Protein AF-0000000087731794 (afdb_homodimer)

Radius of gyration: 26.64 Å; Cα contacts (8 Å, |Δi|>4): 1750; chains: 2; bounding box: 56×71×66 Å

Structure (mmCIF, N/CA/C/O backbone):
data_AF-0000000087731794-model_v1
#
loop_
_entity.id
_entity.type
_entity.pdbx_description
1 polymer 'Cupin type-2 domain-containing protein'
#
loop_
_atom_site.group_PDB
_atom_site.id
_atom_site.type_symbol
_atom_site.label_atom_id
_atom_site.label_alt_id
_atom_site.label_comp_id
_atom_site.label_asym_id
_atom_site.label_entity_id
_atom_site.label_seq_id
_atom_site.pdbx_PDB_ins_code
_atom_site.Cartn_x
_atom_site.Cartn_y
_atom_site.Cartn_z
_atom_site.occupancy
_atom_site.B_iso_or_equiv
_atom_site.auth_seq_id
_atom_site.auth_comp_id
_atom_site.auth_asym_id
_atom_site.auth_atom_id
_atom_site.pdbx_PDB_model_num
ATOM 1 N N . MET A 1 1 ? -28.844 7.164 6.922 1 21.86 1 MET A N 1
ATOM 2 C CA . MET A 1 1 ? -27.578 7.09 6.211 1 21.86 1 MET A CA 1
ATOM 3 C C . MET A 1 1 ? -27.141 8.469 5.719 1 21.86 1 MET A C 1
ATOM 5 O O . MET A 1 1 ? -27.797 9.055 4.859 1 21.86 1 MET A O 1
ATOM 9 N N . GLY A 1 2 ? -26.781 9.391 6.59 1 29.19 2 GLY A N 1
ATOM 10 C CA . GLY A 1 2 ? -26.531 10.773 6.223 1 29.19 2 GLY A CA 1
ATOM 11 C C . GLY A 1 2 ? -25.641 10.906 5 1 29.19 2 GLY A C 1
ATOM 12 O O . GLY A 1 2 ? -24.672 10.156 4.84 1 29.19 2 GLY A O 1
ATOM 13 N N . SER A 1 3 ? -26.156 11.344 3.939 1 30.95 3 SER A N 1
ATOM 14 C CA . SER A 1 3 ? -25.531 11.57 2.643 1 30.95 3 SER A CA 1
ATOM 15 C C . SER A 1 3 ? -24.188 12.281 2.791 1 30.95 3 SER A C 1
ATOM 17 O O . SER A 1 3 ? -24.125 13.383 3.342 1 30.95 3 SER A O 1
ATOM 19 N N . TYR A 1 4 ? -23.25 11.508 3.184 1 40.38 4 TYR A N 1
ATOM 20 C CA . TYR A 1 4 ? -21.953 12.102 2.869 1 40.38 4 TYR A CA 1
ATOM 21 C C . TYR A 1 4 ? -21.984 12.789 1.513 1 40.38 4 TYR A C 1
ATOM 23 O O . TYR A 1 4 ? -21.625 12.195 0.496 1 40.38 4 TYR A O 1
ATOM 31 N N . THR A 1 5 ? -23.297 13.102 1.084 1 34.94 5 THR A N 1
ATOM 32 C CA . THR A 1 5 ? -23.594 13.625 -0.24 1 34.94 5 THR A CA 1
ATOM 33 C C . THR A 1 5 ? -22.688 14.812 -0.572 1 34.94 5 THR A C 1
ATOM 35 O O . THR A 1 5 ? -22.422 15.648 0.286 1 34.94 5 THR A O 1
ATOM 38 N N . SER A 1 6 ? -21.891 14.57 -1.554 1 36.84 6 SER A N 1
ATOM 39 C CA . SER A 1 6 ? -21.203 15.555 -2.396 1 36.84 6 SER A CA 1
ATOM 40 C C . SER A 1 6 ? -22.141 16.703 -2.76 1 36.84 6 SER A C 1
ATOM 42 O O . SER A 1 6 ? -23.047 16.531 -3.576 1 36.84 6 SER A O 1
ATOM 44 N N . ALA A 1 7 ? -22.609 17.453 -1.852 1 34.34 7 ALA A N 1
ATOM 45 C CA . ALA A 1 7 ? -23.188 18.641 -2.467 1 34.34 7 ALA A CA 1
ATOM 46 C C . ALA A 1 7 ? -22.281 19.172 -3.578 1 34.34 7 ALA A C 1
ATOM 48 O O . ALA A 1 7 ? -21.188 19.688 -3.312 1 34.34 7 ALA A O 1
ATOM 49 N N . VAL A 1 8 ? -22.328 18.672 -4.746 1 36.44 8 VAL A N 1
ATOM 50 C CA . VAL A 1 8 ? -21.859 19.422 -5.906 1 36.44 8 VAL A CA 1
ATOM 51 C C . VAL A 1 8 ? -22.469 20.828 -5.887 1 36.44 8 VAL A C 1
ATOM 53 O O . VAL A 1 8 ? -23.656 21 -6.184 1 36.44 8 VAL A O 1
ATOM 56 N N . ALA A 1 9 ? -22.25 21.609 -4.887 1 35.38 9 ALA A N 1
ATOM 57 C CA . ALA A 1 9 ? -22.641 23 -5.121 1 35.38 9 ALA A CA 1
ATOM 58 C C . ALA A 1 9 ? -22.328 23.422 -6.547 1 35.38 9 ALA A C 1
ATOM 60 O O . ALA A 1 9 ? -21.266 23.078 -7.082 1 35.38 9 ALA A O 1
ATOM 61 N N . SER A 1 10 ? -23.094 23.969 -7.395 1 37.69 10 SER A N 1
ATOM 62 C CA . SER A 1 10 ? -23.109 24.812 -8.586 1 37.69 10 SER A CA 1
ATOM 63 C C . SER A 1 10 ? -21.891 25.719 -8.648 1 37.69 10 SER A C 1
ATOM 65 O O . SER A 1 10 ? -21.422 26.203 -7.621 1 37.69 10 SER A O 1
ATOM 67 N N . ASP A 1 11 ? -20.969 25.688 -9.68 1 43.16 11 ASP A N 1
ATOM 68 C CA . ASP A 1 11 ? -19.953 26.438 -10.422 1 43.16 11 ASP A CA 1
ATOM 69 C C . ASP A 1 11 ? -20.156 27.953 -10.258 1 43.16 11 ASP A C 1
ATOM 71 O O . ASP A 1 11 ? -19.797 28.734 -11.141 1 43.16 11 ASP A O 1
ATOM 75 N N . GLY A 1 12 ? -21.109 28.312 -9.648 1 49.69 12 GLY A N 1
ATOM 76 C CA . GLY A 1 12 ? -20.984 29.75 -9.898 1 49.69 12 GLY A CA 1
ATOM 77 C C . GLY A 1 12 ? -19.672 30.328 -9.398 1 49.69 12 GLY A C 1
ATOM 78 O O . GLY A 1 12 ? -19.672 31.094 -8.43 1 49.69 12 GLY A O 1
ATOM 79 N N . THR A 1 13 ? -18.609 29.453 -9.766 1 67.44 13 THR A N 1
ATOM 80 C CA . THR A 1 13 ? -17.297 29.953 -9.414 1 67.44 13 THR A CA 1
ATOM 81 C C . THR A 1 13 ? -17.125 31.406 -9.883 1 67.44 13 THR A C 1
ATOM 83 O O . THR A 1 13 ? -17.266 31.688 -11.078 1 67.44 13 THR A O 1
ATOM 86 N N . THR A 1 14 ? -17.25 32.25 -8.898 1 83.69 14 THR A N 1
ATOM 87 C CA . THR A 1 14 ? -16.953 33.656 -9.195 1 83.69 14 THR A CA 1
ATOM 88 C C . THR A 1 14 ? -15.656 33.781 -9.969 1 83.69 14 THR A C 1
ATOM 90 O O . THR A 1 14 ? -14.859 32.844 -10.031 1 83.69 14 THR A O 1
ATOM 93 N N . ASP A 1 15 ? -15.664 34.719 -10.797 1 89.44 15 ASP A N 1
ATOM 94 C CA . ASP A 1 15 ? -14.43 35.031 -11.523 1 89.44 15 ASP A CA 1
ATOM 95 C C . ASP A 1 15 ? -13.227 35.031 -10.594 1 89.44 15 ASP A C 1
ATOM 97 O O . ASP A 1 15 ? -12.141 34.562 -10.969 1 89.44 15 ASP A O 1
ATOM 101 N N . GLU A 1 16 ? -13.562 35.438 -9.406 1 91.31 16 GLU A N 1
ATOM 102 C CA . GLU A 1 16 ? -12.5 35.469 -8.414 1 91.31 16 GLU A CA 1
ATOM 103 C C . GLU A 1 16 ? -12.047 34.062 -8.031 1 91.31 16 GLU A C 1
ATOM 105 O O . GLU A 1 16 ? -10.844 33.812 -7.91 1 91.31 16 GLU A O 1
ATOM 110 N N . MET A 1 17 ? -12.953 33.219 -7.906 1 90.94 17 MET A N 1
ATOM 111 C CA . MET A 1 17 ? -12.633 31.828 -7.57 1 90.94 17 MET A CA 1
ATOM 112 C C . MET A 1 17 ? -11.898 31.141 -8.719 1 90.94 17 MET A C 1
ATOM 114 O O . MET A 1 17 ? -10.914 30.438 -8.492 1 90.94 17 MET A O 1
ATOM 118 N N . LYS A 1 18 ? -12.305 31.391 -9.875 1 91.31 18 LYS A N 1
ATOM 119 C CA . LYS A 1 18 ? -11.656 30.797 -11.039 1 91.31 18 LYS A CA 1
ATOM 120 C C . LYS A 1 18 ? -10.203 31.25 -11.148 1 91.31 18 LYS A C 1
ATOM 122 O O . LYS A 1 18 ? -9.312 30.438 -11.406 1 91.31 18 LYS A O 1
ATOM 127 N N . GLN A 1 19 ? -10.078 32.562 -10.945 1 92.19 19 GLN A N 1
ATOM 128 C CA . GLN A 1 19 ? -8.727 33.094 -10.984 1 92.19 19 GLN A CA 1
ATOM 129 C C . GLN A 1 19 ? -7.859 32.469 -9.883 1 92.19 19 GLN A C 1
ATOM 131 O O . GLN A 1 19 ? -6.711 32.094 -10.125 1 92.19 19 GLN A O 1
ATOM 136 N N . TYR A 1 20 ? -8.438 32.344 -8.781 1 93.19 20 TYR A N 1
ATOM 137 C CA . TYR A 1 20 ? -7.738 31.766 -7.637 1 93.19 20 TYR A CA 1
ATOM 138 C C . TYR A 1 20 ? -7.305 30.328 -7.922 1 93.19 20 TYR A C 1
ATOM 140 O O . TYR A 1 20 ? -6.133 29.984 -7.758 1 93.19 20 TYR A O 1
ATOM 148 N N . LEU A 1 21 ? -8.188 29.562 -8.445 1 92.69 21 LEU A N 1
ATOM 149 C CA . LEU A 1 21 ? -7.922 28.156 -8.695 1 92.69 21 LEU A CA 1
ATOM 150 C C . LEU A 1 21 ? -6.859 27.984 -9.781 1 92.69 21 LEU A C 1
ATOM 152 O O . LEU A 1 21 ? -6.066 27.047 -9.734 1 92.69 21 LEU A O 1
ATOM 156 N N . SER A 1 22 ? -6.777 28.875 -10.688 1 91.12 22 SER A N 1
ATOM 157 C CA . SER A 1 22 ? -5.844 28.766 -11.805 1 91.12 22 SER A CA 1
ATOM 158 C C . SER A 1 22 ? -4.414 29.031 -11.352 1 91.12 22 SER A C 1
ATOM 160 O O . SER A 1 22 ? -3.459 28.672 -12.039 1 91.12 22 SER A O 1
ATOM 162 N N . GLU A 1 23 ? -4.238 29.625 -10.148 1 91.88 23 GLU A N 1
ATOM 163 C CA . GLU A 1 23 ? -2.916 30.016 -9.672 1 91.88 23 GLU A CA 1
ATOM 164 C C . GLU A 1 23 ? -2.283 28.891 -8.844 1 91.88 23 GLU A C 1
ATOM 166 O O . GLU A 1 23 ? -1.059 28.828 -8.719 1 91.88 23 GLU A O 1
ATOM 171 N N . LEU A 1 24 ? -3.057 28.031 -8.375 1 93.56 24 LEU A N 1
ATOM 172 C CA . LEU A 1 24 ? -2.617 27.094 -7.352 1 93.56 24 LEU A CA 1
ATOM 173 C C . LEU A 1 24 ? -1.636 26.078 -7.934 1 93.56 24 LEU A C 1
ATOM 175 O O . LEU A 1 24 ? -0.607 25.781 -7.32 1 93.56 24 LEU A O 1
ATOM 179 N N . PRO A 1 25 ? -1.862 25.672 -9.18 1 90.25 25 PRO A N 1
ATOM 180 C CA . PRO A 1 25 ? -0.991 24.625 -9.711 1 90.25 25 PRO A CA 1
ATOM 181 C C . PRO A 1 25 ? 0.46 25.078 -9.852 1 90.25 25 PRO A C 1
ATOM 183 O O . PRO A 1 25 ? 1.381 24.281 -9.68 1 90.25 25 PRO A O 1
ATOM 186 N N . SER A 1 26 ? 0.7 26.328 -10.102 1 91.88 26 SER A N 1
ATOM 187 C CA . SER A 1 26 ? 2.062 26.812 -10.273 1 91.88 26 SER A CA 1
ATOM 188 C C . SER A 1 26 ? 2.846 26.75 -8.969 1 91.88 26 SER A C 1
ATOM 190 O O . SER A 1 26 ? 4.074 26.812 -8.969 1 91.88 26 SER A O 1
ATOM 192 N N . GLN A 1 27 ? 2.1 26.547 -7.875 1 93.62 27 GLN A N 1
ATOM 193 C CA . GLN A 1 27 ? 2.736 26.438 -6.566 1 93.62 27 GLN A CA 1
ATOM 194 C C . GLN A 1 27 ? 2.676 25 -6.051 1 93.62 27 GLN A C 1
ATOM 196 O O . GLN A 1 27 ? 2.934 24.75 -4.871 1 93.62 27 GLN A O 1
ATOM 201 N N . ASN A 1 28 ? 2.311 24.062 -6.922 1 96.69 28 ASN A N 1
ATOM 202 C CA . ASN A 1 28 ? 2.154 22.656 -6.551 1 96.69 28 ASN A CA 1
ATOM 203 C C . ASN A 1 28 ? 1.178 22.5 -5.391 1 96.69 28 ASN A C 1
ATOM 205 O O . ASN A 1 28 ? 1.443 21.734 -4.453 1 96.69 28 ASN A O 1
ATOM 209 N N . LEU A 1 29 ? 0.16 23.375 -5.461 1 95.94 29 LEU A N 1
ATOM 210 C CA . LEU A 1 29 ? -0.989 23.297 -4.566 1 95.94 29 LEU A CA 1
ATOM 211 C C . LEU A 1 29 ? -2.258 22.953 -5.34 1 95.94 29 LEU A C 1
ATOM 213 O O . LEU A 1 29 ? -2.438 23.391 -6.477 1 95.94 29 LEU A O 1
ATOM 217 N N . GLU A 1 30 ? -3.094 22.125 -4.77 1 94.12 30 GLU A N 1
ATOM 218 C CA . GLU A 1 30 ? -4.414 21.844 -5.32 1 94.12 30 GLU A CA 1
ATOM 219 C C . GLU A 1 30 ? -5.48 21.844 -4.227 1 94.12 30 GLU A C 1
ATOM 221 O O . GLU A 1 30 ? -5.215 21.438 -3.092 1 94.12 30 GLU A O 1
ATOM 226 N N . PRO A 1 31 ? -6.68 22.297 -4.574 1 92.56 31 PRO A N 1
ATOM 227 C CA . PRO A 1 31 ? -7.754 22.328 -3.58 1 92.56 31 PRO A CA 1
ATOM 228 C C . PRO A 1 31 ? -8.375 20.953 -3.326 1 92.56 31 PRO A C 1
ATOM 230 O O . PRO A 1 31 ? -8.836 20.297 -4.262 1 92.56 31 PRO A O 1
ATOM 233 N N . LEU A 1 32 ? -8.391 20.578 -2.1 1 91.31 32 LEU A N 1
ATOM 234 C CA . LEU A 1 32 ? -9.031 19.312 -1.758 1 91.31 32 LEU A CA 1
ATOM 235 C C . LEU A 1 32 ? -10.547 19.406 -1.929 1 91.31 32 LEU A C 1
ATOM 237 O O . LEU A 1 32 ? -11.188 18.438 -2.361 1 91.31 32 LEU A O 1
ATOM 241 N N . TRP A 1 33 ? -11.125 20.547 -1.622 1 87.38 33 TRP A N 1
ATOM 242 C CA . TRP A 1 33 ? -12.578 20.703 -1.62 1 87.38 33 TRP A CA 1
ATOM 243 C C . TRP A 1 33 ? -13.148 20.5 -3.016 1 87.38 33 TRP A C 1
ATOM 245 O O . TRP A 1 33 ? -14.352 20.25 -3.17 1 87.38 33 TRP A O 1
ATOM 255 N N . SER A 1 34 ? -12.32 20.516 -4.047 1 81.62 34 SER A N 1
ATOM 256 C CA . SER A 1 34 ? -12.773 20.344 -5.422 1 81.62 34 SER A CA 1
ATOM 257 C C . SER A 1 34 ? -12.633 18.891 -5.867 1 81.62 34 SER A C 1
ATOM 259 O O . SER A 1 34 ? -13.047 18.531 -6.969 1 81.62 34 SER A O 1
ATOM 261 N N . GLN A 1 35 ? -12.047 18.047 -4.977 1 82.25 35 GLN A N 1
ATOM 262 C CA . GLN A 1 35 ? -11.703 16.703 -5.402 1 82.25 35 GLN A CA 1
ATOM 263 C C . GLN A 1 35 ? -12.102 15.672 -4.352 1 82.25 35 GLN A C 1
ATOM 265 O O . GLN A 1 35 ? -11.43 14.656 -4.18 1 82.25 35 GLN A O 1
ATOM 270 N N . MET A 1 36 ? -13.117 15.875 -3.641 1 78.06 36 MET A N 1
ATOM 271 C CA . MET A 1 36 ? -13.438 15.094 -2.449 1 78.06 36 MET A CA 1
ATOM 272 C C . MET A 1 36 ? -13.781 13.656 -2.818 1 78.06 36 MET A C 1
ATOM 274 O O . MET A 1 36 ? -13.211 12.711 -2.262 1 78.06 36 MET A O 1
ATOM 278 N N . SER A 1 37 ? -14.703 13.508 -3.814 1 73.31 37 SER A N 1
ATOM 279 C CA . SER A 1 37 ? -15.172 12.172 -4.152 1 73.31 37 SER A CA 1
ATOM 280 C C . SER A 1 37 ? -14.031 11.289 -4.629 1 73.31 37 SER A C 1
ATOM 282 O O . SER A 1 37 ? -14.008 10.086 -4.344 1 73.31 37 SER A O 1
ATOM 284 N N . MET A 1 38 ? -13.102 11.93 -5.164 1 76.81 38 MET A N 1
ATOM 285 C CA . MET A 1 38 ? -11.961 11.172 -5.684 1 76.81 38 MET A CA 1
ATOM 286 C C . MET A 1 38 ? -10.945 10.914 -4.582 1 76.81 38 MET A C 1
ATOM 288 O O . MET A 1 38 ? -10.352 9.828 -4.52 1 76.81 38 MET A O 1
ATOM 292 N N . MET A 1 39 ? -10.836 11.797 -3.66 1 82.81 39 MET A N 1
ATOM 293 C CA . MET A 1 39 ? -9.797 11.719 -2.643 1 82.81 39 MET A CA 1
ATOM 294 C C . MET A 1 39 ? -10.25 10.875 -1.456 1 82.81 39 MET A C 1
ATOM 296 O O . MET A 1 39 ? -9.438 10.188 -0.833 1 82.81 39 MET A O 1
ATOM 300 N N . VAL A 1 40 ? -11.547 10.906 -1.217 1 87.94 40 VAL A N 1
ATOM 301 C CA . VAL A 1 40 ? -12.102 10.195 -0.073 1 87.94 40 VAL A CA 1
ATOM 302 C C . VAL A 1 40 ? -13.383 9.477 -0.486 1 87.94 40 VAL A C 1
ATOM 304 O O . VAL A 1 40 ? -14.477 9.852 -0.06 1 87.94 40 VAL A O 1
ATOM 307 N N . PRO A 1 41 ? -13.203 8.445 -1.226 1 90.38 41 PRO A N 1
ATOM 308 C CA . PRO A 1 41 ? -14.406 7.734 -1.662 1 90.38 41 PRO A CA 1
ATOM 309 C C . PRO A 1 41 ? -15.188 7.121 -0.5 1 90.38 41 PRO A C 1
ATOM 311 O O . PRO A 1 41 ? -14.586 6.617 0.453 1 90.38 41 PRO A O 1
ATOM 314 N N . PRO A 1 42 ? -16.531 7.16 -0.603 1 92.06 42 PRO A N 1
ATOM 315 C CA . PRO A 1 42 ? -17.359 6.652 0.492 1 92.06 42 PRO A CA 1
ATOM 316 C C . PRO A 1 42 ? -17.359 5.125 0.574 1 92.06 42 PRO A C 1
ATOM 318 O O . PRO A 1 42 ? -17.734 4.559 1.605 1 92.06 42 PRO A O 1
ATOM 321 N N . SER A 1 43 ? -17.031 4.484 -0.573 1 93.81 43 SER A N 1
ATOM 322 C CA . SER A 1 43 ? -16.969 3.027 -0.642 1 93.81 43 SER A CA 1
ATOM 323 C C . SER A 1 43 ? -15.867 2.564 -1.593 1 93.81 43 SER A C 1
ATOM 325 O O . SER A 1 43 ? -15.391 3.34 -2.422 1 93.81 43 SER A O 1
ATOM 327 N N . PRO A 1 44 ? -15.484 1.311 -1.417 1 96 44 PRO A N 1
ATOM 328 C CA . PRO A 1 44 ? -14.414 0.806 -2.285 1 96 44 PRO A CA 1
ATOM 329 C C . PRO A 1 44 ? -14.719 1.002 -3.77 1 96 44 PRO A C 1
ATOM 331 O O . PRO A 1 44 ? -15.859 0.816 -4.199 1 96 44 PRO A O 1
ATOM 334 N N . ASN A 1 45 ? -13.734 1.402 -4.512 1 93.69 45 ASN A N 1
ATOM 335 C CA . ASN A 1 45 ? -13.812 1.688 -5.938 1 93.69 45 ASN A CA 1
ATOM 336 C C . ASN A 1 45 ? -12.594 1.164 -6.688 1 93.69 45 ASN A C 1
ATOM 338 O O . ASN A 1 45 ? -11.773 1.947 -7.168 1 93.69 45 ASN A O 1
ATOM 342 N N . PRO A 1 46 ? -12.5 -0.152 -6.855 1 97.12 46 PRO A N 1
ATOM 343 C CA . PRO A 1 46 ? -11.312 -0.727 -7.488 1 97.12 46 PRO A CA 1
ATOM 344 C C . PRO A 1 46 ? -11.141 -0.275 -8.938 1 97.12 46 PRO A C 1
ATOM 346 O O . PRO A 1 46 ? -12.133 -0.032 -9.633 1 97.12 46 PRO A O 1
ATOM 349 N N . THR A 1 47 ? -9.867 -0.125 -9.406 1 96.94 47 THR A N 1
ATOM 350 C CA . THR A 1 47 ? -9.531 0.1 -10.805 1 96.94 47 THR A CA 1
ATOM 351 C C . THR A 1 47 ? -9.609 -1.202 -11.602 1 96.94 47 THR A C 1
ATOM 353 O O . THR A 1 47 ? -10.062 -1.212 -12.742 1 96.94 47 THR A O 1
ATOM 356 N N . ALA A 1 48 ? -9.188 -2.301 -10.977 1 98.19 48 ALA A N 1
ATOM 357 C CA . ALA A 1 48 ? -9.25 -3.621 -11.594 1 98.19 48 ALA A CA 1
ATOM 358 C C . ALA A 1 48 ? -10.695 -4.027 -11.875 1 98.19 48 ALA A C 1
ATOM 360 O O . ALA A 1 48 ? -11.602 -3.693 -11.102 1 98.19 48 ALA A O 1
ATOM 361 N N . LYS A 1 49 ? -10.859 -4.734 -12.945 1 97.81 49 LYS A N 1
ATOM 362 C CA . LYS A 1 49 ? -12.141 -5.344 -13.281 1 97.81 49 LYS A CA 1
ATOM 363 C C . LYS A 1 49 ? -12.062 -6.867 -13.195 1 97.81 49 LYS A C 1
ATOM 365 O O . LYS A 1 49 ? -10.992 -7.453 -13.406 1 97.81 49 LYS A O 1
ATOM 370 N N . PRO A 1 50 ? -13.266 -7.453 -12.828 1 98.5 50 PRO A N 1
ATOM 371 C CA . PRO A 1 50 ? -13.227 -8.914 -12.922 1 98.5 50 PRO A CA 1
ATOM 372 C C . PRO A 1 50 ? -12.828 -9.406 -14.312 1 98.5 50 PRO A C 1
ATOM 374 O O . PRO A 1 50 ? -13.242 -8.82 -15.32 1 98.5 50 PRO A O 1
ATOM 377 N N . HIS A 1 51 ? -11.969 -10.375 -14.344 1 98.69 51 HIS A N 1
ATOM 378 C CA . HIS A 1 51 ? -11.5 -10.914 -15.617 1 98.69 51 HIS A CA 1
ATOM 379 C C . HIS A 1 51 ? -11.008 -12.352 -15.461 1 98.69 51 HIS A C 1
ATOM 381 O O . HIS A 1 51 ? -10.406 -12.695 -14.445 1 98.69 51 HIS A O 1
ATOM 387 N N . MET A 1 52 ? -11.258 -13.164 -16.453 1 98.56 52 MET A N 1
ATOM 388 C CA . MET A 1 52 ? -10.836 -14.562 -16.438 1 98.56 52 MET A CA 1
ATOM 389 C C . MET A 1 52 ? -9.828 -14.844 -17.547 1 98.56 52 MET A C 1
ATOM 391 O O . MET A 1 52 ? -9.984 -14.359 -18.656 1 98.56 52 MET A O 1
ATOM 395 N N . TRP A 1 53 ? -8.828 -15.531 -17.234 1 98.69 53 TRP A N 1
ATOM 396 C CA . TRP A 1 53 ? -7.895 -16.141 -18.172 1 98.69 53 TRP A CA 1
ATOM 397 C C . TRP A 1 53 ? -8.117 -17.656 -18.25 1 98.69 53 TRP A C 1
ATOM 399 O O . TRP A 1 53 ? -7.832 -18.375 -17.297 1 98.69 53 TRP A O 1
ATOM 409 N N . LYS A 1 54 ? -8.562 -18.125 -19.359 1 98.19 54 LYS A N 1
ATOM 410 C CA . LYS A 1 54 ? -8.742 -19.562 -19.562 1 98.19 54 LYS A CA 1
ATOM 411 C C . LYS A 1 54 ? -7.406 -20.25 -19.844 1 98.19 54 LYS A C 1
ATOM 413 O O . LYS A 1 54 ? -6.629 -19.781 -20.688 1 98.19 54 LYS A O 1
ATOM 418 N N . TYR A 1 55 ? -7.234 -21.297 -19.156 1 98.25 55 TYR A N 1
ATOM 419 C CA . TYR A 1 55 ? -5.969 -22.016 -19.281 1 98.25 55 TYR A CA 1
ATOM 420 C C . TYR A 1 55 ? -5.797 -22.562 -20.703 1 98.25 55 TYR A C 1
ATOM 422 O O . TYR A 1 55 ? -4.707 -22.484 -21.266 1 98.25 55 TYR A O 1
ATOM 430 N N . LYS A 1 56 ? -6.801 -23.078 -21.281 1 97.5 56 LYS A N 1
ATOM 431 C CA . LYS A 1 56 ? -6.766 -23.656 -22.625 1 97.5 56 LYS A CA 1
ATOM 432 C C . LYS A 1 56 ? -6.301 -22.625 -23.656 1 97.5 56 LYS A C 1
ATOM 434 O O . LYS A 1 56 ? -5.641 -22.984 -24.625 1 97.5 56 LYS A O 1
ATOM 439 N N . GLU A 1 57 ? -6.605 -21.375 -23.391 1 96.88 57 GLU A N 1
ATOM 440 C CA . GLU A 1 57 ? -6.23 -20.297 -24.297 1 96.88 57 GLU A CA 1
ATOM 441 C C . GLU A 1 57 ? -4.824 -19.797 -24 1 96.88 57 GLU A C 1
ATOM 443 O O . GLU A 1 57 ? -4.102 -19.391 -24.922 1 96.88 57 GLU A O 1
ATOM 448 N N . ALA A 1 58 ? -4.418 -19.812 -22.75 1 97.12 58 ALA A N 1
ATOM 449 C CA . ALA A 1 58 ? -3.127 -19.266 -22.328 1 97.12 58 ALA A CA 1
ATOM 450 C C . ALA A 1 58 ? -2.002 -20.266 -22.594 1 97.12 58 ALA A C 1
ATOM 452 O O . ALA A 1 58 ? -0.872 -19.875 -22.891 1 97.12 58 ALA A O 1
ATOM 453 N N . LEU A 1 59 ? -2.301 -21.562 -22.5 1 97.19 59 LEU A N 1
ATOM 454 C CA . LEU A 1 59 ? -1.293 -22.609 -22.516 1 97.19 59 LEU A CA 1
ATOM 455 C C . LEU A 1 59 ? -0.498 -22.594 -23.812 1 97.19 59 LEU A C 1
ATOM 457 O O . LEU A 1 59 ? 0.733 -22.656 -23.797 1 97.19 59 LEU A O 1
ATOM 461 N N . PRO A 1 60 ? -1.137 -22.438 -25 1 97.19 60 PRO A N 1
ATOM 462 C CA . PRO A 1 60 ? -0.345 -22.391 -26.234 1 97.19 60 PRO A CA 1
ATOM 463 C C . PRO A 1 60 ? 0.651 -21.234 -26.25 1 97.19 60 PRO A C 1
ATOM 465 O O . PRO A 1 60 ? 1.747 -21.375 -26.797 1 97.19 60 PRO A O 1
ATOM 468 N N . HIS A 1 61 ? 0.243 -20.094 -25.703 1 96.31 61 HIS A N 1
ATOM 469 C CA . HIS A 1 61 ? 1.155 -18.953 -25.641 1 96.31 61 HIS A CA 1
ATOM 470 C C . HIS A 1 61 ? 2.314 -19.234 -24.688 1 96.31 61 HIS A C 1
ATOM 472 O O . HIS A 1 61 ? 3.447 -18.812 -24.953 1 96.31 61 HIS A O 1
ATOM 478 N N . LEU A 1 62 ? 2.021 -19.891 -23.641 1 96.12 62 LEU A N 1
ATOM 479 C CA . LEU A 1 62 ? 3.062 -20.266 -22.688 1 96.12 62 LEU A CA 1
ATOM 480 C C . LEU A 1 62 ? 4.039 -21.25 -23.312 1 96.12 62 LEU A C 1
ATOM 482 O O . LEU A 1 62 ? 5.254 -21.125 -23.125 1 96.12 62 LEU A O 1
ATOM 486 N N . GLU A 1 63 ? 3.541 -22.203 -24.031 1 96.12 63 GLU A N 1
ATOM 487 C CA . GLU A 1 63 ? 4.367 -23.188 -24.719 1 96.12 63 GLU A CA 1
ATOM 488 C C . GLU A 1 63 ? 5.242 -22.531 -25.781 1 96.12 63 GLU A C 1
ATOM 490 O O . GLU A 1 63 ? 6.387 -22.938 -25.984 1 96.12 63 GLU A O 1
ATOM 495 N N . THR A 1 64 ? 4.672 -21.562 -26.438 1 95.81 64 THR A N 1
ATOM 496 C CA . THR A 1 64 ? 5.457 -20.797 -27.406 1 95.81 64 THR A CA 1
ATOM 497 C C . THR A 1 64 ? 6.605 -20.062 -26.719 1 95.81 64 THR A C 1
ATOM 499 O O . THR A 1 64 ? 7.727 -20.047 -27.234 1 95.81 64 THR A O 1
ATOM 502 N N . ALA A 1 65 ? 6.32 -19.484 -25.562 1 94.31 65 ALA A N 1
ATOM 503 C CA . ALA A 1 65 ? 7.387 -18.844 -24.797 1 94.31 65 ALA A CA 1
ATOM 504 C C . ALA A 1 65 ? 8.477 -19.844 -24.438 1 94.31 65 ALA A C 1
ATOM 506 O O . ALA A 1 65 ? 9.672 -19.547 -24.547 1 94.31 65 ALA A O 1
ATOM 507 N N . ALA A 1 66 ? 8.07 -21.031 -24.047 1 95.06 66 ALA A N 1
ATOM 508 C CA . ALA A 1 66 ? 9.008 -22.078 -23.672 1 95.06 66 ALA A CA 1
ATOM 509 C C . ALA A 1 66 ? 9.945 -22.422 -24.812 1 95.06 66 ALA A C 1
ATOM 511 O O . ALA A 1 66 ? 11.102 -22.797 -24.594 1 95.06 66 ALA A O 1
ATOM 512 N N . LYS A 1 67 ? 9.469 -22.281 -25.984 1 94.44 67 LYS A N 1
ATOM 513 C CA . LYS A 1 67 ? 10.25 -22.609 -27.172 1 94.44 67 LYS A CA 1
ATOM 514 C C . LYS A 1 67 ? 11.141 -21.438 -27.578 1 94.44 67 LYS A C 1
ATOM 516 O O . LYS A 1 67 ? 12.305 -21.641 -27.953 1 94.44 67 LYS A O 1
ATOM 521 N N . LEU A 1 68 ? 10.609 -20.219 -27.453 1 92.81 68 LEU A N 1
ATOM 522 C CA . LEU A 1 68 ? 11.258 -19.078 -28.094 1 92.81 68 LEU A CA 1
ATOM 523 C C . LEU A 1 68 ? 12.18 -18.359 -27.125 1 92.81 68 LEU A C 1
ATOM 525 O O . LEU A 1 68 ? 13.164 -17.75 -27.547 1 92.81 68 LEU A O 1
ATOM 529 N N . VAL A 1 69 ? 11.859 -18.359 -25.875 1 90.56 69 VAL A N 1
ATOM 530 C CA . VAL A 1 69 ? 12.617 -17.594 -24.875 1 90.56 69 VAL A CA 1
ATOM 531 C C . VAL A 1 69 ? 13.766 -18.453 -24.344 1 90.56 69 VAL A C 1
ATOM 533 O O . VAL A 1 69 ? 13.539 -19.578 -23.891 1 90.56 69 VAL A O 1
ATOM 536 N N . PRO A 1 70 ? 14.922 -17.891 -24.359 1 88.12 70 PRO A N 1
ATOM 537 C CA . PRO A 1 70 ? 16.094 -18.688 -23.953 1 88.12 70 PRO A CA 1
ATOM 538 C C . PRO A 1 70 ? 16.062 -19.047 -22.469 1 88.12 70 PRO A C 1
ATOM 540 O O . PRO A 1 70 ? 15.383 -18.391 -21.672 1 88.12 70 PRO A O 1
ATOM 543 N N . GLU A 1 71 ? 16.859 -20.016 -22.141 1 83.88 71 GLU A N 1
ATOM 544 C CA . GLU A 1 71 ? 16.891 -20.594 -20.797 1 83.88 71 GLU A CA 1
ATOM 545 C C . GLU A 1 71 ? 17.406 -19.578 -19.781 1 83.88 71 GLU A C 1
ATOM 547 O O . GLU A 1 71 ? 16.984 -19.578 -18.625 1 83.88 71 GLU A O 1
ATOM 552 N N . GLU A 1 72 ? 18.297 -18.719 -20.219 1 80.69 72 GLU A N 1
ATOM 553 C CA . GLU A 1 72 ? 18.859 -17.734 -19.312 1 80.69 72 GLU A CA 1
ATOM 554 C C . GLU A 1 72 ? 17.781 -16.812 -18.75 1 80.69 72 GLU A C 1
ATOM 556 O O . GLU A 1 72 ? 17.984 -16.172 -17.719 1 80.69 72 GLU A O 1
ATOM 561 N N . LYS A 1 73 ? 16.641 -16.812 -19.453 1 78.31 73 LYS A N 1
ATOM 562 C CA . LYS A 1 73 ? 15.531 -15.977 -19.016 1 78.31 73 LYS A CA 1
ATOM 563 C C . LYS A 1 73 ? 14.438 -16.812 -18.359 1 78.31 73 LYS A C 1
ATOM 565 O O . LYS A 1 73 ? 13.32 -16.328 -18.172 1 78.31 73 LYS A O 1
ATOM 570 N N . ALA A 1 74 ? 14.844 -18 -17.969 1 78.56 74 ALA A N 1
ATOM 571 C CA . ALA A 1 74 ? 13.844 -18.922 -17.438 1 78.56 74 ALA A CA 1
ATOM 572 C C . ALA A 1 74 ? 13.195 -18.359 -16.172 1 78.56 74 ALA A C 1
ATOM 574 O O . ALA A 1 74 ? 12.016 -18.594 -15.922 1 78.56 74 ALA A O 1
ATOM 575 N N . GLU A 1 75 ? 13.93 -17.594 -15.438 1 77.56 75 GLU A N 1
ATOM 576 C CA . GLU A 1 75 ? 13.406 -17 -14.211 1 77.56 75 GLU A CA 1
ATOM 577 C C . GLU A 1 75 ? 12.273 -16.016 -14.5 1 77.56 75 GLU A C 1
ATOM 579 O O . GLU A 1 75 ? 11.375 -15.844 -13.672 1 77.56 75 GLU A O 1
ATOM 584 N N . ARG A 1 76 ? 12.266 -15.586 -15.711 1 78.81 76 ARG A N 1
ATOM 585 C CA . ARG A 1 76 ? 11.328 -14.516 -16.016 1 78.81 76 ARG A CA 1
ATOM 586 C C . ARG A 1 76 ? 10.438 -14.883 -17.188 1 78.81 76 ARG A C 1
ATOM 588 O O . ARG A 1 76 ? 9.727 -14.031 -17.734 1 78.81 76 ARG A O 1
ATOM 595 N N . ARG A 1 77 ? 10.609 -16.156 -17.625 1 91.88 77 ARG A N 1
ATOM 596 C CA . ARG A 1 77 ? 9.711 -16.625 -18.672 1 91.88 77 ARG A CA 1
ATOM 597 C C . ARG A 1 77 ? 8.289 -16.797 -18.125 1 91.88 77 ARG A C 1
ATOM 599 O O . ARG A 1 77 ? 7.852 -17.922 -17.875 1 91.88 77 ARG A O 1
ATOM 606 N N . VAL A 1 78 ? 7.672 -15.703 -17.922 1 95.25 78 VAL A N 1
ATOM 607 C CA . VAL A 1 78 ? 6.352 -15.609 -17.297 1 95.25 78 VAL A CA 1
ATOM 608 C C . VAL A 1 78 ? 5.41 -14.82 -18.203 1 95.25 78 VAL A C 1
ATOM 610 O O . VAL A 1 78 ? 5.797 -13.789 -18.766 1 95.25 78 VAL A O 1
ATOM 613 N N . LEU A 1 79 ? 4.297 -15.367 -18.453 1 96.94 79 LEU A N 1
ATOM 614 C CA . LEU A 1 79 ? 3.197 -14.57 -19 1 96.94 79 LEU A CA 1
ATOM 615 C C . LEU A 1 79 ? 2.379 -13.945 -17.859 1 96.94 79 LEU A C 1
ATOM 617 O O . LEU A 1 79 ? 1.65 -14.648 -17.156 1 96.94 79 LEU A O 1
ATOM 621 N N . MET A 1 80 ? 2.531 -12.648 -17.703 1 97.81 80 MET A N 1
ATOM 622 C CA . MET A 1 80 ? 1.791 -11.938 -16.672 1 97.81 80 MET A CA 1
ATOM 623 C C . MET A 1 80 ? 0.305 -11.875 -17 1 97.81 80 MET A C 1
ATOM 625 O O . MET A 1 80 ? -0.066 -11.648 -18.156 1 97.81 80 MET A O 1
ATOM 629 N N . LEU A 1 81 ? -0.472 -12.141 -16.031 1 98.56 81 LEU A N 1
ATOM 630 C CA . LEU A 1 81 ? -1.908 -11.914 -16.141 1 98.56 81 LEU A CA 1
ATOM 631 C C . LEU A 1 81 ? -2.25 -10.453 -15.852 1 98.56 81 LEU A C 1
ATOM 633 O O . LEU A 1 81 ? -2.277 -10.039 -14.695 1 98.56 81 LEU A O 1
ATOM 637 N N . VAL A 1 82 ? -2.572 -9.727 -16.953 1 98.19 82 VAL A N 1
ATOM 638 C CA . VAL A 1 82 ? -2.74 -8.281 -16.797 1 98.19 82 VAL A CA 1
ATOM 639 C C . VAL A 1 82 ? -4.223 -7.926 -16.859 1 98.19 82 VAL A C 1
ATOM 641 O O . VAL A 1 82 ? -4.91 -8.281 -17.828 1 98.19 82 VAL A O 1
ATOM 644 N N . ASN A 1 83 ? -4.648 -7.27 -15.836 1 98.69 83 ASN A N 1
ATOM 645 C CA . ASN A 1 83 ? -6.043 -6.836 -15.852 1 98.69 83 ASN A CA 1
ATOM 646 C C . ASN A 1 83 ? -6.332 -5.926 -17.047 1 98.69 83 ASN A C 1
ATOM 648 O O . ASN A 1 83 ? -5.547 -5.027 -17.344 1 98.69 83 ASN A O 1
ATOM 652 N N . PRO A 1 84 ? -7.434 -6.098 -17.734 1 97.75 84 PRO A N 1
ATOM 653 C CA . PRO A 1 84 ? -7.703 -5.316 -18.953 1 97.75 84 PRO A CA 1
ATOM 654 C C . PRO A 1 84 ? -7.832 -3.82 -18.672 1 97.75 84 PRO A C 1
ATOM 656 O O . PRO A 1 84 ? -7.652 -3 -19.578 1 97.75 84 PRO A O 1
ATOM 659 N N . SER A 1 85 ? -8.164 -3.447 -17.453 1 97.19 85 SER A N 1
ATOM 660 C CA . SER A 1 85 ? -8.359 -2.039 -17.125 1 97.19 85 SER A CA 1
ATOM 661 C C . SER A 1 85 ? -7.094 -1.431 -16.531 1 97.19 85 SER A C 1
ATOM 663 O O . SER A 1 85 ? -7.098 -0.282 -16.078 1 97.19 85 SER A O 1
ATOM 665 N N . MET A 1 86 ? -6.035 -2.178 -16.484 1 96.75 86 MET A N 1
ATOM 666 C CA . MET A 1 86 ? -4.793 -1.713 -15.875 1 96.75 86 MET A CA 1
ATOM 667 C C . MET A 1 86 ? -3.588 -2.117 -16.719 1 96.75 86 MET A C 1
ATOM 669 O O . MET A 1 86 ? -3.74 -2.764 -17.766 1 96.75 86 MET A O 1
ATOM 673 N N . GLN A 1 87 ? -2.43 -1.682 -16.359 1 94.06 87 GLN A N 1
ATOM 674 C CA . GLN A 1 87 ? -1.156 -2.074 -16.953 1 94.06 87 GLN A CA 1
ATOM 675 C C . GLN A 1 87 ? -0.374 -2.994 -16.031 1 94.06 87 GLN A C 1
ATOM 677 O O . GLN A 1 87 ? -0.59 -2.986 -14.812 1 94.06 87 GLN A O 1
ATOM 682 N N . SER A 1 88 ? 0.499 -3.877 -16.641 1 93.69 88 SER A N 1
ATOM 683 C CA . SER A 1 88 ? 1.332 -4.695 -15.766 1 93.69 88 SER A CA 1
ATOM 684 C C . SER A 1 88 ? 1.981 -3.852 -14.68 1 93.69 88 SER A C 1
ATOM 686 O O . SER A 1 88 ? 2.27 -2.67 -14.883 1 93.69 88 SER A O 1
ATOM 688 N N . PRO A 1 89 ? 2.078 -4.301 -13.539 1 95.62 89 PRO A N 1
ATOM 689 C CA . PRO A 1 89 ? 1.989 -5.715 -13.164 1 95.62 89 PRO A CA 1
ATOM 690 C C . PRO A 1 89 ? 0.655 -6.07 -12.516 1 95.62 89 PRO A C 1
ATOM 692 O O . PRO A 1 89 ? 0.569 -7.051 -11.773 1 95.62 89 PRO A O 1
ATOM 695 N N . TYR A 1 90 ? -0.396 -5.391 -12.766 1 98.12 90 TYR A N 1
ATOM 696 C CA . TYR A 1 90 ? -1.622 -5.508 -11.984 1 98.12 90 TYR A CA 1
ATOM 697 C C . TYR A 1 90 ? -2.537 -6.578 -12.562 1 98.12 90 TYR A C 1
ATOM 699 O O . TYR A 1 90 ? -3.053 -6.43 -13.672 1 98.12 90 TYR A O 1
ATOM 707 N N . THR A 1 91 ? -2.654 -7.691 -11.828 1 98.75 91 THR A N 1
ATOM 708 C CA . THR A 1 91 ? -3.74 -8.633 -12.07 1 98.75 91 THR A CA 1
ATOM 709 C C . THR A 1 91 ? -5.008 -8.195 -11.352 1 98.75 91 THR A C 1
ATOM 711 O O . THR A 1 91 ? -6.109 -8.312 -11.891 1 98.75 91 THR A O 1
ATOM 714 N N . THR A 1 92 ? -4.945 -7.863 -10.164 1 98.75 92 THR A N 1
ATOM 715 C CA . THR A 1 92 ? -5.828 -6.969 -9.422 1 98.75 92 THR A CA 1
ATOM 716 C C . THR A 1 92 ? -5.094 -5.695 -9.023 1 98.75 92 THR A C 1
ATOM 718 O O . THR A 1 92 ? -3.936 -5.496 -9.391 1 98.75 92 THR A O 1
ATOM 721 N N . ASP A 1 93 ? -5.762 -4.824 -8.273 1 98.69 93 ASP A N 1
ATOM 722 C CA . ASP A 1 93 ? -5.098 -3.604 -7.824 1 98.69 93 ASP A CA 1
ATOM 723 C C . ASP A 1 93 ? -3.871 -3.926 -6.973 1 98.69 93 ASP A C 1
ATOM 725 O O . ASP A 1 93 ? -2.891 -3.176 -6.98 1 98.69 93 ASP A O 1
ATOM 729 N N . THR A 1 94 ? -3.893 -5.109 -6.285 1 98.69 94 THR A N 1
ATOM 730 C CA . THR A 1 94 ? -2.871 -5.344 -5.27 1 98.69 94 THR A CA 1
ATOM 731 C C . THR A 1 94 ? -2.141 -6.66 -5.527 1 98.69 94 THR A C 1
ATOM 733 O O . THR A 1 94 ? -1.132 -6.953 -4.883 1 98.69 94 THR A O 1
ATOM 736 N N . ILE A 1 95 ? -2.631 -7.453 -6.453 1 98.88 95 ILE A N 1
ATOM 737 C CA . ILE A 1 95 ? -2.074 -8.789 -6.641 1 98.88 95 ILE A CA 1
ATOM 738 C C . ILE A 1 95 ? -1.529 -8.93 -8.062 1 98.88 95 ILE A C 1
ATOM 740 O O . ILE A 1 95 ? -2.168 -8.492 -9.023 1 98.88 95 ILE A O 1
ATOM 744 N N . TYR A 1 96 ? -0.348 -9.484 -8.164 1 98.38 96 TYR A N 1
ATOM 745 C CA . TYR A 1 96 ? 0.256 -9.906 -9.422 1 98.38 96 TYR A CA 1
ATOM 746 C C . TYR A 1 96 ? 0.106 -11.414 -9.617 1 98.38 96 TYR A C 1
ATOM 748 O O . TYR A 1 96 ? 0.406 -12.195 -8.711 1 98.38 96 TYR A O 1
ATOM 756 N N . GLY A 1 97 ? -0.366 -11.773 -10.727 1 98.56 97 GLY A N 1
ATOM 757 C CA . GLY A 1 97 ? -0.38 -13.164 -11.156 1 98.56 97 GLY A CA 1
ATOM 758 C C . GLY A 1 97 ? 0.323 -13.391 -12.484 1 98.56 97 GLY A C 1
ATOM 759 O O . GLY A 1 97 ? 0.251 -12.547 -13.383 1 98.56 97 GLY A O 1
ATOM 760 N N . GLY A 1 98 ? 0.968 -14.492 -12.609 1 98.19 98 GLY A N 1
ATOM 761 C CA . GLY A 1 98 ? 1.63 -14.867 -13.852 1 98.19 98 GLY A CA 1
ATOM 762 C C . GLY A 1 98 ? 1.822 -16.359 -14 1 98.19 98 GLY A C 1
ATOM 763 O O . GLY A 1 98 ? 2.021 -17.078 -13.008 1 98.19 98 GLY A O 1
ATOM 764 N N . LEU A 1 99 ? 1.758 -16.859 -15.227 1 98.44 99 LEU A N 1
ATOM 765 C CA . LEU A 1 99 ? 2.045 -18.25 -15.531 1 98.44 99 LEU A CA 1
ATOM 766 C C . LEU A 1 99 ? 3.506 -18.438 -15.938 1 98.44 99 LEU A C 1
ATOM 768 O O . LEU A 1 99 ? 3.973 -17.797 -16.891 1 98.44 99 LEU A O 1
ATOM 772 N N . GLN A 1 100 ? 4.148 -19.25 -15.195 1 97.5 100 GLN A N 1
ATOM 773 C CA . GLN A 1 100 ? 5.555 -19.516 -15.484 1 97.5 100 GLN A CA 1
ATOM 774 C C . GLN A 1 100 ? 5.754 -20.953 -15.938 1 97.5 100 GLN A C 1
ATOM 776 O O . GLN A 1 100 ? 5.07 -21.859 -15.461 1 97.5 100 GLN A O 1
ATOM 781 N N . ILE A 1 101 ? 6.676 -21.109 -16.859 1 97.38 101 ILE A N 1
ATOM 782 C CA . ILE A 1 101 ? 7.012 -22.438 -17.375 1 97.38 101 ILE A CA 1
ATOM 783 C C . ILE A 1 101 ? 8.523 -22.641 -17.328 1 97.38 101 ILE A C 1
ATOM 785 O O . ILE A 1 101 ? 9.289 -21.719 -17.641 1 97.38 101 ILE A O 1
ATOM 789 N N . VAL A 1 102 ? 8.953 -23.75 -16.859 1 96.94 102 VAL A N 1
ATOM 790 C CA . VAL A 1 102 ? 10.359 -24.156 -16.875 1 96.94 102 VAL A CA 1
ATOM 791 C C . VAL A 1 102 ? 10.508 -25.484 -17.609 1 96.94 102 VAL A C 1
ATOM 793 O O . VAL A 1 102 ? 9.883 -26.484 -17.219 1 96.94 102 VAL A O 1
ATOM 796 N N . ASN A 1 103 ? 11.328 -25.531 -18.656 1 97.19 103 ASN A N 1
ATOM 797 C CA . ASN A 1 103 ? 11.508 -26.734 -19.469 1 97.19 103 ASN A CA 1
ATOM 798 C C . ASN A 1 103 ? 12.414 -27.734 -18.766 1 97.19 103 ASN A C 1
ATOM 800 O O . ASN A 1 103 ? 13.109 -27.406 -17.812 1 97.19 103 ASN A O 1
ATOM 804 N N . PRO A 1 104 ? 12.297 -29 -19.281 1 97.06 104 PRO A N 1
ATOM 805 C CA . PRO A 1 104 ? 13.195 -30.031 -18.766 1 97.06 104 PRO A CA 1
ATOM 806 C C . PRO A 1 104 ? 14.664 -29.609 -18.828 1 97.06 104 PRO A C 1
ATOM 808 O O . PRO A 1 104 ? 15.133 -29.141 -19.859 1 97.06 104 PRO A O 1
ATOM 811 N N . GLY A 1 105 ? 15.312 -29.719 -17.641 1 95.62 105 GLY A N 1
ATOM 812 C CA . GLY A 1 105 ? 16.75 -29.469 -17.594 1 95.62 105 GLY A CA 1
ATOM 813 C C . GLY A 1 105 ? 17.094 -28.016 -17.312 1 95.62 105 GLY A C 1
ATOM 814 O O . GLY A 1 105 ? 18.266 -27.688 -17.109 1 95.62 105 GLY A O 1
ATOM 815 N N . GLU A 1 106 ? 16.125 -27.172 -17.297 1 95.62 106 GLU A N 1
ATOM 816 C CA . GLU A 1 106 ? 16.391 -25.75 -17.141 1 95.62 106 GLU A CA 1
ATOM 817 C C . GLU A 1 106 ? 16.422 -25.359 -15.672 1 95.62 106 GLU A C 1
ATOM 819 O O . GLU A 1 106 ? 15.836 -26.047 -14.828 1 95.62 106 GLU A O 1
ATOM 824 N N . THR A 1 107 ? 17.188 -24.25 -15.445 1 93.44 107 THR A N 1
ATOM 825 C CA . THR A 1 107 ? 17.219 -23.594 -14.141 1 93.44 107 THR A CA 1
ATOM 826 C C . THR A 1 107 ? 16.844 -22.125 -14.273 1 93.44 107 THR A C 1
ATOM 828 O O . THR A 1 107 ? 17.312 -21.438 -15.188 1 93.44 107 THR A O 1
ATOM 831 N N . ALA A 1 108 ? 15.953 -21.672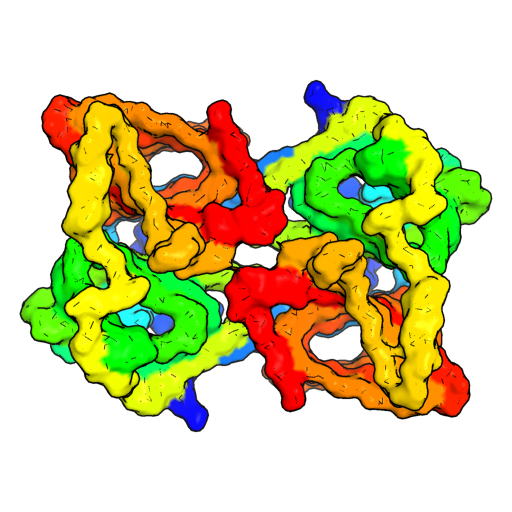 -13.445 1 92.56 108 ALA A N 1
ATOM 832 C CA . ALA A 1 108 ? 15.758 -20.234 -13.219 1 92.56 108 ALA A CA 1
ATOM 833 C C . ALA A 1 108 ? 16.734 -19.703 -12.172 1 92.56 108 ALA A C 1
ATOM 835 O O . ALA A 1 108 ? 16.641 -20.062 -10.992 1 92.56 108 ALA A O 1
ATOM 836 N N . PRO A 1 109 ? 17.656 -18.844 -12.516 1 92.88 109 PRO A N 1
ATOM 837 C CA . PRO A 1 109 ? 18.828 -18.547 -11.695 1 92.88 109 PRO A CA 1
ATOM 838 C C . PRO A 1 109 ? 18.469 -17.969 -10.328 1 92.88 109 PRO A C 1
ATOM 840 O O . PRO A 1 109 ? 17.438 -17.312 -10.188 1 92.88 109 PRO A O 1
ATOM 843 N N . ALA A 1 110 ? 19.438 -18.141 -9.461 1 95.94 110 ALA A N 1
ATOM 844 C CA . ALA A 1 110 ? 19.281 -17.766 -8.055 1 95.94 110 ALA A CA 1
ATOM 845 C C . ALA A 1 110 ? 19.281 -16.25 -7.891 1 95.94 110 ALA A C 1
ATOM 847 O O . ALA A 1 110 ? 20.109 -15.547 -8.492 1 95.94 110 ALA A O 1
ATOM 848 N N . HIS A 1 111 ? 18.375 -15.727 -7.098 1 95.62 111 HIS A N 1
ATOM 849 C CA . HIS A 1 111 ? 18.25 -14.312 -6.777 1 95.62 111 HIS A CA 1
ATOM 850 C C . HIS A 1 111 ? 17.438 -14.109 -5.5 1 95.62 111 HIS A C 1
ATOM 852 O O . HIS A 1 111 ? 16.922 -15.062 -4.93 1 95.62 111 HIS A O 1
ATOM 858 N N . ARG A 1 112 ? 17.438 -12.93 -4.961 1 96.5 112 ARG A N 1
ATOM 859 C CA . ARG A 1 112 ? 16.562 -12.539 -3.852 1 96.5 112 ARG A CA 1
ATOM 860 C C . ARG A 1 112 ? 15.984 -11.148 -4.074 1 96.5 112 ARG A C 1
ATOM 862 O O . ARG A 1 112 ? 16.531 -10.352 -4.836 1 96.5 112 ARG A O 1
ATOM 869 N N . HIS A 1 113 ? 14.852 -10.875 -3.523 1 96.12 113 HIS A N 1
ATOM 870 C CA . HIS A 1 113 ? 14.156 -9.602 -3.643 1 96.12 113 HIS A CA 1
ATOM 871 C C . HIS A 1 113 ? 13.172 -9.398 -2.498 1 96.12 113 HIS A C 1
ATOM 873 O O . HIS A 1 113 ? 12.898 -10.328 -1.739 1 96.12 113 HIS A O 1
ATOM 879 N N . LEU A 1 114 ? 12.656 -8.172 -2.373 1 96.88 114 LEU A N 1
ATOM 880 C CA . LEU A 1 114 ? 11.742 -7.832 -1.286 1 96.88 114 LEU A CA 1
ATOM 881 C C . LEU A 1 114 ? 10.32 -8.266 -1.618 1 96.88 114 LEU A C 1
ATOM 883 O O . LEU A 1 114 ? 9.453 -8.289 -0.739 1 96.88 114 LEU A O 1
ATOM 887 N N . ALA A 1 115 ? 10.039 -8.617 -2.842 1 96.94 115 ALA A N 1
ATOM 888 C CA . ALA A 1 115 ? 8.719 -9.133 -3.176 1 96.94 115 ALA A CA 1
ATOM 889 C C . ALA A 1 115 ? 8.508 -10.531 -2.602 1 96.94 115 ALA A C 1
ATOM 891 O O . ALA A 1 115 ? 9.406 -11.375 -2.674 1 96.94 115 ALA A O 1
ATOM 892 N N . PHE A 1 116 ? 7.402 -10.68 -1.958 1 98.25 116 PHE A N 1
ATOM 893 C CA . PHE A 1 116 ? 6.957 -12.008 -1.557 1 98.25 116 PHE A CA 1
ATOM 894 C C . PHE A 1 116 ? 6.391 -12.773 -2.748 1 98.25 116 PHE A C 1
ATOM 896 O O . PHE A 1 116 ? 5.77 -12.188 -3.631 1 98.25 116 PHE A O 1
ATOM 903 N N . ALA A 1 117 ? 6.641 -14.086 -2.723 1 98.12 117 ALA A N 1
ATOM 904 C CA . ALA A 1 117 ? 6.102 -14.898 -3.812 1 98.12 117 ALA A CA 1
ATOM 905 C C . ALA A 1 117 ? 5.445 -16.172 -3.275 1 98.12 117 ALA A C 1
ATOM 907 O O . ALA A 1 117 ? 6.004 -16.844 -2.406 1 98.12 117 ALA A O 1
ATOM 908 N N . ALA A 1 118 ? 4.277 -16.406 -3.707 1 98.81 118 ALA A N 1
ATOM 909 C CA . ALA A 1 118 ? 3.627 -17.703 -3.605 1 98.81 118 ALA A CA 1
ATOM 910 C C . ALA A 1 118 ? 3.414 -18.328 -4.984 1 98.81 118 ALA A C 1
ATOM 912 O O . ALA A 1 118 ? 3.203 -17.609 -5.969 1 98.81 118 ALA A O 1
ATOM 913 N N . ARG A 1 119 ? 3.537 -19.625 -5.02 1 98.75 119 ARG A N 1
ATOM 914 C CA . ARG A 1 119 ? 3.355 -20.344 -6.281 1 98.75 119 ARG A CA 1
ATOM 915 C C . ARG A 1 119 ? 2.396 -21.516 -6.109 1 98.75 119 ARG A C 1
ATOM 917 O O . ARG A 1 119 ? 2.494 -22.281 -5.141 1 98.75 119 ARG A O 1
ATOM 924 N N . PHE A 1 120 ? 1.437 -21.625 -6.938 1 98.94 120 PHE A N 1
ATOM 925 C CA . PHE A 1 120 ? 0.578 -22.797 -7.027 1 98.94 120 PHE A CA 1
ATOM 926 C C . PHE A 1 120 ? 0.965 -23.672 -8.219 1 98.94 120 PHE A C 1
ATOM 928 O O . PHE A 1 120 ? 0.923 -23.203 -9.359 1 98.94 120 PHE A O 1
ATOM 935 N N . ILE A 1 121 ? 1.3 -24.938 -7.957 1 98.81 121 ILE A N 1
ATOM 936 C CA . ILE A 1 121 ? 1.835 -25.797 -9.008 1 98.81 121 ILE A CA 1
ATOM 937 C C . ILE A 1 121 ? 0.688 -26.406 -9.812 1 98.81 121 ILE A C 1
ATOM 939 O O . ILE A 1 121 ? -0.131 -27.156 -9.273 1 98.81 121 ILE A O 1
ATOM 943 N N . ILE A 1 122 ? 0.675 -26.109 -11.102 1 98.62 122 ILE A N 1
ATOM 944 C CA . ILE A 1 122 ? -0.456 -26.453 -11.953 1 98.62 122 ILE A CA 1
ATOM 945 C C . ILE A 1 122 ? -0.199 -27.797 -12.633 1 98.62 122 ILE A C 1
ATOM 947 O O . ILE A 1 122 ? -1.052 -28.688 -12.602 1 98.62 122 ILE A O 1
ATOM 951 N N . ASP A 1 123 ? 0.944 -27.906 -13.266 1 97.56 123 ASP A N 1
ATOM 952 C CA . ASP A 1 123 ? 1.281 -29.125 -14.016 1 97.56 123 ASP A CA 1
ATOM 953 C C . ASP A 1 123 ? 2.779 -29.406 -13.945 1 97.56 123 ASP A C 1
ATOM 955 O O . ASP A 1 123 ? 3.594 -28.484 -13.906 1 97.56 123 ASP A O 1
ATOM 959 N N . GLY A 1 124 ? 3.082 -30.688 -13.977 1 96.62 124 GLY A N 1
ATOM 960 C CA . GLY A 1 124 ? 4.477 -31.094 -14.047 1 96.62 124 GLY A CA 1
ATOM 961 C C . GLY A 1 124 ? 5.148 -31.172 -12.688 1 96.62 124 GLY A C 1
ATOM 962 O O . GLY A 1 124 ? 4.473 -31.141 -11.656 1 96.62 124 GLY A O 1
ATOM 963 N N . GLU A 1 125 ? 6.453 -31.516 -12.789 1 96.38 125 GLU A N 1
ATOM 964 C CA . GLU A 1 125 ? 7.285 -31.641 -11.594 1 96.38 125 GLU A CA 1
ATOM 965 C C . GLU A 1 125 ? 8.57 -30.828 -11.734 1 96.38 125 GLU A C 1
ATOM 967 O O . GLU A 1 125 ? 9.094 -30.672 -12.844 1 96.38 125 GLU A O 1
ATOM 972 N N . GLY A 1 126 ? 9.055 -30.297 -10.656 1 97.25 126 GLY A N 1
ATOM 973 C CA . GLY A 1 126 ? 10.289 -29.531 -10.578 1 97.25 126 GLY A CA 1
ATOM 974 C C . GLY A 1 126 ? 10.781 -29.344 -9.156 1 97.25 126 GLY A C 1
ATOM 975 O O . GLY A 1 126 ? 10.547 -30.203 -8.297 1 97.25 126 GLY A O 1
ATOM 976 N N . PHE A 1 127 ? 11.586 -28.312 -8.984 1 97.88 127 PHE A N 1
ATOM 977 C CA . PHE A 1 127 ? 12.008 -28.016 -7.625 1 97.88 127 PHE A CA 1
ATOM 978 C C . PHE A 1 127 ? 12.164 -26.5 -7.434 1 97.88 127 PHE A C 1
ATOM 980 O O . PHE A 1 127 ? 12.328 -25.766 -8.406 1 97.88 127 PHE A O 1
ATOM 987 N N . THR A 1 128 ? 12.031 -26.047 -6.281 1 97.94 128 THR A N 1
ATOM 988 C CA . THR A 1 128 ? 12.406 -24.734 -5.781 1 97.94 128 THR A CA 1
ATOM 989 C C . THR A 1 128 ? 13.383 -24.844 -4.621 1 97.94 128 THR A C 1
ATOM 991 O O . THR A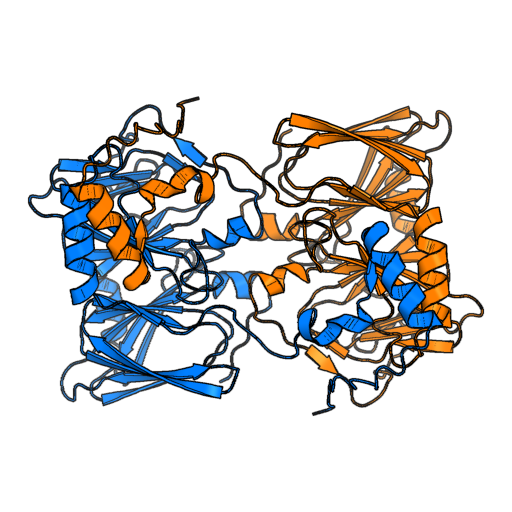 1 128 ? 13.219 -25.703 -3.75 1 97.94 128 THR A O 1
ATOM 994 N N . ALA A 1 129 ? 14.391 -24.078 -4.656 1 98 129 ALA A N 1
ATOM 995 C CA . ALA A 1 129 ? 15.32 -23.984 -3.531 1 98 129 ALA A CA 1
ATOM 996 C C . ALA A 1 129 ? 15.242 -22.609 -2.865 1 98 129 ALA A C 1
ATOM 998 O O . ALA A 1 129 ? 15.344 -21.578 -3.535 1 98 129 ALA A O 1
ATOM 999 N N . VAL A 1 130 ? 14.977 -22.672 -1.565 1 98.31 130 VAL A N 1
ATOM 1000 C CA . VAL A 1 130 ? 14.922 -21.453 -0.778 1 98.31 130 VAL A CA 1
ATOM 1001 C C . VAL A 1 130 ? 15.891 -21.547 0.396 1 98.31 130 VAL A C 1
ATOM 1003 O O . VAL A 1 130 ? 15.75 -22.406 1.262 1 98.31 130 VAL A O 1
ATOM 1006 N N . GLU A 1 131 ? 16.828 -20.656 0.423 1 97.44 131 GLU A N 1
ATOM 1007 C CA . GLU A 1 131 ? 17.828 -20.578 1.491 1 97.44 131 GLU A CA 1
ATOM 1008 C C . GLU A 1 131 ? 18.453 -21.938 1.756 1 97.44 131 GLU A C 1
ATOM 1010 O O . GLU A 1 131 ? 18.484 -22.406 2.898 1 97.44 131 GLU A O 1
ATOM 1015 N N . GLY A 1 132 ? 18.766 -22.531 0.687 1 97.5 132 GLY A N 1
ATOM 1016 C CA . GLY A 1 132 ? 19.531 -23.766 0.778 1 97.5 132 GLY A CA 1
ATOM 1017 C C . GLY A 1 132 ? 18.656 -25 0.935 1 97.5 132 GLY A C 1
ATOM 1018 O O . GLY A 1 132 ? 19.156 -26.125 1.024 1 97.5 132 GLY A O 1
ATOM 1019 N N . LYS A 1 133 ? 17.359 -24.875 0.995 1 98.5 133 LYS A N 1
ATOM 1020 C CA . LYS A 1 133 ? 16.422 -25.984 1.107 1 98.5 133 LYS A CA 1
ATOM 1021 C C . LYS A 1 133 ? 15.742 -26.266 -0.23 1 98.5 133 LYS A C 1
ATOM 1023 O O . LYS A 1 133 ? 14.906 -25.484 -0.682 1 98.5 133 LYS A O 1
ATOM 1028 N N . LYS A 1 134 ? 16.109 -27.344 -0.825 1 98.38 134 LYS A N 1
ATOM 1029 C CA . LYS A 1 134 ? 15.562 -27.734 -2.125 1 98.38 134 LYS A CA 1
ATOM 1030 C C . LYS A 1 134 ? 14.305 -28.578 -1.966 1 98.38 134 LYS A C 1
ATOM 1032 O O . LYS A 1 134 ? 14.367 -29.719 -1.492 1 98.38 134 LYS A O 1
ATOM 1037 N N . MET A 1 135 ? 13.18 -28.078 -2.324 1 98.38 135 MET A N 1
ATOM 1038 C CA . MET A 1 135 ? 11.906 -28.781 -2.158 1 98.38 135 MET A CA 1
ATOM 1039 C C . MET A 1 135 ? 11.312 -29.156 -3.512 1 98.38 135 MET A C 1
ATOM 1041 O O . MET A 1 135 ? 11.484 -28.422 -4.492 1 98.38 135 MET A O 1
ATOM 1045 N N . PRO A 1 136 ? 10.609 -30.266 -3.555 1 97.88 136 PRO A N 1
ATOM 1046 C CA . PRO A 1 136 ? 9.961 -30.641 -4.812 1 97.88 136 PRO A CA 1
ATOM 1047 C C . PRO A 1 136 ? 8.719 -29.797 -5.109 1 97.88 136 PRO A C 1
ATOM 1049 O O . PRO A 1 136 ? 8.07 -29.312 -4.184 1 97.88 136 PRO A O 1
ATOM 1052 N N . LEU A 1 137 ? 8.477 -29.578 -6.344 1 97.56 137 LEU A N 1
ATOM 1053 C CA . LEU A 1 137 ? 7.238 -29 -6.84 1 97.56 137 LEU A CA 1
ATOM 1054 C C . LEU A 1 137 ? 6.312 -30.078 -7.391 1 97.56 137 LEU A C 1
ATOM 1056 O O . LEU A 1 137 ? 6.668 -30.781 -8.336 1 97.56 137 LEU A O 1
ATOM 1060 N N . VAL A 1 138 ? 5.176 -30.188 -6.742 1 97.5 138 VAL A N 1
ATOM 1061 C CA . VAL A 1 138 ? 4.184 -31.188 -7.141 1 97.5 138 VAL A CA 1
ATOM 1062 C C . VAL A 1 138 ? 2.842 -30.5 -7.398 1 97.5 138 VAL A C 1
ATOM 1064 O O . VAL A 1 138 ? 2.488 -29.547 -6.711 1 97.5 138 VAL A O 1
ATOM 1067 N N . ARG A 1 139 ? 2.145 -31.047 -8.438 1 98.06 139 ARG A N 1
ATOM 1068 C CA . ARG A 1 139 ? 0.839 -30.484 -8.766 1 98.06 139 ARG A CA 1
ATOM 1069 C C . ARG A 1 139 ? -0.007 -30.297 -7.508 1 98.06 139 ARG A C 1
ATOM 1071 O O . ARG A 1 139 ? -0.114 -31.219 -6.688 1 98.06 139 ARG A O 1
ATOM 1078 N N . GLY A 1 140 ? -0.548 -29.109 -7.316 1 98.56 140 GLY A N 1
ATOM 1079 C CA . GLY A 1 140 ? -1.462 -28.812 -6.227 1 98.56 140 GLY A CA 1
ATOM 1080 C C . GLY A 1 140 ? -0.779 -28.172 -5.035 1 98.56 140 GLY A C 1
ATOM 1081 O O . GLY A 1 140 ? -1.443 -27.625 -4.148 1 98.56 140 GLY A O 1
ATOM 1082 N N . ASP A 1 141 ? 0.54 -28.188 -5.016 1 98.56 141 ASP A N 1
ATOM 1083 C CA . ASP A 1 141 ? 1.277 -27.609 -3.896 1 98.56 141 ASP A CA 1
ATOM 1084 C C . ASP A 1 141 ? 1.214 -26.078 -3.92 1 98.56 141 ASP A C 1
ATOM 1086 O O . ASP A 1 141 ? 1.109 -25.484 -4.988 1 98.56 141 ASP A O 1
ATOM 1090 N N . VAL A 1 142 ? 1.207 -25.5 -2.754 1 98.88 142 VAL A N 1
ATOM 1091 C CA . VAL A 1 142 ? 1.567 -24.094 -2.57 1 98.88 142 VAL A CA 1
ATOM 1092 C C . VAL A 1 142 ? 2.994 -24 -2.035 1 98.88 142 VAL A C 1
ATOM 1094 O O . VAL A 1 142 ? 3.348 -24.672 -1.061 1 98.88 142 VAL A O 1
ATOM 1097 N N . VAL A 1 143 ? 3.828 -23.266 -2.717 1 98.69 143 VAL A N 1
ATOM 1098 C CA . VAL A 1 143 ? 5.215 -23.031 -2.32 1 98.69 143 VAL A CA 1
ATOM 1099 C C . VAL A 1 143 ? 5.465 -21.531 -2.178 1 98.69 143 VAL A C 1
ATOM 1101 O O . VAL A 1 143 ? 5.035 -20.734 -3.021 1 98.69 143 VAL A O 1
ATOM 1104 N N . ILE A 1 144 ? 6.152 -21.156 -1.069 1 98.81 144 ILE A N 1
ATOM 1105 C CA . ILE A 1 144 ? 6.363 -19.734 -0.88 1 98.81 144 ILE A CA 1
ATOM 1106 C C . ILE A 1 144 ? 7.859 -19.422 -0.868 1 98.81 144 ILE A C 1
ATOM 1108 O O . ILE A 1 144 ? 8.672 -20.297 -0.58 1 98.81 144 ILE A O 1
ATOM 1112 N N . THR A 1 145 ? 8.203 -18.281 -1.284 1 98.25 145 THR A N 1
ATOM 1113 C CA . THR A 1 145 ? 9.5 -17.625 -1.109 1 98.25 145 THR A CA 1
ATOM 1114 C C . THR A 1 145 ? 9.359 -16.344 -0.288 1 98.25 145 THR A C 1
ATOM 1116 O O . THR A 1 145 ? 8.938 -15.312 -0.808 1 98.25 145 THR A O 1
ATOM 1119 N N . PRO A 1 146 ? 9.711 -16.422 1.03 1 97.75 146 PRO A N 1
ATOM 1120 C CA . PRO A 1 146 ? 9.594 -15.219 1.866 1 97.75 146 PRO A CA 1
ATOM 1121 C C . PRO A 1 146 ? 10.5 -14.086 1.394 1 97.75 146 PRO A C 1
ATOM 1123 O O . PRO A 1 146 ? 11.336 -14.281 0.508 1 97.75 146 PRO A O 1
ATOM 1126 N N . ILE A 1 147 ? 10.32 -12.961 1.919 1 97 147 ILE A N 1
ATOM 1127 C CA . ILE A 1 147 ? 10.992 -11.734 1.504 1 97 147 ILE A CA 1
ATOM 1128 C C . ILE A 1 147 ? 12.5 -11.875 1.729 1 97 147 ILE A C 1
ATOM 1130 O O . ILE A 1 147 ? 12.93 -12.414 2.754 1 97 147 ILE A O 1
ATOM 1134 N N . TRP A 1 148 ? 13.258 -11.523 0.792 1 97.12 148 TRP A N 1
ATOM 1135 C CA . TRP A 1 148 ? 14.711 -11.375 0.819 1 97.12 148 TRP A CA 1
ATOM 1136 C C . TRP A 1 148 ? 15.391 -12.711 1.095 1 97.12 148 TRP A C 1
ATOM 1138 O O . TRP A 1 148 ? 16.406 -12.766 1.808 1 97.12 148 TRP A O 1
ATOM 1148 N N . HIS A 1 149 ? 14.867 -13.781 0.614 1 98.06 149 HIS A N 1
ATOM 1149 C CA . HIS A 1 149 ? 15.461 -15.109 0.681 1 98.06 149 HIS A CA 1
ATOM 1150 C C . HIS A 1 149 ? 16.047 -15.516 -0.664 1 98.06 149 HIS A C 1
ATOM 1152 O O . HIS A 1 149 ? 15.422 -15.344 -1.706 1 98.06 149 HIS A O 1
ATOM 1158 N N . TRP A 1 150 ? 17.297 -16.016 -0.627 1 98.19 150 TRP A N 1
ATOM 1159 C CA . TRP A 1 150 ? 17.844 -16.562 -1.854 1 98.19 150 TRP A CA 1
ATOM 1160 C C . TRP A 1 150 ? 17 -17.734 -2.355 1 98.19 150 TRP A C 1
ATOM 1162 O O . TRP A 1 150 ? 16.609 -18.609 -1.574 1 98.19 150 TRP A O 1
ATOM 1172 N N . HIS A 1 151 ? 16.656 -17.688 -3.639 1 97.81 151 HIS A N 1
ATOM 1173 C CA . HIS A 1 151 ? 15.883 -18.812 -4.164 1 97.81 151 HIS A CA 1
ATOM 1174 C C . HIS A 1 151 ? 16.141 -19.016 -5.652 1 97.81 151 HIS A C 1
ATOM 1176 O O . HIS A 1 151 ? 16.578 -18.094 -6.344 1 97.81 151 HIS A O 1
ATOM 1182 N N . ASP A 1 152 ? 16.031 -20.188 -6.105 1 97.06 152 ASP A N 1
ATOM 1183 C CA . ASP A 1 152 ? 16.062 -20.594 -7.512 1 97.06 152 ASP A CA 1
ATOM 1184 C C . ASP A 1 152 ? 15.055 -21.703 -7.773 1 97.06 152 ASP A C 1
ATOM 1186 O O . ASP A 1 152 ? 14.453 -22.234 -6.84 1 97.06 152 ASP A O 1
ATOM 1190 N N . HIS A 1 153 ? 14.75 -21.938 -9.008 1 96.94 153 HIS A N 1
ATOM 1191 C CA . HIS A 1 153 ? 13.867 -23 -9.453 1 96.94 153 HIS A CA 1
ATOM 1192 C C . HIS A 1 153 ? 14.523 -23.859 -10.531 1 96.94 153 HIS A C 1
ATOM 1194 O O . HIS A 1 153 ? 15.445 -23.391 -11.211 1 96.94 153 HIS A O 1
ATOM 1200 N N . GLY A 1 154 ? 14.039 -25.062 -10.648 1 96.31 154 GLY A N 1
ATOM 1201 C CA . GLY A 1 154 ? 14.531 -25.922 -11.703 1 96.31 154 GLY A CA 1
ATOM 1202 C C . GLY A 1 154 ? 13.594 -27.078 -12.023 1 96.31 154 GLY A C 1
ATOM 1203 O O . GLY A 1 154 ? 12.586 -27.266 -11.344 1 96.31 154 GLY A O 1
ATOM 1204 N N . ASN A 1 155 ? 13.883 -27.734 -13.141 1 97 155 ASN A N 1
ATOM 1205 C CA . ASN A 1 155 ? 13.125 -28.859 -13.656 1 97 155 ASN A CA 1
ATOM 1206 C C . ASN A 1 155 ? 14.039 -30.016 -14.062 1 97 155 ASN A C 1
ATOM 1208 O O . ASN A 1 155 ? 14.641 -29.984 -15.141 1 97 155 ASN A O 1
ATOM 1212 N N . GLU A 1 156 ? 14.078 -30.969 -13.258 1 96.25 156 GLU A N 1
ATOM 1213 C CA . GLU A 1 156 ? 14.922 -32.125 -13.516 1 96.25 156 GLU A CA 1
ATOM 1214 C C . GLU A 1 156 ? 14.102 -33.281 -14.109 1 96.25 156 GLU A C 1
ATOM 1216 O O . GLU A 1 156 ? 14.609 -34.406 -14.25 1 96.25 156 GLU A O 1
ATOM 1221 N N . SER A 1 157 ? 12.891 -33.031 -14.359 1 96.5 157 SER A N 1
ATOM 1222 C CA . SER A 1 157 ? 12.016 -34.031 -14.961 1 96.5 157 SER A CA 1
ATOM 1223 C C . SER A 1 157 ? 12.102 -34 -16.484 1 96.5 157 SER A C 1
ATOM 1225 O O . SER A 1 157 ? 12.977 -33.344 -17.047 1 96.5 157 SER A O 1
ATOM 1227 N N . ASP A 1 158 ? 11.188 -34.781 -17.203 1 96.88 158 ASP A N 1
ATOM 1228 C CA . ASP A 1 158 ? 11.234 -34.906 -18.656 1 96.88 1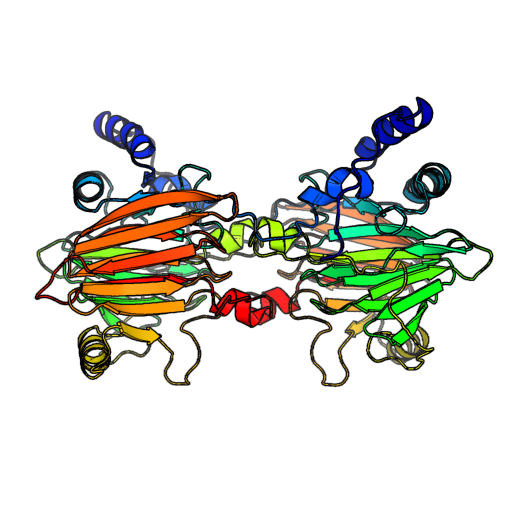58 ASP A CA 1
ATOM 1229 C C . ASP A 1 158 ? 10.078 -34.156 -19.297 1 96.88 158 ASP A C 1
ATOM 1231 O O . ASP A 1 158 ? 9.891 -34.219 -20.516 1 96.88 158 ASP A O 1
ATOM 1235 N N . LYS A 1 159 ? 9.305 -33.469 -18.516 1 96.81 159 LYS A N 1
ATOM 1236 C CA . LYS A 1 159 ? 8.211 -32.625 -19 1 96.81 159 LYS A CA 1
ATOM 1237 C C . LYS A 1 159 ? 8.273 -31.234 -18.391 1 96.81 159 LYS A C 1
ATOM 1239 O O . LYS A 1 159 ? 8.844 -31.047 -17.312 1 96.81 159 LYS A O 1
ATOM 1244 N N . PRO A 1 160 ? 7.699 -30.25 -19.078 1 97 160 PRO A N 1
ATOM 1245 C CA . PRO A 1 160 ? 7.695 -28.922 -18.484 1 97 160 PRO A CA 1
ATOM 1246 C C . PRO A 1 160 ? 6.922 -28.844 -17.172 1 97 160 PRO A C 1
ATOM 1248 O O . PRO A 1 160 ? 5.977 -29.625 -16.969 1 97 160 PRO A O 1
ATOM 1251 N N . VAL A 1 161 ? 7.406 -28.016 -16.281 1 97.56 161 VAL A N 1
ATOM 1252 C CA . VAL A 1 161 ? 6.641 -27.672 -15.078 1 97.56 161 VAL A CA 1
ATOM 1253 C C . VAL A 1 161 ? 6.023 -26.297 -15.242 1 97.56 161 VAL A C 1
ATOM 1255 O O . VAL A 1 161 ? 6.66 -25.375 -15.773 1 97.56 161 VAL A O 1
ATOM 1258 N N . ILE A 1 162 ? 4.738 -26.125 -14.93 1 98.25 162 ILE A N 1
ATOM 1259 C CA . ILE A 1 162 ? 3.994 -24.875 -15.016 1 98.25 162 ILE A CA 1
ATOM 1260 C C . ILE A 1 162 ? 3.396 -24.531 -13.656 1 98.25 162 ILE A C 1
ATOM 1262 O O . ILE A 1 162 ? 2.836 -25.406 -12.984 1 98.25 162 ILE A O 1
ATOM 1266 N N . TRP A 1 163 ? 3.609 -23.312 -13.219 1 98.38 163 TRP A N 1
ATOM 1267 C CA . TRP A 1 163 ? 2.953 -22.891 -11.984 1 98.38 163 TRP A CA 1
ATOM 1268 C C . TRP A 1 163 ? 2.428 -21.469 -12.109 1 98.38 163 TRP A C 1
ATOM 1270 O O . TRP A 1 163 ? 2.762 -20.766 -13.062 1 98.38 163 TRP A O 1
ATOM 1280 N N . LEU A 1 164 ? 1.444 -21.109 -11.281 1 98.81 164 LEU A N 1
ATOM 1281 C CA . LEU A 1 164 ? 0.911 -19.75 -11.125 1 98.81 164 LEU A CA 1
ATOM 1282 C C . LEU A 1 164 ? 1.701 -18.969 -10.078 1 98.81 164 LEU A C 1
ATOM 1284 O O . LEU A 1 164 ? 1.699 -19.328 -8.898 1 98.81 164 LEU A O 1
ATOM 1288 N N . ASP A 1 165 ? 2.377 -17.922 -10.508 1 98.31 165 ASP A N 1
ATOM 1289 C CA . ASP A 1 165 ? 3.02 -16.969 -9.594 1 98.31 165 ASP A CA 1
ATOM 1290 C C . ASP A 1 165 ? 2 -16 -9 1 98.31 165 ASP A C 1
ATOM 1292 O O . ASP A 1 165 ? 1.183 -15.438 -9.727 1 98.31 165 ASP A O 1
ATOM 1296 N N . MET A 1 166 ? 2.047 -15.867 -7.754 1 98.75 166 MET A N 1
ATOM 1297 C CA . MET A 1 166 ? 1.266 -14.875 -7.02 1 98.75 166 MET A CA 1
ATOM 1298 C C . MET A 1 166 ? 2.168 -14.016 -6.141 1 98.75 166 MET A C 1
ATOM 1300 O O . MET A 1 166 ? 2.744 -14.5 -5.168 1 98.75 166 MET A O 1
ATOM 1304 N N . LEU A 1 167 ? 2.311 -12.719 -6.504 1 98.31 167 LEU A N 1
ATOM 1305 C CA . LEU A 1 167 ? 3.268 -11.852 -5.828 1 98.31 167 LEU A CA 1
ATOM 1306 C C . LEU A 1 167 ? 2.617 -10.531 -5.434 1 98.31 167 LEU A C 1
ATOM 1308 O O . LEU A 1 167 ? 1.526 -10.203 -5.906 1 98.31 167 LEU A O 1
ATOM 1312 N N . ASN A 1 168 ? 3.27 -9.852 -4.539 1 98.31 168 ASN A N 1
ATOM 1313 C CA . ASN A 1 168 ? 2.861 -8.508 -4.145 1 98.31 168 ASN A CA 1
ATOM 1314 C C . ASN A 1 168 ? 3.625 -7.441 -4.922 1 98.31 168 ASN A C 1
ATOM 1316 O O . ASN A 1 168 ? 3.908 -6.367 -4.391 1 98.31 168 ASN A O 1
ATOM 1320 N N . LEU A 1 169 ? 3.941 -7.672 -6.195 1 97.06 169 LEU A N 1
ATOM 1321 C CA . LEU A 1 169 ? 4.707 -6.746 -7.02 1 97.06 169 LEU A CA 1
ATOM 1322 C C . LEU A 1 169 ? 4.027 -5.383 -7.086 1 97.06 169 LEU A C 1
ATOM 1324 O O . LEU A 1 169 ? 4.695 -4.348 -7.066 1 97.06 169 LEU A O 1
ATOM 1328 N N . PRO A 1 170 ? 2.654 -5.32 -7.211 1 97.69 170 PRO A N 1
ATOM 1329 C CA . PRO A 1 170 ? 1.993 -4.016 -7.262 1 97.69 170 PRO A CA 1
ATOM 1330 C C . PRO A 1 170 ? 2.34 -3.129 -6.066 1 97.69 170 PRO A C 1
ATOM 1332 O O . PRO A 1 170 ? 2.348 -1.9 -6.188 1 97.69 170 PRO A O 1
ATOM 1335 N N . LEU A 1 171 ? 2.627 -3.748 -4.906 1 97.81 171 LEU A N 1
ATOM 1336 C CA . LEU A 1 171 ? 2.994 -2.998 -3.707 1 97.81 171 LEU A CA 1
ATOM 1337 C C . LEU A 1 171 ? 4.148 -2.047 -3.996 1 97.81 171 LEU A C 1
ATOM 1339 O O . LEU A 1 171 ? 4.152 -0.906 -3.525 1 97.81 171 LEU A O 1
ATOM 1343 N N . PHE A 1 172 ? 5.051 -2.449 -4.812 1 96.94 172 PHE A N 1
ATOM 1344 C CA . PHE A 1 172 ? 6.289 -1.701 -4.984 1 96.94 172 PHE A CA 1
ATOM 1345 C C . PHE A 1 172 ? 6.137 -0.646 -6.074 1 96.94 172 PHE A C 1
ATOM 1347 O O . PHE A 1 172 ? 7.039 0.166 -6.289 1 96.94 172 PHE A O 1
ATOM 1354 N N . ARG A 1 173 ? 5.004 -0.68 -6.781 1 95 173 ARG A N 1
ATOM 1355 C CA . ARG A 1 173 ? 4.637 0.459 -7.617 1 95 173 ARG A CA 1
ATOM 1356 C C . ARG A 1 173 ? 4.086 1.604 -6.777 1 95 173 ARG A C 1
ATOM 1358 O O . ARG A 1 173 ? 4.254 2.775 -7.125 1 95 173 ARG A O 1
ATOM 1365 N N . PHE A 1 174 ? 3.479 1.233 -5.66 1 97.25 174 PHE A N 1
ATOM 1366 C CA . PHE A 1 174 ? 2.922 2.189 -4.711 1 97.25 174 PHE A CA 1
ATOM 1367 C C . PHE A 1 174 ? 3.998 2.701 -3.762 1 97.25 174 PHE A C 1
ATOM 1369 O O . PHE A 1 174 ? 4.215 3.91 -3.652 1 97.25 174 PHE A O 1
ATOM 1376 N N . ALA A 1 175 ? 4.637 1.785 -3.055 1 97.62 175 ALA A N 1
ATOM 1377 C CA . ALA A 1 175 ? 5.797 2.049 -2.207 1 97.62 175 ALA A CA 1
ATOM 1378 C C . ALA A 1 175 ? 7.086 1.579 -2.877 1 97.62 175 ALA A C 1
ATOM 1380 O O . ALA A 1 175 ? 7.492 0.425 -2.721 1 97.62 175 ALA A O 1
ATOM 1381 N N . PRO A 1 176 ? 7.75 2.5 -3.605 1 96.56 176 PRO A N 1
ATOM 1382 C CA . PRO A 1 176 ? 8.867 2.072 -4.445 1 96.56 176 PRO A CA 1
ATOM 1383 C C . PRO A 1 176 ? 10.164 1.897 -3.658 1 96.56 176 PRO A C 1
ATOM 1385 O O . PRO A 1 176 ? 11.164 2.559 -3.951 1 96.56 176 PRO A O 1
ATOM 1388 N N . VAL A 1 177 ? 10.156 0.888 -2.75 1 97.5 177 VAL A N 1
ATOM 1389 C CA . VAL A 1 177 ? 11.258 0.657 -1.817 1 97.5 177 VAL A CA 1
ATOM 1390 C C . VAL A 1 177 ? 11.906 -0.695 -2.105 1 97.5 177 VAL A C 1
ATOM 1392 O O . VAL A 1 177 ? 12.547 -1.283 -1.231 1 97.5 177 VAL A O 1
ATOM 1395 N N . HIS A 1 178 ? 11.711 -1.222 -3.307 1 96.44 178 HIS A N 1
ATOM 1396 C CA . HIS A 1 178 ? 12.125 -2.572 -3.67 1 96.44 178 HIS A CA 1
ATOM 1397 C C . HIS A 1 178 ? 13.648 -2.686 -3.74 1 96.44 178 HIS A C 1
ATOM 1399 O O . HIS A 1 178 ? 14.328 -1.716 -4.078 1 96.44 178 HIS A O 1
ATOM 1405 N N . PHE A 1 179 ? 14.18 -3.816 -3.391 1 95.75 179 PHE A N 1
ATOM 1406 C CA . PHE A 1 179 ? 15.547 -4.262 -3.633 1 95.75 179 PHE A CA 1
ATOM 1407 C C . PHE A 1 179 ? 15.562 -5.648 -4.262 1 95.75 179 PHE A C 1
ATOM 1409 O O . PHE A 1 179 ? 14.758 -6.508 -3.9 1 95.75 179 PHE A O 1
ATOM 1416 N N . ALA A 1 180 ? 16.453 -5.914 -5.148 1 95.19 180 ALA A N 1
ATOM 1417 C CA . ALA A 1 180 ? 16.688 -7.227 -5.746 1 95.19 180 ALA A CA 1
ATOM 1418 C C . ALA A 1 180 ? 18.172 -7.449 -6 1 95.19 180 ALA A C 1
ATOM 1420 O O . ALA A 1 180 ? 18.922 -6.496 -6.273 1 95.19 180 ALA A O 1
ATOM 1421 N N . GLN A 1 181 ? 18.625 -8.641 -5.852 1 95.62 181 GLN A N 1
ATOM 1422 C CA . GLN A 1 181 ? 20.016 -9.008 -6.043 1 95.62 181 GLN A CA 1
ATOM 1423 C C . GLN A 1 181 ? 20.141 -10.391 -6.68 1 95.62 181 GLN A C 1
ATOM 1425 O O . GLN A 1 181 ? 19.453 -11.328 -6.277 1 95.62 181 GLN A O 1
ATOM 1430 N N . GLY A 1 182 ? 20.938 -10.523 -7.715 1 94 182 GLY A N 1
ATOM 1431 C CA . GLY A 1 182 ? 21.266 -11.82 -8.281 1 94 182 GLY A CA 1
ATOM 1432 C C . GLY A 1 182 ? 22.391 -12.523 -7.539 1 94 182 GLY A C 1
ATOM 1433 O O . GLY A 1 182 ? 23.266 -11.875 -6.969 1 94 182 GLY A O 1
ATOM 1434 N N . TYR A 1 183 ? 22.312 -13.781 -7.598 1 94.69 183 TYR A N 1
ATOM 1435 C CA . TYR A 1 183 ? 23.422 -14.578 -7.07 1 94.69 183 TYR A CA 1
ATOM 1436 C C . TYR A 1 183 ? 24.484 -14.812 -8.133 1 94.69 183 TYR A C 1
ATOM 1438 O O . TYR A 1 183 ? 24.172 -14.828 -9.328 1 94.69 183 TYR A O 1
ATOM 1446 N N . SER A 1 184 ? 25.703 -14.977 -7.777 1 94.25 184 SER A N 1
ATOM 1447 C CA . SER A 1 184 ? 26.828 -15.109 -8.711 1 94.25 184 SER A CA 1
ATOM 1448 C C . SER A 1 184 ? 26.703 -16.391 -9.531 1 94.25 184 SER A C 1
ATOM 1450 O O . SER A 1 184 ? 27.047 -16.406 -10.719 1 94.25 184 SER A O 1
ATOM 1452 N N . ASP A 1 185 ? 26.188 -17.484 -8.945 1 93.75 185 ASP A N 1
ATOM 1453 C CA . ASP A 1 185 ? 25.984 -18.75 -9.625 1 93.75 185 ASP A CA 1
ATOM 1454 C C . ASP A 1 185 ? 24.516 -18.969 -9.961 1 93.75 185 ASP A C 1
ATOM 1456 O O . ASP A 1 185 ? 23.641 -18.391 -9.32 1 93.75 185 ASP A O 1
ATOM 1460 N N . PRO A 1 186 ? 24.234 -19.75 -10.984 1 91.81 186 PRO A N 1
ATOM 1461 C CA . PRO A 1 186 ? 22.828 -20 -11.336 1 91.81 186 PRO A CA 1
ATOM 1462 C C . PRO A 1 186 ? 22.047 -20.641 -10.188 1 91.81 186 PRO A C 1
ATOM 1464 O O . PRO A 1 186 ? 20.859 -20.359 -10.023 1 91.81 186 PRO A O 1
ATOM 1467 N N . ARG A 1 187 ? 22.797 -21.453 -9.43 1 94.44 187 ARG A N 1
ATOM 1468 C CA . ARG A 1 187 ? 22.141 -22.156 -8.32 1 94.44 187 ARG A CA 1
ATOM 1469 C C . ARG A 1 187 ? 22.672 -21.656 -6.984 1 94.44 187 ARG A C 1
ATOM 1471 O O . ARG A 1 187 ? 23.875 -21.438 -6.828 1 94.44 187 ARG A O 1
ATOM 1478 N N . TYR A 1 188 ? 21.797 -21.422 -6.07 1 95 188 TYR A N 1
ATOM 1479 C CA . TYR A 1 188 ? 22.188 -21.281 -4.672 1 95 188 TYR A CA 1
ATOM 1480 C C . TYR A 1 188 ? 22.391 -22.656 -4.035 1 95 188 TYR A C 1
ATOM 1482 O O . TYR A 1 188 ? 21.594 -23.562 -4.238 1 95 188 TYR A O 1
ATOM 1490 N N . PRO A 1 189 ? 23.531 -22.859 -3.406 1 96.44 189 PRO A N 1
ATOM 1491 C CA . PRO A 1 189 ? 23.75 -24.188 -2.805 1 96.44 189 PRO A CA 1
ATOM 1492 C C . PRO A 1 189 ? 22.562 -24.656 -1.961 1 96.44 189 PRO A C 1
ATOM 1494 O O . PRO A 1 189 ? 22.094 -23.906 -1.092 1 96.44 189 PRO A O 1
ATOM 1497 N N . SER A 1 190 ? 22.062 -25.891 -2.336 1 97.38 190 SER A N 1
ATOM 1498 C CA . SER A 1 190 ? 20.875 -26.375 -1.629 1 97.38 190 SER A CA 1
ATOM 1499 C C . SER A 1 190 ? 20.891 -27.891 -1.505 1 97.38 190 SER A C 1
ATOM 1501 O O . SER A 1 190 ? 21.562 -28.578 -2.273 1 97.38 190 SER A O 1
ATOM 1503 N N . GLU A 1 191 ? 20.281 -28.375 -0.471 1 98.06 191 GLU A N 1
ATOM 1504 C CA . GLU A 1 191 ? 20.062 -29.797 -0.23 1 98.06 191 GLU A CA 1
ATOM 1505 C C . GLU A 1 191 ? 18.578 -30.141 -0.21 1 98.06 191 GLU A C 1
ATOM 1507 O O . GLU A 1 191 ? 17.75 -29.297 0.113 1 98.06 191 GLU A O 1
ATOM 1512 N N . HIS A 1 192 ? 18.375 -31.438 -0.574 1 97.88 192 HIS A N 1
ATOM 1513 C CA . HIS A 1 192 ? 16.984 -31.891 -0.579 1 97.88 192 HIS A CA 1
ATOM 1514 C C . HIS A 1 192 ? 16.344 -31.703 0.791 1 97.88 192 HIS A C 1
ATOM 1516 O O . HIS A 1 192 ? 16.938 -32.062 1.814 1 97.88 192 HIS A O 1
ATOM 1522 N N . CYS A 1 193 ? 15.164 -31.062 0.777 1 97.88 193 CYS A N 1
ATOM 1523 C CA . CYS A 1 193 ? 14.43 -30.797 2.006 1 97.88 193 CYS A CA 1
ATOM 1524 C C . CYS A 1 193 ? 12.945 -31.094 1.827 1 97.88 193 CYS A C 1
ATOM 1526 O O . CYS A 1 193 ? 12.242 -30.359 1.131 1 97.88 193 CYS A O 1
ATOM 1528 N N . ASP A 1 194 ? 12.391 -32.156 2.502 1 96.56 194 ASP A N 1
ATOM 1529 C CA . ASP A 1 194 ? 10.992 -32.562 2.506 1 96.56 194 ASP A CA 1
ATOM 1530 C C . ASP A 1 194 ? 10.664 -33.406 3.746 1 96.56 194 ASP A C 1
ATOM 1532 O O . ASP A 1 194 ? 11.125 -34.531 3.873 1 96.56 194 ASP A O 1
ATOM 1536 N N . PRO A 1 195 ? 9.898 -32.969 4.613 1 96.56 195 PRO A N 1
ATOM 1537 C CA . PRO A 1 195 ? 9.086 -31.75 4.578 1 96.56 195 PRO A CA 1
ATOM 1538 C C . PRO A 1 195 ? 9.922 -30.484 4.688 1 96.56 195 PRO A C 1
ATOM 1540 O O . PRO A 1 195 ? 11.047 -30.516 5.188 1 96.56 195 PRO A O 1
ATOM 1543 N N . CYS A 1 196 ? 9.445 -29.438 4.07 1 97.56 196 CYS A N 1
ATOM 1544 C CA . CYS A 1 196 ? 10.023 -28.094 4.102 1 97.56 196 CYS A CA 1
ATOM 1545 C C . CYS A 1 196 ? 9 -27.062 4.559 1 97.56 196 CYS A C 1
ATOM 1547 O O . CYS A 1 196 ? 7.84 -27.125 4.156 1 97.56 196 CYS A O 1
ATOM 1549 N N . GLU A 1 197 ? 9.383 -26.094 5.395 1 97.25 197 GLU A N 1
ATOM 1550 C CA . GLU A 1 197 ? 8.469 -25.109 5.957 1 97.25 197 GLU A CA 1
ATOM 1551 C C . GLU A 1 197 ? 7.906 -24.203 4.875 1 97.25 197 GLU A C 1
ATOM 1553 O O . GLU A 1 197 ? 6.902 -23.516 5.086 1 97.25 197 GLU A O 1
ATOM 1558 N N . PHE A 1 198 ? 8.516 -24.172 3.707 1 98.12 198 PHE A N 1
ATOM 1559 C CA . PHE A 1 198 ? 8.094 -23.281 2.641 1 98.12 198 PHE A CA 1
ATOM 1560 C C . PHE A 1 198 ? 7.195 -24 1.643 1 98.12 198 PHE A C 1
ATOM 1562 O O . PHE A 1 198 ? 6.727 -23.406 0.671 1 98.12 198 PHE A O 1
ATOM 1569 N N . ARG A 1 199 ? 6.996 -25.297 1.808 1 98.62 199 ARG A N 1
ATOM 1570 C CA . ARG A 1 199 ? 6.145 -26.109 0.938 1 98.62 199 ARG A CA 1
ATOM 1571 C C . ARG A 1 199 ? 4.891 -26.562 1.672 1 98.62 199 ARG A C 1
ATOM 1573 O O . ARG A 1 199 ? 4.973 -27.078 2.789 1 98.62 199 ARG A O 1
ATOM 1580 N N . PHE A 1 200 ? 3.775 -26.422 1.049 1 98.75 200 PHE A N 1
ATOM 1581 C CA . PHE A 1 200 ? 2.479 -26.859 1.549 1 98.75 200 PHE A CA 1
ATOM 1582 C C . PHE A 1 200 ? 1.818 -27.812 0.57 1 98.75 200 PHE A C 1
ATOM 1584 O O . PHE A 1 200 ? 1.13 -27.391 -0.36 1 98.75 200 PHE A O 1
ATOM 1591 N N . PRO A 1 201 ? 1.983 -29.109 0.81 1 98.44 201 PRO A N 1
ATOM 1592 C CA . PRO A 1 201 ? 1.486 -30.109 -0.132 1 98.44 201 PRO A CA 1
ATOM 1593 C C . PRO A 1 201 ? -0.039 -30.172 -0.178 1 98.44 201 PRO A C 1
ATOM 1595 O O . PRO A 1 201 ? -0.7 -29.953 0.841 1 98.44 201 PRO A O 1
ATOM 1598 N N . TRP A 1 202 ? -0.562 -30.562 -1.294 1 98.5 202 TRP A N 1
ATOM 1599 C CA . TRP A 1 202 ? -2.006 -30.609 -1.505 1 98.5 202 TRP A CA 1
ATOM 1600 C C . TRP A 1 202 ? -2.643 -31.734 -0.695 1 98.5 202 TRP A C 1
ATOM 1602 O O . TRP A 1 202 ? -3.744 -31.578 -0.164 1 98.5 202 TRP A O 1
ATOM 1612 N N . GLY A 1 203 ? -2.016 -32.875 -0.596 1 98.12 203 GLY A N 1
ATOM 1613 C CA . GLY A 1 203 ? -2.586 -34.031 0.039 1 98.12 203 GLY A CA 1
ATOM 1614 C C . GLY A 1 203 ? -3.25 -33.75 1.369 1 98.12 203 GLY A C 1
ATOM 1615 O O . GLY A 1 203 ? -4.461 -33.938 1.521 1 98.12 203 GLY A O 1
ATOM 1616 N N . PRO A 1 204 ? -2.449 -33.25 2.34 1 97.94 204 PRO A N 1
ATOM 1617 C CA . PRO A 1 204 ? -3.025 -32.906 3.645 1 97.94 204 PRO A CA 1
ATOM 1618 C C . PRO A 1 204 ? -4.141 -31.875 3.551 1 97.94 204 PRO A C 1
ATOM 1620 O O . PRO A 1 204 ? -5.109 -31.938 4.312 1 97.94 204 PRO A O 1
ATOM 1623 N N . VAL A 1 205 ? -4.082 -30.938 2.676 1 98.44 205 VAL A N 1
ATOM 1624 C CA . VAL A 1 205 ? -5.086 -29.906 2.494 1 98.44 205 VAL A CA 1
ATOM 1625 C C . VAL A 1 205 ? -6.391 -30.516 1.99 1 98.44 205 VAL A C 1
ATOM 1627 O O . VAL A 1 205 ? -7.465 -30.234 2.523 1 98.44 205 VAL A O 1
ATOM 1630 N N . GLU A 1 206 ? -6.273 -31.344 1.002 1 98.31 206 GLU A N 1
ATOM 1631 C CA . GLU A 1 206 ? -7.441 -32.031 0.46 1 98.31 206 GLU A CA 1
ATOM 1632 C C . GLU A 1 206 ? -8.148 -32.844 1.534 1 98.31 206 GLU A C 1
ATOM 1634 O O . GLU A 1 206 ? -9.375 -32.844 1.632 1 98.31 206 GLU A O 1
ATOM 1639 N N . GLN A 1 207 ? -7.344 -33.562 2.305 1 98.19 207 GLN A N 1
ATOM 1640 C CA . GLN A 1 207 ? -7.914 -34.375 3.371 1 98.19 207 GLN A CA 1
ATOM 1641 C C . GLN A 1 207 ? -8.711 -33.5 4.352 1 98.19 207 GLN A C 1
ATOM 1643 O O . GLN A 1 207 ? -9.82 -33.875 4.742 1 98.19 207 GLN A O 1
ATOM 1648 N N . GLU A 1 208 ? -8.117 -32.406 4.719 1 97.88 208 GLU A N 1
ATOM 1649 C CA . GLU A 1 208 ? -8.797 -31.516 5.656 1 97.88 208 GLU A CA 1
ATOM 1650 C C . GLU A 1 208 ? -10.086 -30.969 5.059 1 97.88 208 GLU A C 1
ATOM 1652 O O . GLU A 1 208 ? -11.125 -30.922 5.727 1 97.88 208 GLU A O 1
ATOM 1657 N N . LEU A 1 209 ? -10.086 -30.562 3.826 1 98.38 209 LEU A N 1
ATOM 1658 C CA . LEU A 1 209 ? -11.258 -30.016 3.139 1 98.38 209 LEU A CA 1
ATOM 1659 C C . LEU A 1 209 ? -12.367 -31.062 3.045 1 98.38 209 LEU A C 1
ATOM 1661 O O . LEU A 1 209 ? -13.539 -30.734 3.209 1 98.38 209 LEU A O 1
ATOM 1665 N N . ASN A 1 210 ? -12 -32.281 2.844 1 97.56 210 ASN A N 1
ATOM 1666 C CA . ASN A 1 210 ? -12.961 -33.344 2.592 1 97.56 210 ASN A CA 1
ATOM 1667 C C . ASN A 1 210 ? -13.508 -33.938 3.893 1 97.56 210 ASN A C 1
ATOM 1669 O O . ASN A 1 210 ? -14.508 -34.656 3.885 1 97.56 210 ASN A O 1
ATOM 1673 N N . PHE A 1 211 ? -12.797 -33.656 4.961 1 96.88 211 PHE A N 1
ATOM 1674 C CA . PHE A 1 211 ? -13.242 -34.156 6.25 1 96.88 211 PHE A CA 1
ATOM 1675 C C . PHE A 1 211 ? -14.57 -33.531 6.652 1 96.88 211 PHE A C 1
ATOM 1677 O O . PHE A 1 211 ? -15.391 -34.156 7.316 1 96.88 211 PHE A O 1
ATOM 1684 N N . SER A 1 212 ? -14.75 -32.312 6.238 1 93.44 212 SER A N 1
ATOM 1685 C CA . SER A 1 212 ? -15.992 -31.609 6.555 1 93.44 212 SER A CA 1
ATOM 1686 C C . SER A 1 212 ? -17.172 -32.188 5.773 1 93.44 212 SER A C 1
ATOM 1688 O O . SER A 1 212 ? -17.047 -32.5 4.59 1 93.44 212 SER A O 1
ATOM 1690 N N . LYS A 1 213 ? -18.312 -32.344 6.402 1 92.25 213 LYS A N 1
ATOM 1691 C CA . LYS A 1 213 ? -19.516 -32.844 5.738 1 92.25 213 LYS A CA 1
ATOM 1692 C C . LYS A 1 213 ? -20.359 -31.688 5.199 1 92.25 213 LYS A C 1
ATOM 1694 O O . LYS A 1 213 ? -21.375 -31.906 4.547 1 92.25 213 LYS A O 1
ATOM 1699 N N . GLU A 1 214 ? -19.812 -30.516 5.426 1 95.81 214 GLU A N 1
ATOM 1700 C CA . GLU A 1 214 ? -20.531 -29.344 4.941 1 95.81 214 GLU A CA 1
ATOM 1701 C C . GLU A 1 214 ? -20.438 -29.219 3.422 1 95.81 214 GLU A C 1
ATOM 1703 O O . GLU A 1 214 ? -19.5 -29.75 2.814 1 95.81 214 GLU A O 1
ATOM 1708 N N . ALA A 1 215 ? -21.438 -28.562 2.824 1 97.12 215 ALA A N 1
ATOM 1709 C CA . ALA A 1 215 ? -21.453 -28.359 1.377 1 97.12 215 ALA A CA 1
ATOM 1710 C C . ALA A 1 215 ? -20.266 -27.516 0.927 1 97.12 215 ALA A C 1
ATOM 1712 O O . ALA A 1 215 ? -19.844 -27.594 -0.229 1 97.12 215 ALA A O 1
ATOM 1713 N N . TYR A 1 216 ? -19.781 -26.734 1.808 1 97.88 216 TYR A N 1
ATOM 1714 C CA . TYR A 1 216 ? -18.656 -25.844 1.558 1 97.88 216 TYR A CA 1
ATOM 1715 C C . TYR A 1 216 ? -17.641 -25.906 2.691 1 97.88 216 TYR A C 1
ATOM 1717 O O . TYR A 1 216 ? -18.016 -25.984 3.865 1 97.88 216 TYR A O 1
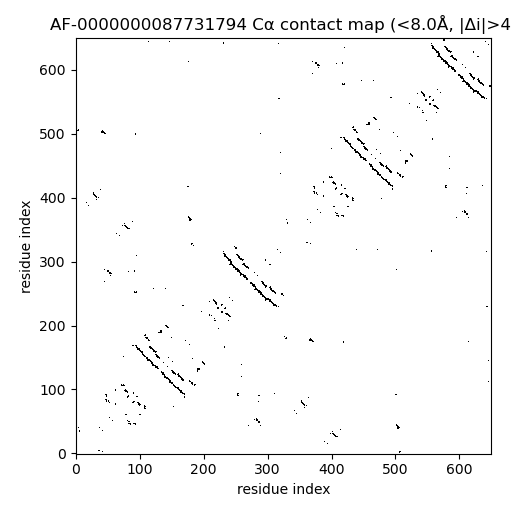ATOM 1725 N N . SER A 1 217 ? -16.375 -25.953 2.355 1 98.25 217 SER A N 1
ATOM 1726 C CA . SER A 1 217 ? -15.281 -25.922 3.332 1 98.25 217 SER A CA 1
ATOM 1727 C C . SER A 1 217 ? -14.125 -25.062 2.834 1 98.25 217 SER A C 1
ATOM 1729 O O . SER A 1 217 ? -13.914 -24.938 1.627 1 98.25 217 SER A O 1
ATOM 1731 N N . ILE A 1 218 ? -13.43 -24.438 3.746 1 98.38 218 ILE A N 1
ATOM 1732 C CA . ILE A 1 218 ? -12.328 -23.547 3.398 1 98.38 218 ILE A CA 1
ATOM 1733 C C . ILE A 1 218 ? -11.117 -23.859 4.266 1 98.38 218 ILE A C 1
ATOM 1735 O O . ILE A 1 218 ? -11.25 -24.156 5.457 1 98.38 218 ILE A O 1
ATOM 1739 N N . TYR A 1 219 ? -9.961 -23.922 3.684 1 98.5 219 TYR A N 1
ATOM 1740 C CA . TYR A 1 219 ? -8.664 -24.094 4.332 1 98.5 219 TYR A CA 1
ATOM 1741 C C . TYR A 1 219 ? -7.77 -22.891 4.094 1 98.5 219 TYR A C 1
ATOM 1743 O O . TYR A 1 219 ? -7.449 -22.562 2.947 1 98.5 219 TYR A O 1
ATOM 1751 N N . HIS A 1 220 ? -7.359 -22.203 5.125 1 98.69 220 HIS A N 1
ATOM 1752 C CA . HIS A 1 220 ? -6.406 -21.094 5.023 1 98.69 220 HIS A CA 1
ATOM 1753 C C . HIS A 1 220 ? -4.977 -21.578 5.238 1 98.69 220 HIS A C 1
ATOM 1755 O O . HIS A 1 220 ? -4.66 -22.156 6.289 1 98.69 220 HIS A O 1
ATOM 1761 N N . TYR A 1 221 ? -4.133 -21.406 4.234 1 98.81 221 TYR A N 1
ATOM 1762 C CA . TYR A 1 221 ? -2.729 -21.75 4.41 1 98.81 221 TYR A CA 1
ATOM 1763 C C . TYR A 1 221 ? -2.061 -20.844 5.438 1 98.81 221 TYR A C 1
ATOM 1765 O O . TYR A 1 221 ? -2.123 -19.625 5.32 1 98.81 221 TYR A O 1
ATOM 1773 N N . LYS A 1 222 ? -1.408 -21.453 6.367 1 98.38 222 LYS A N 1
ATOM 1774 C CA . LYS A 1 222 ? -0.738 -20.719 7.438 1 98.38 222 LYS A CA 1
ATOM 1775 C C . LYS A 1 222 ? 0.654 -21.281 7.699 1 98.38 222 LYS A C 1
ATOM 1777 O O . LYS A 1 222 ? 0.938 -22.438 7.359 1 98.38 222 LYS A O 1
ATOM 1782 N N . LEU A 1 223 ? 1.478 -20.422 8.266 1 97.5 223 LEU A N 1
ATOM 1783 C CA . LEU A 1 223 ? 2.766 -20.891 8.766 1 97.5 223 LEU A CA 1
ATOM 1784 C C . LEU A 1 223 ? 2.586 -21.75 10.023 1 97.5 223 LEU A C 1
ATOM 1786 O O . LEU A 1 223 ? 1.483 -21.828 10.57 1 97.5 223 LEU A O 1
ATOM 1790 N N . SER A 1 224 ? 3.664 -22.359 10.445 1 95.88 224 SER A N 1
ATOM 1791 C CA . SER A 1 224 ? 3.602 -23.297 11.562 1 95.88 224 SER A CA 1
ATOM 1792 C C . SER A 1 224 ? 3.189 -22.578 12.852 1 95.88 224 SER A C 1
ATOM 1794 O O . SER A 1 224 ? 2.613 -23.203 13.75 1 95.88 224 SER A O 1
ATOM 1796 N N . ASP A 1 225 ? 3.398 -21.297 12.93 1 96.12 225 ASP A N 1
ATOM 1797 C CA . ASP A 1 225 ? 3.057 -20.547 14.133 1 96.12 225 ASP A CA 1
ATOM 1798 C C . ASP A 1 225 ? 1.638 -20 14.047 1 96.12 225 ASP A C 1
ATOM 1800 O O . ASP A 1 225 ? 1.214 -19.219 14.914 1 96.12 225 ASP A O 1
ATOM 1804 N N . GLY A 1 226 ? 0.979 -20.297 13.039 1 97.06 226 GLY A N 1
ATOM 1805 C CA . GLY A 1 226 ? -0.418 -19.922 12.906 1 97.06 226 GLY A CA 1
ATOM 1806 C C . GLY A 1 226 ? -0.612 -18.625 12.148 1 97.06 226 GLY A C 1
ATOM 1807 O O . GLY A 1 226 ? -1.743 -18.234 11.852 1 97.06 226 GLY A O 1
ATOM 1808 N N . LYS A 1 227 ? 0.409 -17.906 11.797 1 96.75 227 LYS A N 1
ATOM 1809 C CA . LYS A 1 227 ? 0.33 -16.656 11.055 1 96.75 227 LYS A CA 1
ATOM 1810 C C . LYS A 1 227 ? 0.096 -16.906 9.57 1 96.75 227 LYS A C 1
ATOM 1812 O O . LYS A 1 227 ? 0.361 -18 9.07 1 96.75 227 LYS A O 1
ATOM 1817 N N . PRO A 1 228 ? -0.44 -15.891 8.93 1 97.31 228 PRO A N 1
ATOM 1818 C CA . PRO A 1 228 ? -0.541 -16.016 7.477 1 97.31 228 PRO A CA 1
ATOM 1819 C C . PRO A 1 228 ? 0.811 -16.266 6.809 1 97.31 228 PRO A C 1
ATOM 1821 O O . PRO A 1 228 ? 1.855 -16.078 7.438 1 97.31 228 PRO A O 1
ATOM 1824 N N . LEU A 1 229 ? 0.779 -16.703 5.551 1 98.06 229 LEU A N 1
ATOM 1825 C CA . LEU A 1 229 ? 1.993 -17.016 4.812 1 98.06 229 LEU A CA 1
ATOM 1826 C C . LEU A 1 229 ? 2.891 -15.797 4.672 1 98.06 229 LEU A C 1
ATOM 1828 O O . LEU A 1 229 ? 4.105 -15.93 4.5 1 98.06 229 LEU A O 1
ATOM 1832 N N . SER A 1 230 ? 2.275 -14.641 4.676 1 98.19 230 SER A N 1
ATOM 1833 C CA . SER A 1 230 ? 2.992 -13.367 4.602 1 98.19 230 SER A CA 1
ATOM 1834 C C . SER A 1 230 ? 2.172 -12.234 5.211 1 98.19 230 SER A C 1
ATOM 1836 O O . SER A 1 230 ? 1.026 -12.438 5.617 1 98.19 230 SER A O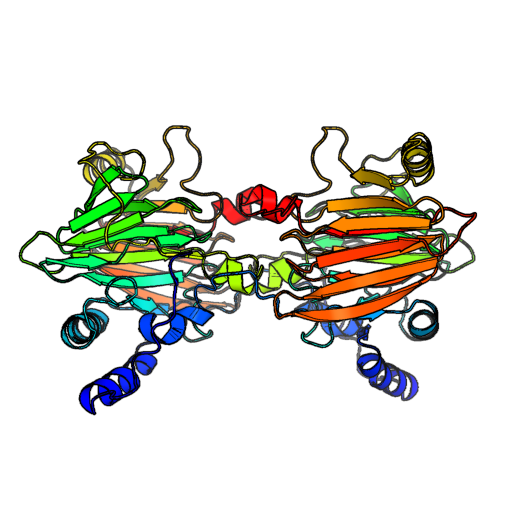 1
ATOM 1838 N N . THR A 1 231 ? 2.803 -11.094 5.312 1 97.56 231 THR A N 1
ATOM 1839 C CA . THR A 1 231 ? 2.115 -9.914 5.824 1 97.56 231 THR A CA 1
ATOM 1840 C C . THR A 1 231 ? 1.293 -9.25 4.723 1 97.56 231 THR A C 1
ATOM 1842 O O . THR A 1 231 ? 0.586 -8.273 4.977 1 97.56 231 THR A O 1
ATOM 1845 N N . PHE A 1 232 ? 1.354 -9.797 3.512 1 98.38 232 PHE A N 1
ATOM 1846 C CA . PHE A 1 232 ? 0.674 -9.125 2.412 1 98.38 232 PHE A CA 1
ATOM 1847 C C . PHE A 1 232 ? -0.314 -10.062 1.729 1 98.38 232 PHE A C 1
ATOM 1849 O O . PHE A 1 232 ? -1.494 -9.734 1.59 1 98.38 232 PHE A O 1
ATOM 1856 N N . LEU A 1 233 ? 0.151 -11.211 1.354 1 98.69 233 LEU A N 1
ATOM 1857 C CA . LEU A 1 233 ? -0.708 -12.148 0.637 1 98.69 233 LEU A CA 1
ATOM 1858 C C . LEU A 1 233 ? -1.062 -13.344 1.517 1 98.69 233 LEU A C 1
ATOM 1860 O O . LEU A 1 233 ? -0.217 -13.844 2.262 1 98.69 233 LEU A O 1
ATOM 1864 N N . GLY A 1 234 ? -2.289 -13.773 1.378 1 98.69 234 GLY A N 1
ATOM 1865 C CA . GLY A 1 234 ? -2.738 -15.07 1.855 1 98.69 234 GLY A CA 1
ATOM 1866 C C . GLY A 1 234 ? -3.176 -16 0.738 1 98.69 234 GLY A C 1
ATOM 1867 O O . GLY A 1 234 ? -3.406 -15.555 -0.389 1 98.69 234 GLY A O 1
ATOM 1868 N N . VAL A 1 235 ? -3.154 -17.25 1.044 1 98.88 235 VAL A N 1
ATOM 1869 C CA . VAL A 1 235 ? -3.672 -18.25 0.127 1 98.88 235 VAL A CA 1
ATOM 1870 C C . VAL A 1 235 ? -4.672 -19.156 0.855 1 98.88 235 VAL A C 1
ATOM 1872 O O . VAL A 1 235 ? -4.48 -19.469 2.031 1 98.88 235 VAL A O 1
ATOM 1875 N N . GLN A 1 236 ? -5.711 -19.484 0.175 1 98.88 236 GLN A N 1
ATOM 1876 C CA . GLN A 1 236 ? -6.703 -20.406 0.717 1 98.88 236 GLN A CA 1
ATOM 1877 C C . GLN A 1 236 ? -7.125 -21.438 -0.325 1 98.88 236 GLN A C 1
ATOM 1879 O O . GLN A 1 236 ? -6.965 -21.203 -1.527 1 98.88 236 GLN A O 1
ATOM 1884 N N . ALA A 1 237 ? -7.566 -22.531 0.145 1 98.88 237 ALA A N 1
ATOM 1885 C CA . ALA A 1 237 ? -8.211 -23.562 -0.666 1 98.88 237 ALA A CA 1
ATOM 1886 C C . ALA A 1 237 ? -9.672 -23.75 -0.256 1 98.88 237 ALA A C 1
ATOM 1888 O O . ALA A 1 237 ? -10 -23.719 0.934 1 98.88 237 ALA A O 1
ATOM 1889 N N . GLU A 1 238 ? -10.523 -23.859 -1.268 1 98.81 238 GLU A N 1
ATOM 1890 C CA . GLU A 1 238 ? -11.953 -24.016 -1.042 1 98.81 238 GLU A CA 1
ATOM 1891 C C . GLU A 1 238 ? -12.492 -25.266 -1.718 1 98.81 238 GLU A C 1
ATOM 1893 O O . GLU A 1 238 ? -12.125 -25.578 -2.854 1 98.81 238 GLU A O 1
ATOM 1898 N N . ARG A 1 239 ? -13.297 -25.984 -1.001 1 98.88 239 ARG A N 1
ATOM 1899 C CA . ARG A 1 239 ? -14.031 -27.109 -1.577 1 98.88 239 ARG A CA 1
ATOM 1900 C C . ARG A 1 239 ? -15.523 -26.797 -1.674 1 98.88 239 ARG A C 1
ATOM 1902 O O . ARG A 1 239 ? -16.156 -26.422 -0.681 1 98.88 239 ARG A O 1
ATOM 1909 N N . LEU A 1 240 ? -16.047 -26.906 -2.824 1 98.75 240 LEU A N 1
ATOM 1910 C CA . LEU A 1 240 ? -17.484 -26.844 -3.07 1 98.75 240 LEU A CA 1
ATOM 1911 C C . LEU A 1 240 ? -18.047 -28.219 -3.355 1 98.75 240 LEU A C 1
ATOM 1913 O O . LEU A 1 240 ? -17.703 -28.844 -4.363 1 98.75 240 LEU A O 1
ATOM 1917 N N . GLY A 1 241 ? -18.922 -28.672 -2.479 1 98.38 241 GLY A N 1
ATOM 1918 C CA . GLY A 1 241 ? -19.578 -29.938 -2.754 1 98.38 241 GLY A CA 1
ATOM 1919 C C . GLY A 1 241 ? -20.484 -29.875 -3.977 1 98.38 241 GLY A C 1
ATOM 1920 O O . GLY A 1 241 ? -20.719 -28.797 -4.535 1 98.38 241 GLY A O 1
ATOM 1921 N N . PRO A 1 242 ? -20.969 -31.109 -4.383 1 97.81 242 PRO A N 1
ATOM 1922 C CA . PRO A 1 242 ? -21.859 -31.125 -5.543 1 97.81 242 PRO A CA 1
ATOM 1923 C C . PRO A 1 242 ? -23.047 -30.172 -5.391 1 97.81 242 PRO A C 1
ATOM 1925 O O . PRO A 1 242 ? -23.781 -30.25 -4.398 1 97.81 242 PRO A O 1
ATOM 1928 N N . GLY A 1 243 ? -23.125 -29.25 -6.293 1 97.94 243 GLY A N 1
ATOM 1929 C CA . GLY A 1 243 ? -24.25 -28.328 -6.328 1 97.94 243 GLY A CA 1
ATOM 1930 C C . GLY A 1 243 ? -24.141 -27.203 -5.328 1 97.94 243 GLY A C 1
ATOM 1931 O O . GLY A 1 243 ? -25.016 -26.344 -5.242 1 97.94 243 GLY A O 1
ATOM 1932 N N . ALA A 1 244 ? -23.094 -27.125 -4.609 1 98.31 244 ALA A N 1
ATOM 1933 C CA . ALA A 1 244 ? -22.953 -26.156 -3.531 1 98.31 244 ALA A CA 1
ATOM 1934 C C . ALA A 1 244 ? -22.859 -24.734 -4.082 1 98.31 244 ALA A C 1
ATOM 1936 O O . ALA A 1 244 ? -22.328 -24.516 -5.176 1 98.31 244 ALA A O 1
ATOM 1937 N N . THR A 1 245 ? -23.438 -23.797 -3.336 1 98.12 245 THR A N 1
ATOM 1938 C CA . THR A 1 245 ? -23.344 -22.375 -3.598 1 98.12 245 THR A CA 1
ATOM 1939 C C . THR A 1 245 ? -22.812 -21.625 -2.379 1 98.12 245 THR A C 1
ATOM 1941 O O . THR A 1 245 ? -23.234 -21.875 -1.251 1 98.12 245 THR A O 1
ATOM 1944 N N . VAL A 1 246 ? -21.906 -20.75 -2.613 1 97.56 246 VAL A N 1
ATOM 1945 C CA . VAL A 1 246 ? -21.344 -19.953 -1.525 1 97.56 246 VAL A CA 1
ATOM 1946 C C . VAL A 1 246 ? -21.281 -18.484 -1.941 1 97.56 246 VAL A C 1
ATOM 1948 O O . VAL A 1 246 ? -20.906 -18.172 -3.072 1 97.56 246 VAL A O 1
ATOM 1951 N N . GLU A 1 247 ? -21.688 -17.594 -1.045 1 97.31 247 GLU A N 1
ATOM 1952 C CA . GLU A 1 247 ? -21.688 -16.156 -1.291 1 97.31 247 GLU A CA 1
ATOM 1953 C C . GLU A 1 247 ? -20.781 -15.438 -0.304 1 97.31 247 GLU A C 1
ATOM 1955 O O . GLU A 1 247 ? -20.609 -15.875 0.837 1 97.31 247 GLU A O 1
ATOM 1960 N N . SER A 1 248 ? -20.141 -14.391 -0.761 1 96.62 248 SER A N 1
ATOM 1961 C CA . SER A 1 248 ? -19.297 -13.562 0.099 1 96.62 248 SER A CA 1
ATOM 1962 C C . SER A 1 248 ? -19.125 -12.164 -0.477 1 96.62 248 SER A C 1
ATOM 1964 O O . SER A 1 248 ? -19.391 -11.938 -1.657 1 96.62 248 SER A O 1
ATOM 1966 N N . GLN A 1 249 ? -18.797 -11.227 0.297 1 97.25 249 GLN A N 1
ATOM 1967 C CA . GLN A 1 249 ? -18.375 -9.875 -0.07 1 97.25 249 GLN A CA 1
ATOM 1968 C C . GLN A 1 249 ? -17.375 -9.312 0.939 1 97.25 249 GLN A C 1
ATOM 1970 O O . GLN A 1 249 ? -17.703 -9.164 2.121 1 97.25 249 GLN A O 1
ATOM 1975 N N . GLU A 1 250 ? -16.203 -9.062 0.536 1 96.12 250 GLU A N 1
ATOM 1976 C CA . GLU A 1 250 ? -15.125 -8.609 1.402 1 96.12 250 GLU A CA 1
ATOM 1977 C C . GLU A 1 250 ? -14.273 -7.551 0.711 1 96.12 250 GLU A C 1
ATOM 1979 O O . GLU A 1 250 ? -14.312 -7.414 -0.513 1 96.12 250 GLU A O 1
ATOM 1984 N N . SER A 1 251 ? -13.453 -6.789 1.52 1 97.44 251 SER A N 1
ATOM 1985 C CA . SER A 1 251 ? -12.594 -5.746 0.968 1 97.44 251 SER A CA 1
ATOM 1986 C C . SER A 1 251 ? -11.367 -6.348 0.278 1 97.44 251 SER A C 1
ATOM 1988 O O . SER A 1 251 ? -10.781 -5.719 -0.606 1 97.44 251 SER A O 1
ATOM 1990 N N . GLN A 1 252 ? -10.953 -7.555 0.677 1 98 252 GLN A N 1
ATOM 1991 C CA . GLN A 1 252 ? -9.789 -8.125 0.019 1 98 252 GLN A CA 1
ATOM 1992 C C . GLN A 1 252 ? -10.117 -8.562 -1.405 1 98 252 GLN A C 1
ATOM 1994 O O . GLN A 1 252 ? -11.258 -8.938 -1.698 1 98 252 GLN A O 1
ATOM 1999 N N . SER A 1 253 ? -9.172 -8.43 -2.326 1 98.5 253 SER A N 1
ATOM 2000 C CA . SER A 1 253 ? -9.258 -8.945 -3.688 1 98.5 253 SER A CA 1
ATOM 2001 C C . SER A 1 253 ? -8.828 -10.406 -3.75 1 98.5 253 SER A C 1
ATOM 2003 O O . SER A 1 253 ? -8.195 -10.914 -2.824 1 98.5 253 SER A O 1
ATOM 2005 N N . TYR A 1 254 ? -9.234 -11.055 -4.844 1 98.75 254 TYR A N 1
ATOM 2006 C CA . TYR A 1 254 ? -8.844 -12.445 -5.027 1 98.75 254 TYR A CA 1
ATOM 2007 C C . TYR A 1 254 ? -8.305 -12.68 -6.434 1 98.75 254 TYR A C 1
ATOM 2009 O O . TYR A 1 254 ? -8.781 -12.078 -7.395 1 98.75 254 TYR A O 1
ATOM 2017 N N . LEU A 1 255 ? -7.32 -13.438 -6.547 1 98.94 255 LEU A N 1
ATOM 2018 C CA . LEU A 1 255 ? -6.973 -14.219 -7.73 1 98.94 255 LEU A CA 1
ATOM 2019 C C . LEU A 1 255 ? -7.312 -15.688 -7.531 1 98.94 255 LEU A C 1
ATOM 2021 O O . LEU A 1 255 ? -6.648 -16.375 -6.754 1 98.94 255 LEU A O 1
ATOM 2025 N N . TYR A 1 256 ? -8.32 -16.125 -8.18 1 98.88 256 TYR A N 1
ATOM 2026 C CA . TYR A 1 256 ? -8.773 -17.516 -8.031 1 98.88 256 TYR A CA 1
ATOM 2027 C C . TYR A 1 256 ? -8.203 -18.391 -9.148 1 98.88 256 TYR A C 1
ATOM 2029 O O . TYR A 1 256 ? -8.047 -17.938 -10.281 1 98.88 256 TYR A O 1
ATOM 2037 N N . HIS A 1 257 ? -7.922 -19.562 -8.82 1 98.94 257 HIS A N 1
ATOM 2038 C CA . HIS A 1 257 ? -7.527 -20.625 -9.734 1 98.94 257 HIS A CA 1
ATOM 2039 C C . HIS A 1 257 ? -8.352 -21.891 -9.492 1 98.94 257 HIS A C 1
ATOM 2041 O O . HIS A 1 257 ? -8.438 -22.375 -8.359 1 98.94 257 HIS A O 1
ATOM 2047 N N . CYS A 1 258 ? -9.016 -22.406 -10.516 1 98.88 258 CYS A N 1
ATOM 2048 C CA . CYS A 1 258 ? -9.727 -23.672 -10.375 1 98.88 258 CYS A CA 1
ATOM 2049 C C . CYS A 1 258 ? -8.766 -24.844 -10.422 1 98.88 258 CYS A C 1
ATOM 2051 O O . CYS A 1 258 ? -8.234 -25.172 -11.484 1 98.88 258 CYS A O 1
ATOM 2053 N N . TYR A 1 259 ? -8.578 -25.438 -9.297 1 98.81 259 TYR A N 1
ATOM 2054 C CA . TYR A 1 259 ? -7.684 -26.594 -9.258 1 98.81 259 TYR A CA 1
ATOM 2055 C C . TYR A 1 259 ? -8.32 -27.797 -9.945 1 98.81 259 TYR A C 1
ATOM 2057 O O . TYR A 1 259 ? -7.742 -28.375 -10.867 1 98.81 259 TYR A O 1
ATOM 2065 N N . GLU A 1 260 ? -9.523 -28.125 -9.508 1 98.44 260 GLU A N 1
ATOM 2066 C CA . GLU A 1 260 ? -10.289 -29.219 -10.102 1 98.44 260 GLU A CA 1
ATOM 2067 C C . GLU A 1 260 ? -11.789 -28.906 -10.094 1 98.44 260 GLU A C 1
ATOM 2069 O O . GLU A 1 260 ? -12.297 -28.328 -9.125 1 98.44 260 GLU A O 1
ATOM 2074 N N . GLY A 1 261 ? -12.438 -29.375 -11.156 1 98.38 261 GLY A N 1
ATOM 2075 C CA . GLY A 1 261 ? -13.883 -29.234 -11.211 1 98.38 261 GLY A CA 1
ATOM 2076 C C . GLY A 1 261 ? -14.352 -28.234 -12.25 1 98.38 261 GLY A C 1
ATOM 2077 O O . GLY A 1 261 ? -13.578 -27.828 -13.125 1 98.38 261 GLY A O 1
ATOM 2078 N N . ASN A 1 262 ? -15.648 -28.047 -12.297 1 98.19 262 ASN A N 1
ATOM 2079 C CA . ASN A 1 262 ? -16.312 -27.062 -13.156 1 98.19 262 ASN A CA 1
ATOM 2080 C C . ASN A 1 262 ? -17.422 -26.328 -12.414 1 98.19 262 ASN A C 1
ATOM 2082 O O . ASN A 1 262 ? -18.109 -26.922 -11.57 1 98.19 262 ASN A O 1
ATOM 2086 N N . GLY A 1 263 ? -17.547 -25.078 -12.688 1 98.62 263 GLY A N 1
ATOM 2087 C CA . GLY A 1 263 ? -18.547 -24.266 -12.039 1 98.62 263 GLY A CA 1
ATOM 2088 C C . GLY A 1 263 ? -18.625 -22.859 -12.602 1 98.62 263 GLY A C 1
ATOM 2089 O O . GLY A 1 263 ? -18.203 -22.609 -13.734 1 98.62 263 GLY A O 1
ATOM 2090 N N . ARG A 1 264 ? -19.328 -22.047 -11.883 1 98.75 264 ARG A N 1
ATOM 2091 C CA . ARG A 1 264 ? -19.453 -20.656 -12.297 1 98.75 264 ARG A CA 1
ATOM 2092 C C . ARG A 1 264 ? -19.312 -19.719 -11.102 1 98.75 264 ARG A C 1
ATOM 2094 O O . ARG A 1 264 ? -19.609 -20.109 -9.969 1 98.75 264 ARG A O 1
ATOM 2101 N N . THR A 1 265 ? -18.859 -18.578 -11.344 1 98.81 265 THR A N 1
ATOM 2102 C CA . THR A 1 265 ? -18.828 -17.484 -10.367 1 98.81 265 THR A CA 1
ATOM 2103 C C . THR A 1 265 ? -19.609 -16.281 -10.875 1 98.81 265 THR A C 1
ATOM 2105 O O . THR A 1 265 ? -19.344 -15.766 -11.961 1 98.81 265 THR A O 1
ATOM 2108 N N . GLU A 1 266 ? -20.609 -15.922 -10.117 1 98.81 266 GLU A N 1
ATOM 2109 C CA . GLU A 1 266 ? -21.375 -14.703 -10.367 1 98.81 266 GLU A CA 1
ATOM 2110 C C . GLU A 1 266 ? -20.859 -13.539 -9.531 1 98.81 266 GLU A C 1
ATOM 2112 O O . GLU A 1 266 ? -20.609 -13.688 -8.336 1 98.81 266 GLU A O 1
ATOM 2117 N N . LEU A 1 267 ? -20.672 -12.445 -10.203 1 98.44 267 LEU A N 1
ATOM 2118 C CA . LEU A 1 267 ? -20.094 -11.281 -9.539 1 98.44 267 LEU A CA 1
ATOM 2119 C C . LEU A 1 267 ? -20.969 -10.047 -9.75 1 98.44 267 LEU A C 1
ATOM 2121 O O . LEU A 1 267 ? -21.562 -9.875 -10.812 1 98.44 267 LEU A O 1
ATOM 2125 N N . VAL A 1 268 ? -21.094 -9.242 -8.742 1 98.38 268 VAL A N 1
ATOM 2126 C CA . VAL A 1 268 ? -21.609 -7.879 -8.836 1 98.38 268 VAL A CA 1
ATOM 2127 C C . VAL A 1 268 ? -20.562 -6.891 -8.336 1 98.38 268 VAL A C 1
ATOM 2129 O O . VAL A 1 268 ? -20.156 -6.93 -7.172 1 98.38 268 VAL A O 1
ATOM 2132 N N . THR A 1 269 ? -20.078 -6.043 -9.203 1 97.56 269 THR A N 1
ATOM 2133 C CA . THR A 1 269 ? -19.062 -5.066 -8.828 1 97.56 269 THR A CA 1
ATOM 2134 C C . THR A 1 269 ? -19.641 -3.994 -7.918 1 97.56 269 THR A C 1
ATOM 2136 O O . THR A 1 269 ? -20.875 -3.867 -7.809 1 97.56 269 THR A O 1
ATOM 2139 N N . PRO A 1 270 ? -18.75 -3.217 -7.27 1 95.12 270 PRO A N 1
ATOM 2140 C CA . PRO A 1 270 ? -19.266 -2.15 -6.41 1 95.12 270 PRO A CA 1
ATOM 2141 C C . PRO A 1 270 ? -20.109 -1.134 -7.176 1 95.12 270 PRO A C 1
ATOM 2143 O O . PRO A 1 270 ? -20.984 -0.489 -6.594 1 95.12 270 PRO A O 1
ATOM 2146 N N . THR A 1 271 ? -19.906 -0.997 -8.453 1 94.31 271 THR A N 1
ATOM 2147 C CA . THR A 1 271 ? -20.656 -0.048 -9.266 1 94.31 271 THR A CA 1
ATOM 2148 C C . THR A 1 271 ? -21.953 -0.679 -9.773 1 94.31 271 THR A C 1
ATOM 2150 O O . THR A 1 271 ? -22.719 -0.03 -10.477 1 94.31 271 THR A O 1
ATOM 2153 N N . GLY A 1 272 ? -22.125 -1.943 -9.539 1 96 272 GLY A N 1
ATOM 2154 C CA . GLY A 1 272 ? -23.391 -2.59 -9.859 1 96 272 GLY A CA 1
ATOM 2155 C C . GLY A 1 272 ? -23.312 -3.443 -11.117 1 96 272 GLY A C 1
ATOM 2156 O O . GLY A 1 272 ? -24.312 -4.055 -11.508 1 96 272 GLY A O 1
ATOM 2157 N N . GLU A 1 273 ? -22.188 -3.486 -11.766 1 96.5 273 GLU A N 1
ATOM 2158 C CA . GLU A 1 273 ? -22.047 -4.34 -12.938 1 96.5 273 GLU A CA 1
ATOM 2159 C C . GLU A 1 273 ? -22.094 -5.816 -12.562 1 96.5 273 GLU A C 1
ATOM 2161 O O . GLU A 1 273 ? -21.5 -6.23 -11.562 1 96.5 273 GLU A O 1
ATOM 2166 N N . THR A 1 274 ? -22.859 -6.59 -13.375 1 97.75 274 THR A N 1
ATOM 2167 C CA . THR A 1 274 ? -22.984 -8.023 -13.141 1 97.75 274 THR A CA 1
ATOM 2168 C C . THR A 1 274 ? -22.219 -8.82 -14.195 1 97.75 274 THR A C 1
ATOM 2170 O O . THR A 1 274 ? -22.234 -8.461 -15.375 1 97.75 274 THR A O 1
ATOM 2173 N N . MET A 1 275 ? -21.562 -9.836 -13.766 1 96.62 275 MET A N 1
ATOM 2174 C CA . MET A 1 275 ? -20.828 -10.719 -14.672 1 96.62 275 MET A CA 1
ATOM 2175 C C . MET A 1 275 ? -20.844 -12.156 -14.156 1 96.62 275 MET A C 1
ATOM 2177 O O . MET A 1 275 ? -21.141 -12.398 -12.984 1 96.62 275 MET A O 1
ATOM 2181 N N . SER A 1 276 ? -20.625 -13.07 -15.055 1 98.12 276 SER A N 1
ATOM 2182 C CA . SER A 1 276 ? -20.531 -14.484 -14.695 1 98.12 276 SER A CA 1
ATOM 2183 C C . SER A 1 276 ? -19.375 -15.164 -15.414 1 98.12 276 SER A C 1
ATOM 2185 O O . SER A 1 276 ? -19.219 -15.016 -16.625 1 98.12 276 SER A O 1
ATOM 2187 N N . PHE A 1 277 ? -18.562 -15.875 -14.68 1 98.38 277 PHE A N 1
ATOM 2188 C CA . PHE A 1 277 ? -17.453 -16.656 -15.219 1 98.38 277 PHE A CA 1
ATOM 2189 C C . PHE A 1 277 ? -17.766 -18.156 -15.156 1 98.38 277 PHE A C 1
ATOM 2191 O O . PHE A 1 277 ? -18.047 -18.688 -14.078 1 98.38 277 PHE A O 1
ATOM 2198 N N . GLN A 1 278 ? -17.75 -18.812 -16.297 1 98.62 278 GLN A N 1
ATOM 2199 C CA . GLN A 1 278 ? -17.719 -20.266 -16.312 1 98.62 278 GLN A CA 1
ATOM 2200 C C . GLN A 1 278 ? -16.297 -20.797 -16.234 1 98.62 278 GLN A C 1
ATOM 2202 O O . GLN A 1 278 ? -15.477 -20.531 -17.109 1 98.62 278 GLN A O 1
ATOM 2207 N N . TRP A 1 279 ? -16.016 -21.5 -15.141 1 98.62 279 TRP A N 1
ATOM 2208 C CA . TRP A 1 279 ? -14.641 -21.953 -14.977 1 98.62 279 TRP A CA 1
ATOM 2209 C C . TRP A 1 279 ? -14.562 -23.484 -14.977 1 98.62 279 TRP A C 1
ATOM 2211 O O . TRP A 1 279 ? -15.539 -24.156 -14.656 1 98.62 279 TRP A O 1
ATOM 2221 N N . GLN A 1 280 ? -13.477 -24.016 -15.461 1 98.44 280 GLN A N 1
ATOM 2222 C CA . GLN A 1 280 ? -13.055 -25.406 -15.359 1 98.44 280 GLN A CA 1
ATOM 2223 C C . GLN A 1 280 ? -11.617 -25.516 -14.852 1 98.44 280 GLN A C 1
ATOM 2225 O O . GLN A 1 280 ? -10.953 -24.5 -14.648 1 98.44 280 GLN A O 1
ATOM 2230 N N . SER A 1 281 ? -11.172 -26.734 -14.727 1 98.5 281 SER A N 1
ATOM 2231 C CA . SER A 1 281 ? -9.852 -27 -14.172 1 98.5 281 SER A CA 1
ATOM 2232 C C . SER A 1 281 ? -8.781 -26.172 -14.867 1 98.5 281 SER A C 1
ATOM 2234 O O . SER A 1 281 ? -8.719 -26.141 -16.094 1 98.5 281 SER A O 1
ATOM 2236 N N . ARG A 1 282 ? -7.996 -25.406 -14.039 1 98.62 282 ARG A N 1
ATOM 2237 C CA . ARG A 1 282 ? -6.785 -24.688 -14.406 1 98.62 282 ARG A CA 1
ATOM 2238 C C . ARG A 1 282 ? -7.109 -23.266 -14.859 1 98.62 282 ARG A C 1
ATOM 2240 O O . ARG A 1 282 ? -6.207 -22.484 -15.148 1 98.62 282 ARG A O 1
ATOM 2247 N N . ASP A 1 283 ? -8.391 -22.891 -14.961 1 98.75 283 ASP A N 1
ATOM 2248 C CA . ASP A 1 283 ? -8.742 -21.5 -15.25 1 98.75 283 ASP A CA 1
ATOM 2249 C C . ASP A 1 283 ? -8.414 -20.594 -14.07 1 98.75 283 ASP A C 1
ATOM 2251 O O . ASP A 1 283 ? -8.445 -21.031 -12.922 1 98.75 283 ASP A O 1
ATOM 2255 N N . THR A 1 284 ? -8.039 -19.344 -14.359 1 98.88 284 THR A N 1
ATOM 2256 C CA . THR A 1 284 ? -7.699 -18.344 -13.359 1 98.88 284 THR A CA 1
ATOM 2257 C C . THR A 1 284 ? -8.516 -17.078 -13.562 1 98.88 284 THR A C 1
ATOM 2259 O O . THR A 1 284 ? -8.734 -16.641 -14.703 1 98.88 284 THR A O 1
ATOM 2262 N N . PHE A 1 285 ? -9.008 -16.484 -12.477 1 98.88 285 PHE A N 1
ATOM 2263 C CA . PHE A 1 285 ? -9.766 -15.242 -12.672 1 98.88 285 PHE A CA 1
ATOM 2264 C C . PHE A 1 285 ? -9.578 -14.305 -11.484 1 98.88 285 PHE A C 1
ATOM 2266 O O . PHE A 1 285 ? -9.344 -14.75 -10.359 1 98.88 285 PHE A O 1
ATOM 2273 N N . ALA A 1 286 ? -9.656 -13.047 -11.773 1 98.88 286 ALA A N 1
ATOM 2274 C CA . ALA A 1 286 ? -9.469 -11.977 -10.797 1 98.88 286 ALA A CA 1
ATOM 2275 C C . ALA A 1 286 ? -10.812 -11.461 -10.289 1 98.88 286 ALA A C 1
ATOM 2277 O O . ALA A 1 286 ? -11.75 -11.266 -11.07 1 98.88 286 ALA A O 1
ATOM 2278 N N . VAL A 1 287 ? -10.922 -11.289 -8.984 1 98.75 287 VAL A N 1
ATOM 2279 C CA . VAL A 1 287 ? -12.07 -10.688 -8.32 1 98.75 287 VAL A CA 1
ATOM 2280 C C . VAL A 1 287 ? -11.633 -9.453 -7.531 1 98.75 287 VAL A C 1
ATOM 2282 O O . VAL A 1 287 ? -11.055 -9.578 -6.449 1 98.75 287 VAL A O 1
ATOM 2285 N N . PRO A 1 288 ? -11.938 -8.281 -8.008 1 98.25 288 PRO A N 1
ATOM 2286 C CA . PRO A 1 288 ? -11.516 -7.055 -7.328 1 98.25 288 PRO A CA 1
ATOM 2287 C C . PRO A 1 288 ? -12.234 -6.836 -6 1 98.25 288 PRO A C 1
ATOM 2289 O O . PRO A 1 288 ? -13.188 -7.551 -5.684 1 98.25 288 PRO A O 1
ATOM 2292 N N . SER A 1 289 ? -11.734 -5.863 -5.27 1 98 289 SER A N 1
ATOM 2293 C CA . SER A 1 289 ? -12.219 -5.535 -3.938 1 98 289 SER A CA 1
ATOM 2294 C C . SER A 1 289 ? -13.719 -5.246 -3.957 1 98 289 SER A C 1
ATOM 2296 O O . SER A 1 289 ? -14.219 -4.602 -4.883 1 98 289 SER A O 1
ATOM 2298 N N . TRP A 1 290 ? -14.438 -5.758 -2.965 1 97.75 290 TRP A N 1
ATOM 2299 C CA . TRP A 1 290 ? -15.805 -5.426 -2.557 1 97.75 290 TRP A CA 1
ATOM 2300 C C . TRP A 1 290 ? -16.812 -5.887 -3.604 1 97.75 290 TRP A C 1
ATOM 2302 O O . TRP A 1 290 ? -17.953 -5.434 -3.611 1 97.75 290 TRP A O 1
ATOM 2312 N N . CYS A 1 291 ? -16.422 -6.742 -4.555 1 97.88 291 CYS A N 1
ATOM 2313 C CA . CYS A 1 291 ? -17.391 -7.445 -5.391 1 97.88 291 CYS A CA 1
ATOM 2314 C C . CYS A 1 291 ? -18.219 -8.414 -4.559 1 97.88 291 CYS A C 1
ATOM 2316 O O . CYS A 1 291 ? -17.703 -9.07 -3.658 1 97.88 291 CYS A O 1
ATOM 2318 N N . LYS A 1 292 ? -19.484 -8.477 -4.887 1 97.94 292 LYS A N 1
ATOM 2319 C CA . LYS A 1 292 ? -20.25 -9.625 -4.418 1 97.94 292 LYS A CA 1
ATOM 2320 C C . LYS A 1 292 ? -19.922 -10.883 -5.223 1 97.94 292 LYS A C 1
ATOM 2322 O O . LYS A 1 292 ? -19.953 -10.859 -6.453 1 97.94 292 LYS A O 1
ATOM 2327 N N . VAL A 1 293 ? -19.625 -11.93 -4.52 1 98.25 293 VAL A N 1
ATOM 2328 C CA . VAL A 1 293 ? -19.172 -13.141 -5.188 1 98.25 293 VAL A CA 1
ATOM 2329 C C . VAL A 1 293 ? -20.109 -14.305 -4.848 1 98.25 293 VAL A C 1
ATOM 2331 O O . VAL A 1 293 ? -20.438 -14.516 -3.682 1 98.25 293 VAL A O 1
ATOM 2334 N N . LYS A 1 294 ? -20.516 -14.969 -5.824 1 98.56 294 LYS A N 1
ATOM 2335 C CA . LYS A 1 294 ? -21.25 -16.219 -5.676 1 98.56 294 LYS A CA 1
ATOM 2336 C C . LYS A 1 294 ? -20.609 -17.344 -6.488 1 98.56 294 LYS A C 1
ATOM 2338 O O . LYS A 1 294 ? -20.672 -17.328 -7.719 1 98.56 294 LYS A O 1
ATOM 2343 N N . HIS A 1 295 ? -19.969 -18.297 -5.812 1 98.69 295 HIS A N 1
ATOM 2344 C CA . HIS A 1 295 ? -19.453 -19.5 -6.465 1 98.69 295 HIS A CA 1
ATOM 2345 C C . HIS A 1 295 ? -20.516 -20.594 -6.512 1 98.69 295 HIS A C 1
ATOM 2347 O O . HIS A 1 295 ? -21.234 -20.812 -5.531 1 98.69 295 HIS A O 1
ATOM 2353 N N . VAL A 1 296 ? -20.594 -21.219 -7.613 1 98.75 296 VAL A N 1
ATOM 2354 C CA . VAL A 1 296 ? -21.516 -22.328 -7.781 1 98.75 296 VAL A CA 1
ATOM 2355 C C . VAL A 1 296 ? -20.797 -23.516 -8.406 1 98.75 296 VAL A C 1
ATOM 2357 O O . VAL A 1 296 ? -20.219 -23.406 -9.492 1 98.75 296 VAL A O 1
ATOM 2360 N N . ASN A 1 297 ? -20.766 -24.688 -7.684 1 98.75 297 ASN A N 1
ATOM 2361 C CA . ASN A 1 297 ? -20.375 -25.953 -8.312 1 98.75 297 ASN A CA 1
ATOM 2362 C C . ASN A 1 297 ? -21.469 -26.5 -9.203 1 98.75 297 ASN A C 1
ATOM 2364 O O . ASN A 1 297 ? -22.531 -26.922 -8.711 1 98.75 297 ASN A O 1
ATOM 2368 N N . GLU A 1 298 ? -21.203 -26.625 -10.414 1 98.19 298 GLU A N 1
ATOM 2369 C CA . GLU A 1 298 ? -22.266 -27 -11.336 1 98.19 298 GLU A CA 1
ATOM 2370 C C . GLU A 1 298 ? -22.359 -28.516 -11.477 1 98.19 298 GLU A C 1
ATOM 2372 O O . GLU A 1 298 ? -23.297 -29.031 -12.07 1 98.19 298 GLU A O 1
ATOM 2377 N N . SER A 1 299 ? -21.391 -29.25 -10.961 1 98.25 299 SER A N 1
ATOM 2378 C CA . SER A 1 299 ? -21.516 -30.703 -10.922 1 98.25 299 SER A CA 1
ATOM 2379 C C . SER A 1 299 ? -22.469 -31.156 -9.812 1 98.25 299 SER A C 1
ATOM 2381 O O . SER A 1 299 ? -22.422 -30.641 -8.695 1 98.25 299 SER A O 1
ATOM 2383 N N . THR A 1 300 ? -23.297 -32.125 -10.086 1 96.75 300 THR A N 1
ATOM 2384 C CA . THR A 1 300 ? -24.203 -32.688 -9.094 1 96.75 300 THR A CA 1
ATOM 2385 C C . THR A 1 300 ? -23.594 -33.938 -8.422 1 96.75 300 THR A C 1
ATOM 2387 O O . THR A 1 300 ? -24.172 -34.469 -7.484 1 96.75 300 THR A O 1
ATOM 2390 N N . THR A 1 301 ? -22.422 -34.281 -8.828 1 97.19 301 THR A N 1
ATOM 2391 C CA . THR A 1 301 ? -21.875 -35.531 -8.297 1 97.19 301 THR A CA 1
ATOM 2392 C C . THR A 1 301 ? -20.453 -35.312 -7.781 1 97.19 301 THR A C 1
ATOM 2394 O O . THR A 1 301 ? -20 -36.031 -6.879 1 97.19 301 THR A O 1
ATOM 2397 N N . GLU A 1 302 ? -19.734 -34.406 -8.398 1 97.5 302 GLU A N 1
ATOM 2398 C CA . GLU A 1 302 ? -18.328 -34.219 -8.062 1 97.5 302 GLU A CA 1
ATOM 2399 C C . GLU A 1 302 ? -18.109 -32.906 -7.297 1 97.5 302 GLU A C 1
ATOM 2401 O O . GLU A 1 302 ? -18.828 -31.938 -7.52 1 97.5 302 GLU A O 1
ATOM 2406 N N . GLN A 1 303 ? -17.188 -32.906 -6.398 1 97.56 303 GLN A N 1
ATOM 2407 C CA . GLN A 1 303 ? -16.797 -31.672 -5.742 1 97.56 303 GLN A CA 1
ATOM 2408 C C . GLN A 1 303 ? -15.844 -30.859 -6.617 1 97.56 303 GLN A C 1
ATOM 2410 O O . GLN A 1 303 ? -15.266 -31.391 -7.566 1 97.56 303 GLN A O 1
ATOM 2415 N N . ALA A 1 304 ? -15.742 -29.609 -6.391 1 98.69 304 ALA A N 1
ATOM 2416 C CA . ALA A 1 304 ? -14.789 -28.703 -7.035 1 98.69 304 ALA A CA 1
ATOM 2417 C C . ALA A 1 304 ? -13.867 -28.062 -6.012 1 98.69 304 ALA A C 1
ATOM 2419 O O . ALA A 1 304 ? -14.219 -27.938 -4.836 1 98.69 304 ALA A O 1
ATOM 2420 N N . TYR A 1 305 ? -12.617 -27.734 -6.438 1 98.88 305 TYR A N 1
ATOM 2421 C CA . TYR A 1 305 ? -11.633 -27.078 -5.582 1 98.88 305 TYR A CA 1
ATOM 2422 C C . TYR A 1 305 ? -11.148 -25.766 -6.207 1 98.88 305 TYR A C 1
ATOM 2424 O O . TYR A 1 305 ? -10.695 -25.766 -7.352 1 98.88 305 TYR A O 1
ATOM 2432 N N . LEU A 1 306 ? -11.312 -24.703 -5.492 1 98.88 306 LEU A N 1
ATOM 2433 C CA . LEU A 1 306 ? -10.766 -23.406 -5.875 1 98.88 306 LEU A CA 1
ATOM 2434 C C . LEU A 1 306 ? -9.625 -23 -4.945 1 98.88 306 LEU A C 1
ATOM 2436 O O . LEU A 1 306 ? -9.703 -23.219 -3.734 1 98.88 306 LEU A O 1
ATOM 2440 N N . ILE A 1 307 ? -8.57 -22.5 -5.543 1 98.94 307 ILE A N 1
ATOM 2441 C CA . ILE A 1 307 ? -7.488 -21.875 -4.801 1 98.94 307 ILE A CA 1
ATOM 2442 C C . ILE A 1 307 ? -7.586 -20.359 -4.922 1 98.94 307 ILE A C 1
ATOM 2444 O O . ILE A 1 307 ? -7.738 -19.828 -6.027 1 98.94 307 ILE A O 1
ATOM 2448 N N . GLY A 1 308 ? -7.559 -19.656 -3.795 1 98.81 308 GLY A N 1
ATOM 2449 C CA . GLY A 1 308 ? -7.637 -18.203 -3.811 1 98.81 308 GLY A CA 1
ATOM 2450 C C . GLY A 1 308 ? -6.43 -17.531 -3.182 1 98.81 308 GLY A C 1
ATOM 2451 O O . GLY A 1 308 ? -6.07 -17.828 -2.043 1 98.81 308 GLY A O 1
ATOM 2452 N N . CYS A 1 309 ? -5.742 -16.719 -3.951 1 98.94 309 CYS A N 1
ATOM 2453 C CA . CYS A 1 309 ? -4.781 -15.766 -3.406 1 98.94 309 CYS A CA 1
ATOM 2454 C C . CYS A 1 309 ? -5.453 -14.43 -3.107 1 98.94 309 CYS A C 1
ATOM 2456 O O . CYS A 1 309 ? -6.234 -13.93 -3.916 1 98.94 309 CYS A O 1
ATOM 2458 N N . HIS A 1 310 ? -5.199 -13.867 -1.975 1 98.75 310 HIS A N 1
ATOM 2459 C CA . HIS A 1 310 ? -5.887 -12.633 -1.599 1 98.75 310 HIS A CA 1
ATOM 2460 C C . HIS A 1 310 ? -4.98 -11.734 -0.765 1 98.75 310 HIS A C 1
ATOM 2462 O O . HIS A 1 310 ? -3.979 -12.188 -0.212 1 98.75 310 HIS A O 1
ATOM 2468 N N . ASP A 1 311 ? -5.324 -10.461 -0.693 1 98.75 311 ASP A N 1
ATOM 2469 C CA . ASP A 1 311 ? -4.535 -9.484 0.047 1 98.75 311 ASP A CA 1
ATOM 2470 C C . ASP A 1 311 ? -5.113 -9.25 1.44 1 98.75 311 ASP A C 1
ATOM 2472 O O . ASP A 1 311 ? -4.934 -8.18 2.023 1 98.75 311 ASP A O 1
ATOM 2476 N N . GLY A 1 312 ? -5.762 -10.211 2.002 1 98.44 312 GLY A N 1
ATOM 2477 C CA . GLY A 1 312 ? -6.367 -10.133 3.32 1 98.44 312 GLY A CA 1
ATOM 2478 C C . GLY A 1 312 ? -5.371 -9.812 4.418 1 98.44 312 GLY A C 1
ATOM 2479 O O . GLY A 1 312 ? -5.598 -8.898 5.219 1 98.44 312 GLY A O 1
ATOM 2480 N N . PRO A 1 313 ? -4.27 -10.562 4.5 1 98.44 313 PRO A N 1
ATOM 2481 C CA . PRO A 1 313 ? -3.279 -10.281 5.539 1 98.44 313 PRO A CA 1
ATOM 2482 C C . PRO A 1 313 ? -2.807 -8.828 5.531 1 98.44 313 PRO A C 1
ATOM 2484 O O . PRO A 1 313 ? -2.605 -8.234 6.594 1 98.44 313 PRO A O 1
ATOM 2487 N N . PHE A 1 314 ? -2.656 -8.25 4.328 1 98.62 314 PHE A N 1
ATOM 2488 C CA . PHE A 1 314 ? -2.258 -6.859 4.168 1 98.62 314 PHE A CA 1
ATOM 2489 C C . PHE A 1 314 ? -3.287 -5.926 4.797 1 98.62 314 PHE A C 1
ATOM 2491 O O . PHE A 1 314 ? -2.936 -5.055 5.598 1 98.62 314 PHE A O 1
ATOM 2498 N N . LEU A 1 315 ? -4.535 -6.137 4.469 1 98.25 315 LEU A N 1
ATOM 2499 C CA . LEU A 1 315 ? -5.617 -5.301 4.977 1 98.25 315 LEU A CA 1
ATOM 2500 C C . LEU A 1 315 ? -5.773 -5.477 6.484 1 98.25 315 LEU A C 1
ATOM 2502 O O . LEU A 1 315 ? -6.031 -4.508 7.203 1 98.25 315 LEU A O 1
ATOM 2506 N N . GLU A 1 316 ? -5.562 -6.695 6.91 1 97.12 316 GLU A N 1
ATOM 2507 C CA . GLU A 1 316 ? -5.656 -6.969 8.344 1 97.12 316 GLU A CA 1
ATOM 2508 C C . GLU A 1 316 ? -4.5 -6.32 9.102 1 97.12 316 GLU A C 1
ATOM 2510 O O . GLU A 1 316 ? -4.699 -5.77 10.188 1 97.12 316 GLU A O 1
ATOM 2515 N N . CYS A 1 317 ? -3.369 -6.406 8.539 1 95.75 317 CYS A N 1
ATOM 2516 C CA . CYS A 1 317 ? -2.193 -5.781 9.133 1 95.75 317 CYS A CA 1
ATOM 2517 C C . CYS A 1 317 ? -2.416 -4.289 9.352 1 95.75 317 CYS A C 1
ATOM 2519 O O . CYS A 1 317 ? -1.95 -3.725 10.344 1 95.75 317 CYS A O 1
ATOM 2521 N N . LEU A 1 318 ? -3.146 -3.676 8.438 1 97 318 LEU A N 1
ATOM 2522 C CA . LEU A 1 318 ? -3.332 -2.23 8.484 1 97 318 LEU A CA 1
ATOM 2523 C C . LEU A 1 318 ? -4.625 -1.868 9.203 1 97 318 LEU A C 1
ATOM 2525 O O . LEU A 1 318 ? -4.918 -0.688 9.406 1 97 318 LEU A O 1
ATOM 2529 N N . GLY A 1 319 ? -5.41 -2.869 9.57 1 95.38 319 GLY A N 1
ATOM 2530 C CA . GLY A 1 319 ? -6.652 -2.654 10.305 1 95.38 319 GLY A CA 1
ATOM 2531 C C . GLY A 1 319 ? -7.777 -2.141 9.43 1 95.38 319 GLY A C 1
ATOM 2532 O O . GLY A 1 319 ? -8.711 -1.499 9.914 1 95.38 319 GLY A O 1
ATOM 2533 N N . ILE A 1 320 ? -7.734 -2.404 8.086 1 96.38 320 ILE A N 1
ATOM 2534 C CA . ILE A 1 320 ? -8.711 -1.769 7.207 1 96.38 320 ILE A CA 1
ATOM 2535 C C . ILE A 1 320 ? -9.531 -2.838 6.484 1 96.38 320 ILE A C 1
ATOM 2537 O O . ILE A 1 320 ? -10.297 -2.527 5.57 1 96.38 320 ILE A O 1
ATOM 2541 N N . GLN A 1 321 ? -9.414 -4.113 6.863 1 96.69 321 GLN A N 1
ATOM 2542 C CA . GLN A 1 321 ? -10.234 -5.176 6.297 1 96.69 321 GLN A CA 1
ATOM 2543 C C . GLN A 1 32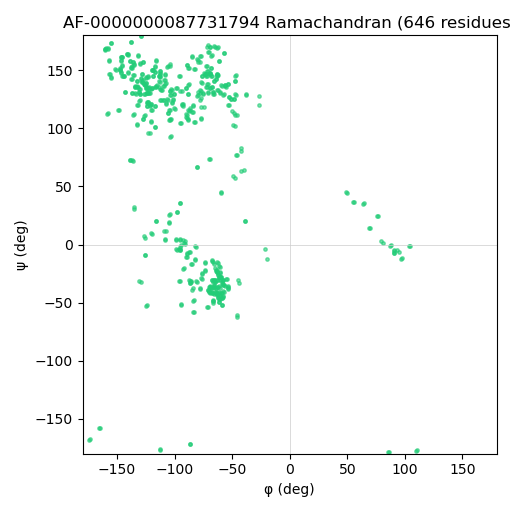1 ? -11.703 -5.008 6.691 1 96.69 321 GLN A C 1
ATOM 2545 O O . GLN A 1 321 ? -12.008 -4.688 7.844 1 96.69 321 GLN A O 1
ATOM 2550 N N . ARG A 1 322 ? -12.555 -5.082 5.742 1 93.69 322 ARG A N 1
ATOM 2551 C CA . ARG A 1 322 ? -13.992 -5.102 5.973 1 93.69 322 ARG A CA 1
ATOM 2552 C C . ARG A 1 322 ? -14.641 -6.309 5.305 1 93.69 322 ARG A C 1
ATOM 2554 O O . ARG A 1 322 ? -14.258 -6.695 4.199 1 93.69 322 ARG A O 1
ATOM 2561 N N . ARG A 1 323 ? -15.531 -6.902 6.039 1 89.62 323 ARG A N 1
ATOM 2562 C CA . ARG A 1 323 ? -16.281 -8.047 5.523 1 89.62 323 ARG A CA 1
ATOM 2563 C C . ARG A 1 323 ? -17.781 -7.867 5.754 1 89.62 323 ARG A C 1
ATOM 2565 O O . ARG A 1 323 ? -18.188 -7.336 6.785 1 89.62 323 ARG A O 1
ATOM 2572 N N . LYS A 1 324 ? -18.547 -8.078 4.738 1 81.75 324 LYS A N 1
ATOM 2573 C CA . LYS A 1 324 ? -20 -8.094 4.914 1 81.75 324 LYS A CA 1
ATOM 2574 C C . LYS A 1 324 ? -20.516 -9.523 5.109 1 81.75 324 LYS A C 1
ATOM 2576 O O . LYS A 1 324 ? -20.234 -10.406 4.301 1 81.75 324 LYS A O 1
ATOM 2581 N N . GLU A 1 325 ? -20.891 -9.953 6.418 1 62.03 325 GLU A N 1
ATOM 2582 C CA . GLU A 1 325 ? -21.5 -11.266 6.656 1 62.03 325 GLU A CA 1
ATOM 2583 C C . GLU A 1 325 ? -22.922 -11.336 6.105 1 62.03 325 GLU A C 1
ATOM 2585 O O . GLU A 1 325 ? -23.609 -10.32 6.051 1 62.03 325 GLU A O 1
ATOM 2590 N N . MET B 1 1 ? 29.438 -8.07 -6.316 1 22.53 1 MET B N 1
ATOM 2591 C CA . MET B 1 1 ? 28.062 -7.598 -6.484 1 22.53 1 MET B CA 1
ATOM 2592 C C . MET B 1 1 ? 27.469 -8.109 -7.785 1 22.53 1 MET B C 1
ATOM 2594 O O . MET B 1 1 ? 27.922 -7.742 -8.875 1 22.53 1 MET B O 1
ATOM 2598 N N . GLY B 1 2 ? 27.219 -9.398 -7.914 1 29.23 2 GLY B N 1
ATOM 2599 C CA . GLY B 1 2 ? 26.797 -9.992 -9.18 1 29.23 2 GLY B CA 1
ATOM 2600 C C . GLY B 1 2 ? 25.719 -9.195 -9.875 1 29.23 2 GLY B C 1
ATOM 2601 O O . GLY B 1 2 ? 24.797 -8.695 -9.234 1 29.23 2 GLY B O 1
ATOM 2602 N N . SER B 1 3 ? 26 -8.609 -10.93 1 31.17 3 SER B N 1
ATOM 2603 C CA . SER B 1 3 ? 25.156 -7.785 -11.789 1 31.17 3 SER B CA 1
ATOM 2604 C C . SER B 1 3 ? 23.812 -8.461 -12.047 1 31.17 3 SER B C 1
ATOM 2606 O O . SER B 1 3 ? 23.766 -9.578 -12.555 1 31.17 3 SER B O 1
ATOM 2608 N N . TYR B 1 4 ? 23.016 -8.359 -11.031 1 40.38 4 TYR B N 1
ATOM 2609 C CA . TYR B 1 4 ? 21.641 -8.609 -11.461 1 40.38 4 TYR B CA 1
ATOM 2610 C C . TYR B 1 4 ? 21.391 -7.984 -12.828 1 40.38 4 TYR B C 1
ATOM 2612 O O . TYR B 1 4 ? 20.891 -6.859 -12.914 1 40.38 4 TYR B O 1
ATOM 2620 N N . THR B 1 5 ? 22.578 -7.73 -13.555 1 35.12 5 THR B N 1
ATOM 2621 C CA . THR B 1 5 ? 22.594 -7.012 -14.828 1 35.12 5 THR B CA 1
ATOM 2622 C C . THR B 1 5 ? 21.547 -7.566 -15.773 1 35.12 5 THR B C 1
ATOM 2624 O O . THR B 1 5 ? 21.375 -8.781 -15.875 1 35.12 5 THR B O 1
ATOM 2627 N N . SER B 1 6 ? 20.578 -6.742 -16.031 1 37.09 6 SER B N 1
ATOM 2628 C CA . SER B 1 6 ? 19.688 -6.77 -17.203 1 37.09 6 SER B CA 1
ATOM 2629 C C . SER B 1 6 ? 20.469 -7.117 -18.469 1 37.09 6 SER B C 1
ATOM 2631 O O . SER B 1 6 ? 21.234 -6.301 -18.984 1 37.09 6 SER B O 1
ATOM 2633 N N . ALA B 1 7 ? 21.016 -8.25 -18.562 1 34.44 7 ALA B N 1
ATOM 2634 C CA . ALA B 1 7 ? 21.406 -8.461 -19.969 1 34.44 7 ALA B CA 1
ATOM 2635 C C . ALA B 1 7 ? 20.297 -7.992 -20.906 1 34.44 7 ALA B C 1
ATOM 2637 O O . ALA B 1 7 ? 19.234 -8.609 -20.984 1 34.44 7 ALA B O 1
ATOM 2638 N N . VAL B 1 8 ? 20.156 -6.766 -21.203 1 35.94 8 VAL B N 1
ATOM 2639 C CA . VAL B 1 8 ? 19.469 -6.359 -22.422 1 35.94 8 VAL B CA 1
ATOM 2640 C C . VAL B 1 8 ? 19.984 -7.164 -23.609 1 35.94 8 VAL B C 1
ATOM 2642 O O . VAL B 1 8 ? 21.094 -6.902 -24.109 1 35.94 8 VAL B O 1
ATOM 2645 N N . ALA B 1 9 ? 19.922 -8.445 -23.578 1 35.38 9 ALA B N 1
ATOM 2646 C CA . ALA B 1 9 ? 20.188 -9.062 -24.875 1 35.38 9 ALA B CA 1
ATOM 2647 C C . ALA B 1 9 ? 19.578 -8.25 -26 1 35.38 9 ALA B C 1
ATOM 2649 O O . ALA B 1 9 ? 18.453 -7.766 -25.891 1 35.38 9 ALA B O 1
ATOM 2650 N N . SER B 1 10 ? 20.125 -7.84 -27.062 1 37.44 10 SER B N 1
ATOM 2651 C CA . SER B 1 10 ? 19.891 -7.41 -28.438 1 37.44 10 SER B CA 1
ATOM 2652 C C . SER B 1 10 ? 18.625 -8.031 -29 1 37.44 10 SER B C 1
ATOM 2654 O O . SER B 1 10 ? 18.266 -9.156 -28.641 1 37.44 10 SER B O 1
ATOM 2656 N N . ASP B 1 11 ? 17.609 -7.309 -29.594 1 42.38 11 ASP B N 1
ATOM 2657 C CA . ASP B 1 11 ? 16.484 -7.242 -30.531 1 42.38 11 ASP B CA 1
ATOM 2658 C C . ASP B 1 11 ? 16.562 -8.367 -31.562 1 42.38 11 ASP B C 1
ATOM 2660 O O . ASP B 1 11 ? 15.977 -8.258 -32.625 1 42.38 11 ASP B O 1
ATOM 2664 N N . GLY B 1 12 ? 17.562 -8.992 -31.656 1 49.16 12 GLY B N 1
ATOM 2665 C CA . GLY B 1 12 ? 17.25 -9.688 -32.906 1 49.16 12 GLY B CA 1
ATOM 2666 C C . GLY B 1 12 ? 16 -10.539 -32.812 1 49.16 12 GLY B C 1
ATOM 2667 O O . GLY B 1 12 ? 16.078 -11.766 -32.812 1 49.16 12 GLY B O 1
ATOM 2668 N N . THR B 1 13 ? 14.961 -9.781 -32.156 1 67 13 THR B N 1
ATOM 2669 C CA . THR B 1 13 ? 13.68 -10.469 -32.125 1 67 13 THR B CA 1
ATOM 2670 C C . THR B 1 13 ? 13.328 -11.031 -33.5 1 67 13 THR B C 1
ATOM 2672 O O . THR B 1 13 ? 13.25 -10.289 -34.469 1 67 13 THR B O 1
ATOM 2675 N N . THR B 1 14 ? 13.547 -12.32 -33.562 1 83.5 14 THR B N 1
ATOM 2676 C CA . THR B 1 14 ? 13.102 -13 -34.781 1 83.5 14 THR B CA 1
ATOM 2677 C C . THR B 1 14 ? 11.68 -12.578 -35.125 1 83.5 14 THR B C 1
ATOM 2679 O O . THR B 1 14 ? 10.969 -12.008 -34.312 1 83.5 14 THR B O 1
ATOM 2682 N N . ASP B 1 15 ? 11.484 -12.516 -36.375 1 89.5 15 ASP B N 1
ATOM 2683 C CA . ASP B 1 15 ? 10.133 -12.234 -36.844 1 89.5 15 ASP B CA 1
ATOM 2684 C C . ASP B 1 15 ? 9.094 -13.055 -36.094 1 89.5 15 ASP B C 1
ATOM 2686 O O . ASP B 1 15 ? 8.008 -12.57 -35.781 1 89.5 15 ASP B O 1
ATOM 2690 N N . GLU B 1 16 ? 9.602 -14.203 -35.719 1 91.31 16 GLU B N 1
ATOM 2691 C CA . GLU B 1 16 ? 8.711 -15.086 -34.969 1 91.31 16 GLU B CA 1
ATOM 2692 C C . GLU B 1 16 ? 8.438 -14.539 -33.562 1 91.31 16 GLU B C 1
ATOM 2694 O O . GLU B 1 16 ? 7.301 -14.57 -33.094 1 91.31 16 GLU B O 1
ATOM 2699 N N . MET B 1 17 ? 9.422 -14.031 -32.969 1 91 17 MET B N 1
ATOM 2700 C CA . MET B 1 17 ? 9.266 -13.445 -31.641 1 91 17 MET B CA 1
ATOM 2701 C C . MET B 1 17 ? 8.406 -12.188 -31.703 1 91 17 MET B C 1
ATOM 2703 O O . MET B 1 17 ? 7.531 -12 -30.844 1 91 17 MET B O 1
ATOM 2707 N N . LYS B 1 18 ? 8.609 -11.414 -32.656 1 91.5 18 LYS B N 1
ATOM 2708 C CA . LYS B 1 18 ? 7.828 -10.188 -32.812 1 91.5 18 LYS B CA 1
ATOM 2709 C C . LYS B 1 18 ? 6.344 -10.5 -32.969 1 91.5 18 LYS B C 1
ATOM 2711 O O . LYS B 1 18 ? 5.492 -9.859 -32.375 1 91.5 18 LYS B O 1
ATOM 2716 N N . GLN B 1 19 ? 6.152 -11.477 -33.844 1 92.31 19 GLN B N 1
ATOM 2717 C CA . GLN B 1 19 ? 4.773 -11.891 -34.062 1 92.31 19 GLN B CA 1
ATOM 2718 C C . GLN B 1 19 ? 4.148 -12.43 -32.781 1 92.31 19 GLN B C 1
ATOM 2720 O O . GLN B 1 19 ? 3.008 -12.102 -32.469 1 92.31 19 GLN B O 1
ATOM 2725 N N . TYR B 1 20 ? 4.906 -13.156 -32.094 1 93.19 20 TYR B N 1
ATOM 2726 C CA . TYR B 1 20 ? 4.441 -13.742 -30.859 1 93.19 20 TYR B CA 1
ATOM 2727 C C . TYR B 1 20 ? 4.082 -12.664 -29.844 1 93.19 20 TYR B C 1
ATOM 2729 O O . TYR B 1 20 ? 2.979 -12.664 -29.297 1 93.19 20 TYR B O 1
ATOM 2737 N N . LEU B 1 21 ? 4.926 -11.703 -29.703 1 92.75 21 LEU B N 1
ATOM 2738 C CA . LEU B 1 21 ? 4.73 -10.648 -28.719 1 92.75 21 LEU B CA 1
ATOM 2739 C C . LEU B 1 21 ? 3.525 -9.781 -29.078 1 92.75 21 LEU B C 1
ATOM 2741 O O . LEU B 1 21 ? 2.824 -9.289 -28.188 1 92.75 21 LEU B O 1
ATOM 2745 N N . SER B 1 22 ? 3.238 -9.641 -30.297 1 91.25 22 SER B N 1
ATOM 2746 C CA . SER B 1 22 ? 2.146 -8.773 -30.75 1 91.25 22 SER B CA 1
ATOM 2747 C C . SER B 1 22 ? 0.79 -9.406 -30.453 1 91.25 22 SER B C 1
ATOM 2749 O O . SER B 1 22 ? -0.229 -8.711 -30.438 1 91.25 22 SER B O 1
ATOM 2751 N N . GLU B 1 23 ? 0.761 -10.719 -30.141 1 92 23 GLU B N 1
ATOM 2752 C CA . GLU B 1 23 ? -0.493 -11.438 -29.938 1 92 23 GLU B CA 1
ATOM 2753 C C . GLU B 1 23 ? -0.894 -11.43 -28.469 1 92 23 GLU B C 1
ATOM 2755 O O . GLU B 1 23 ? -2.072 -11.586 -28.141 1 92 23 GLU B O 1
ATOM 2760 N N . LEU B 1 24 ? 0.017 -11.211 -27.641 1 93.69 24 LEU B N 1
ATOM 2761 C CA . LEU B 1 24 ? -0.175 -11.445 -26.219 1 93.69 24 LEU B CA 1
ATOM 2762 C C . LEU B 1 24 ? -1.153 -10.438 -25.625 1 93.69 24 LEU B C 1
ATOM 2764 O O . LEU B 1 24 ? -2.041 -10.805 -24.844 1 93.69 24 LEU B O 1
ATOM 2768 N N . PRO B 1 25 ? -1.102 -9.195 -26.109 1 90.56 25 PRO B N 1
ATOM 2769 C CA . PRO B 1 25 ? -1.961 -8.195 -25.469 1 90.56 25 PRO B CA 1
ATOM 2770 C C . PRO B 1 25 ? -3.447 -8.477 -25.672 1 90.56 25 PRO B C 1
ATOM 2772 O O . PRO B 1 25 ? -4.262 -8.18 -24.797 1 90.56 25 PRO B O 1
ATOM 2775 N N . SER B 1 26 ? -3.822 -9.086 -26.766 1 92 26 SER B N 1
ATOM 2776 C CA . SER B 1 26 ? -5.23 -9.367 -27.016 1 92 26 SER B CA 1
ATOM 2777 C C . SER B 1 26 ? -5.781 -10.391 -26.047 1 92 26 SER B C 1
ATOM 2779 O O . SER B 1 26 ? -6.996 -10.531 -25.906 1 92 26 SER B O 1
ATOM 2781 N N . GLN B 1 27 ? -4.859 -11.07 -25.359 1 93.81 27 GLN B N 1
ATOM 2782 C CA . GLN B 1 27 ? -5.262 -12.062 -24.359 1 93.81 27 GLN B CA 1
ATOM 2783 C C . GLN B 1 27 ? -5.012 -11.562 -22.953 1 93.81 27 GLN B C 1
ATOM 2785 O O . GLN B 1 27 ? -5.051 -12.336 -21.984 1 93.81 27 GLN B O 1
ATOM 2790 N N . ASN B 1 28 ? -4.715 -10.266 -22.797 1 96.69 28 ASN B N 1
ATOM 2791 C CA . ASN B 1 28 ? -4.391 -9.672 -21.516 1 96.69 28 ASN B CA 1
ATOM 2792 C C . ASN B 1 28 ? -3.23 -10.391 -20.828 1 96.69 28 ASN B C 1
ATOM 2794 O O . ASN B 1 28 ? -3.279 -10.664 -19.641 1 96.69 28 ASN B O 1
ATOM 2798 N N . LEU B 1 29 ? -2.309 -10.805 -21.719 1 96.06 29 LEU B N 1
ATOM 2799 C CA . LEU B 1 29 ? -1.028 -11.359 -21.312 1 96.06 29 LEU B CA 1
ATOM 2800 C C . LEU B 1 29 ? 0.122 -10.445 -21.703 1 96.06 29 LEU B C 1
ATOM 2802 O O . LEU B 1 29 ? 0.081 -9.812 -22.766 1 96.06 29 LEU B O 1
ATOM 2806 N N . GLU B 1 30 ? 1.099 -10.305 -20.844 1 94.19 30 GLU B N 1
ATOM 2807 C CA . GLU B 1 30 ? 2.33 -9.586 -21.172 1 94.19 30 GLU B CA 1
ATOM 2808 C C . GLU B 1 30 ? 3.557 -10.359 -20.688 1 94.19 30 GLU B C 1
ATOM 2810 O O . GLU B 1 30 ? 3.512 -11.008 -19.641 1 94.19 30 GLU B O 1
ATOM 2815 N N . PRO B 1 31 ? 4.645 -10.273 -21.438 1 92.62 31 PRO B N 1
ATOM 2816 C CA . PRO B 1 31 ? 5.863 -10.984 -21.047 1 92.62 31 PRO B CA 1
ATOM 2817 C C . PRO B 1 31 ? 6.625 -10.281 -19.922 1 92.62 31 PRO B C 1
ATOM 2819 O O . PRO B 1 31 ? 6.988 -9.109 -20.047 1 92.62 31 PRO B O 1
ATOM 2822 N N . LEU B 1 32 ? 6.863 -11 -18.875 1 91.44 32 LEU B N 1
ATOM 2823 C CA . LEU B 1 32 ? 7.645 -10.43 -17.797 1 91.44 32 LEU B CA 1
ATOM 2824 C C . LEU B 1 32 ? 9.102 -10.234 -18.219 1 91.44 32 LEU B C 1
ATOM 2826 O O . LEU B 1 32 ? 9.734 -9.25 -17.828 1 91.44 32 LEU B O 1
ATOM 2830 N N . TRP B 1 33 ? 9.641 -11.141 -19.016 1 87.31 33 TRP B N 1
ATOM 2831 C CA . TRP B 1 33 ? 11.055 -11.125 -19.375 1 87.31 33 TRP B CA 1
ATOM 2832 C C . TRP B 1 33 ? 11.406 -9.859 -20.141 1 87.31 33 TRP B C 1
ATOM 2834 O O . TRP B 1 33 ? 12.578 -9.484 -20.25 1 87.31 33 TRP B O 1
ATOM 2844 N N . SER B 1 34 ? 10.414 -9.133 -20.656 1 81.44 34 SER B N 1
ATOM 2845 C CA . SER B 1 34 ? 10.648 -7.91 -21.422 1 81.44 34 SER B CA 1
ATOM 2846 C C . SER B 1 34 ? 10.547 -6.676 -20.531 1 81.44 34 SER B C 1
ATOM 2848 O O . SER B 1 34 ? 10.805 -5.559 -20.984 1 81.44 34 SER B O 1
ATOM 2850 N N . GLN B 1 35 ? 10.195 -6.895 -19.25 1 82.31 35 GLN B N 1
ATOM 2851 C CA . GLN B 1 35 ? 9.883 -5.75 -18.391 1 82.31 35 GLN B CA 1
ATOM 2852 C C . GLN B 1 35 ? 10.539 -5.895 -17.016 1 82.31 35 GLN B C 1
ATOM 2854 O O . GLN B 1 35 ? 9.977 -5.449 -16.016 1 82.31 35 GLN B O 1
ATOM 2859 N N . MET B 1 36 ? 11.633 -6.516 -16.906 1 78 36 MET B N 1
ATOM 2860 C CA . MET B 1 36 ? 12.195 -6.93 -15.625 1 78 36 MET B CA 1
ATOM 2861 C C . MET B 1 36 ? 12.602 -5.719 -14.797 1 78 36 MET B C 1
ATOM 2863 O O . MET B 1 36 ? 12.227 -5.609 -13.625 1 78 36 MET B O 1
ATOM 2867 N N . SER B 1 37 ? 13.344 -4.773 -15.445 1 73.44 37 SER B N 1
ATOM 2868 C CA . SER B 1 37 ? 13.867 -3.635 -14.695 1 73.44 37 SER B CA 1
ATOM 2869 C C . SER B 1 37 ? 12.734 -2.799 -14.102 1 73.44 37 SER B C 1
ATOM 2871 O O . SER B 1 37 ? 12.859 -2.271 -12.992 1 73.44 37 SER B O 1
ATOM 2873 N N . MET B 1 38 ? 11.688 -2.865 -14.773 1 76.88 38 MET B N 1
ATOM 2874 C CA . MET B 1 38 ? 10.539 -2.086 -14.305 1 76.88 38 MET B CA 1
ATOM 2875 C C . MET B 1 38 ? 9.742 -2.863 -13.266 1 76.88 38 MET B C 1
ATOM 2877 O O . MET B 1 38 ? 9.273 -2.287 -12.281 1 76.88 38 MET B O 1
ATOM 2881 N N . MET B 1 39 ? 9.711 -4.133 -13.383 1 83 39 MET B N 1
ATOM 2882 C CA . MET B 1 39 ? 8.867 -4.969 -12.531 1 83 39 MET B CA 1
ATOM 2883 C C . MET B 1 39 ? 9.578 -5.32 -11.234 1 83 39 MET B C 1
ATOM 2885 O O . MET B 1 39 ? 8.945 -5.434 -10.18 1 83 39 MET B O 1
ATOM 2889 N N . VAL B 1 40 ? 10.891 -5.43 -11.328 1 88.06 40 VAL B N 1
ATOM 2890 C CA . VAL B 1 40 ? 11.688 -5.824 -10.172 1 88.06 40 VAL B CA 1
ATOM 2891 C C . VAL B 1 40 ? 12.93 -4.949 -10.078 1 88.06 40 VAL B C 1
ATOM 2893 O O . VAL B 1 40 ? 14.047 -5.43 -10.281 1 88.06 40 VAL B O 1
ATOM 2896 N N . PRO B 1 41 ? 12.711 -3.732 -9.703 1 90.56 41 PRO B N 1
ATOM 2897 C CA . PRO B 1 41 ? 13.875 -2.854 -9.617 1 90.56 41 PRO B CA 1
ATOM 2898 C C . PRO B 1 41 ? 14.875 -3.307 -8.562 1 90.56 41 PRO B C 1
ATOM 2900 O O . PRO B 1 41 ? 14.484 -3.779 -7.492 1 90.56 41 PRO B O 1
ATOM 2903 N N . PRO B 1 42 ? 16.172 -3.145 -8.867 1 92.25 42 PRO B N 1
ATOM 2904 C CA . PRO B 1 42 ? 17.203 -3.607 -7.941 1 92.25 42 PRO B CA 1
ATOM 2905 C C . PRO B 1 42 ? 17.328 -2.719 -6.703 1 92.25 42 PRO B C 1
ATOM 2907 O O . PRO B 1 42 ? 17.906 -3.137 -5.695 1 92.25 42 PRO B O 1
ATOM 2910 N N . SER B 1 43 ? 16.875 -1.458 -6.844 1 93.88 43 SER B N 1
ATOM 2911 C CA . SER B 1 43 ? 16.906 -0.5 -5.746 1 93.88 43 SER B CA 1
ATOM 2912 C C . SER B 1 43 ? 15.711 0.444 -5.789 1 93.88 43 SER B C 1
ATOM 2914 O O . SER B 1 43 ? 15.047 0.564 -6.824 1 93.88 43 SER B O 1
ATOM 2916 N N . PRO B 1 44 ? 15.453 1.068 -4.648 1 96 44 PRO B N 1
ATOM 2917 C CA . PRO B 1 44 ? 14.305 1.975 -4.617 1 96 44 PRO B CA 1
ATOM 2918 C C . PRO B 1 44 ? 14.352 3.029 -5.719 1 96 44 PRO B C 1
ATOM 2920 O O . PRO B 1 44 ? 15.422 3.566 -6.02 1 96 44 PRO B O 1
ATOM 2923 N N . ASN B 1 45 ? 13.227 3.283 -6.324 1 93.62 45 ASN B N 1
ATOM 2924 C CA . ASN B 1 45 ? 13.055 4.227 -7.422 1 93.62 45 ASN B CA 1
ATOM 2925 C C . ASN B 1 45 ? 11.773 5.039 -7.273 1 93.62 45 ASN B C 1
ATOM 2927 O O . ASN B 1 45 ? 10.828 4.863 -8.047 1 93.62 45 ASN B O 1
ATOM 2931 N N . PRO B 1 46 ? 11.766 5.973 -6.336 1 97.19 46 PRO B N 1
ATOM 2932 C CA . PRO B 1 46 ? 10.539 6.734 -6.086 1 97.19 46 PRO B CA 1
ATOM 2933 C C . PRO B 1 46 ? 10.102 7.562 -7.289 1 97.19 46 PRO B C 1
ATOM 2935 O O . PRO B 1 46 ? 10.938 8.031 -8.062 1 97.19 46 PRO B O 1
ATOM 2938 N N . THR B 1 47 ? 8.766 7.73 -7.484 1 97 47 THR B N 1
ATOM 2939 C CA . THR B 1 47 ? 8.188 8.656 -8.461 1 97 47 THR B CA 1
ATOM 2940 C C . THR B 1 47 ? 8.242 10.086 -7.945 1 97 47 THR B C 1
ATOM 2942 O O . THR B 1 47 ? 8.508 11.023 -8.711 1 97 47 THR B O 1
ATOM 2945 N N . ALA B 1 48 ? 8.008 10.258 -6.645 1 98.19 48 ALA B N 1
ATOM 2946 C CA . ALA B 1 48 ? 8.07 11.57 -6.008 1 98.19 48 ALA B CA 1
ATOM 2947 C C . ALA B 1 48 ? 9.477 12.156 -6.094 1 98.19 48 ALA B C 1
ATOM 2949 O O . ALA B 1 48 ? 10.469 11.422 -6.035 1 98.19 48 ALA B O 1
ATOM 2950 N N . LYS B 1 49 ? 9.523 13.445 -6.215 1 97.88 49 LYS B N 1
ATOM 2951 C CA . LYS B 1 49 ? 10.773 14.188 -6.148 1 97.88 49 LYS B CA 1
ATOM 2952 C C . LYS B 1 49 ? 10.828 15.062 -4.902 1 97.88 49 LYS B C 1
ATOM 2954 O O . LYS B 1 49 ? 9.789 15.508 -4.41 1 97.88 49 LYS B O 1
ATOM 2959 N N . PRO B 1 50 ? 12.109 15.234 -4.422 1 98.5 50 PRO B N 1
ATOM 2960 C CA . PRO B 1 50 ? 12.172 16.219 -3.342 1 98.5 50 PRO B CA 1
ATOM 2961 C C . PRO B 1 50 ? 11.594 17.578 -3.742 1 98.5 50 PRO B C 1
ATOM 2963 O O . PRO B 1 50 ? 11.789 18.031 -4.875 1 98.5 50 PRO B O 1
ATOM 2966 N N . HIS B 1 51 ? 10.82 18.141 -2.865 1 98.69 51 HIS B N 1
ATOM 2967 C CA . HIS B 1 51 ? 10.203 19.422 -3.146 1 98.69 51 HIS B CA 1
ATOM 2968 C C . HIS B 1 51 ? 9.859 20.172 -1.856 1 98.69 51 HIS B C 1
ATOM 2970 O O . HIS B 1 51 ? 9.453 19.547 -0.871 1 98.69 51 HIS B O 1
ATOM 2976 N N . MET B 1 52 ? 10 21.469 -1.873 1 98.56 52 MET B N 1
ATOM 2977 C CA . MET B 1 52 ? 9.703 22.297 -0.706 1 98.56 52 MET B CA 1
ATOM 2978 C C . MET B 1 52 ? 8.555 23.25 -0.996 1 98.56 52 MET B C 1
ATOM 2980 O O . MET B 1 52 ? 8.484 23.828 -2.08 1 98.56 52 MET B O 1
ATOM 2984 N N . TRP B 1 53 ? 7.676 23.359 -0.107 1 98.75 53 TRP B N 1
ATOM 2985 C CA . TRP B 1 53 ? 6.656 24.406 -0.048 1 98.75 53 TRP B CA 1
ATOM 2986 C C . TRP B 1 53 ? 6.98 25.422 1.037 1 98.75 53 TRP B C 1
ATOM 2988 O O . TRP B 1 53 ? 6.91 25.109 2.229 1 98.75 53 TRP B O 1
ATOM 2998 N N . LYS B 1 54 ? 7.277 26.609 0.658 1 98.19 54 LYS B N 1
ATOM 2999 C CA . LYS B 1 54 ? 7.531 27.688 1.621 1 98.19 54 LYS B CA 1
ATOM 3000 C C . LYS B 1 54 ? 6.227 28.219 2.203 1 98.19 54 LYS B C 1
ATOM 3002 O O . LYS B 1 54 ? 5.293 28.531 1.463 1 98.19 54 LYS B O 1
ATOM 3007 N N . TYR B 1 55 ? 6.25 28.328 3.469 1 98.25 55 TYR B N 1
ATOM 3008 C CA . TYR B 1 55 ? 5.039 28.781 4.145 1 98.25 55 TYR B CA 1
ATOM 3009 C C . TYR B 1 55 ? 4.684 30.203 3.736 1 98.25 55 TYR B C 1
ATOM 3011 O O . TYR B 1 55 ? 3.516 30.516 3.504 1 98.25 55 TYR B O 1
ATOM 3019 N N . LYS B 1 56 ? 5.617 31.062 3.631 1 97.5 56 LYS B N 1
ATOM 3020 C CA . LYS B 1 56 ? 5.41 32.469 3.268 1 97.5 56 LYS B CA 1
ATOM 3021 C C . LYS B 1 56 ? 4.711 32.594 1.918 1 97.5 56 LYS B C 1
ATOM 3023 O O . LYS B 1 56 ? 3.928 33.5 1.699 1 97.5 56 LYS B O 1
ATOM 3028 N N . GLU B 1 57 ? 4.949 31.625 1.055 1 96.94 57 GLU B N 1
ATOM 3029 C CA . GLU B 1 57 ? 4.348 31.625 -0.275 1 96.94 57 GLU B CA 1
ATOM 3030 C C . GLU B 1 57 ? 2.971 30.969 -0.26 1 96.94 57 GLU B C 1
ATOM 3032 O O . GLU B 1 57 ? 2.076 31.375 -1.007 1 96.94 57 GLU B O 1
ATOM 3037 N N . ALA B 1 58 ? 2.775 29.969 0.581 1 97.12 58 ALA B N 1
ATOM 3038 C CA . ALA B 1 58 ? 1.533 29.203 0.625 1 97.12 58 ALA B CA 1
ATOM 3039 C C . ALA B 1 58 ? 0.463 29.938 1.428 1 97.12 58 ALA B C 1
ATOM 3041 O O . ALA B 1 58 ? -0.729 29.844 1.127 1 97.12 58 ALA B O 1
ATOM 3042 N N . LEU B 1 59 ? 0.87 30.703 2.434 1 97.19 59 LEU B N 1
ATOM 3043 C CA . LEU B 1 59 ? -0.042 31.281 3.41 1 97.19 59 LEU B CA 1
ATOM 3044 C C . LEU B 1 59 ? -1.039 32.219 2.73 1 97.19 59 LEU B C 1
ATOM 3046 O O . LEU B 1 59 ? -2.242 32.156 2.992 1 97.19 59 LEU B O 1
ATOM 3050 N N . PRO B 1 60 ? -0.619 33.094 1.787 1 97.19 60 PRO B N 1
ATOM 3051 C CA . PRO B 1 60 ? -1.601 33.969 1.138 1 97.19 60 PRO B CA 1
ATOM 3052 C C . PRO B 1 60 ? -2.674 33.188 0.382 1 97.19 60 PRO B C 1
ATOM 3054 O O . PRO B 1 60 ? -3.832 33.594 0.334 1 97.19 60 PRO B O 1
ATOM 3057 N N . HIS B 1 61 ? -2.275 32.062 -0.232 1 96.44 61 HIS B N 1
ATOM 3058 C CA . HIS B 1 61 ? -3.252 31.234 -0.934 1 96.44 61 HIS B CA 1
ATOM 3059 C C . HIS B 1 61 ? -4.215 30.578 0.044 1 96.44 61 HIS B C 1
ATOM 3061 O O . HIS B 1 61 ? -5.406 30.438 -0.252 1 96.44 61 HIS B O 1
ATOM 3067 N N . LEU B 1 62 ? -3.703 30.203 1.144 1 96.19 62 LEU B N 1
ATOM 3068 C CA . LEU B 1 62 ? -4.547 29.609 2.178 1 96.19 62 LEU B CA 1
ATOM 3069 C C . LEU B 1 62 ? -5.531 30.625 2.729 1 96.19 62 LEU B C 1
ATOM 3071 O O . LEU B 1 62 ? -6.707 30.312 2.941 1 96.19 62 LEU B O 1
ATOM 3075 N N . GLU B 1 63 ? -5.078 31.828 2.953 1 96.19 63 GLU B N 1
ATOM 3076 C CA . GLU B 1 63 ? -5.926 32.906 3.436 1 96.19 63 GLU B CA 1
ATOM 3077 C C . GLU B 1 63 ? -7.008 33.25 2.416 1 96.19 63 GLU B C 1
ATOM 3079 O O . GLU B 1 63 ? -8.141 33.594 2.791 1 96.19 63 GLU B O 1
ATOM 3084 N N . THR B 1 64 ? -6.637 33.188 1.169 1 95.88 64 THR B N 1
ATOM 3085 C CA . THR B 1 64 ? -7.625 33.438 0.119 1 95.88 64 THR B CA 1
ATOM 3086 C C . THR B 1 64 ? -8.695 32.344 0.148 1 95.88 64 THR B C 1
ATOM 3088 O O . THR B 1 64 ? -9.883 32.625 -0.005 1 95.88 64 THR B O 1
ATOM 3091 N N . ALA B 1 65 ? -8.281 31.109 0.352 1 94.44 65 ALA B N 1
ATOM 3092 C CA . ALA B 1 65 ? -9.25 30.031 0.499 1 94.44 65 ALA B CA 1
ATOM 3093 C C . ALA B 1 65 ? -10.188 30.297 1.671 1 94.44 65 ALA B C 1
ATOM 3095 O O . ALA B 1 65 ? -11.398 30.078 1.562 1 94.44 65 ALA B O 1
ATOM 3096 N N . ALA B 1 66 ? -9.633 30.766 2.748 1 95.12 66 ALA B N 1
ATOM 3097 C CA . ALA B 1 66 ? -10.414 31.031 3.953 1 95.12 66 ALA B CA 1
ATOM 3098 C C . ALA B 1 66 ? -11.5 32.062 3.678 1 95.12 66 ALA B C 1
ATOM 3100 O O . ALA B 1 66 ? -12.57 32.031 4.285 1 95.12 66 ALA B O 1
ATOM 3101 N N . LYS B 1 67 ? -11.234 32.938 2.773 1 94.5 67 LYS B N 1
ATOM 3102 C CA . LYS B 1 67 ? -12.164 34 2.434 1 94.5 67 LYS B CA 1
ATOM 3103 C C . LYS B 1 67 ? -13.203 33.531 1.418 1 94.5 67 LYS B C 1
ATOM 3105 O O . LYS B 1 67 ? -14.383 33.844 1.533 1 94.5 67 LYS B O 1
ATOM 3110 N N . LEU B 1 68 ? -12.758 32.688 0.459 1 93.06 68 LEU B N 1
ATOM 3111 C CA . LEU B 1 68 ? -13.586 32.438 -0.714 1 93.06 68 LEU B CA 1
ATOM 3112 C C . LEU B 1 68 ? -14.398 31.156 -0.53 1 93.06 68 LEU B C 1
ATOM 3114 O O . LEU B 1 68 ? -15.484 31.016 -1.103 1 93.06 68 LEU B O 1
ATOM 3118 N N . VAL B 1 69 ? -13.875 30.203 0.181 1 90.81 69 VAL B N 1
ATOM 3119 C CA . VAL B 1 69 ? -14.523 28.906 0.312 1 90.81 69 VAL B CA 1
ATOM 3120 C C . VAL B 1 69 ? -15.492 28.922 1.488 1 90.81 69 VAL B C 1
ATOM 3122 O O . VAL B 1 69 ? -15.125 29.297 2.604 1 90.81 69 VAL B O 1
ATOM 3125 N N . PRO B 1 70 ? -16.688 28.484 1.229 1 88.38 70 PRO B N 1
ATOM 3126 C CA . PRO B 1 70 ? -17.703 28.578 2.273 1 88.38 70 PRO B CA 1
ATOM 3127 C C . PRO B 1 70 ? -17.422 27.641 3.455 1 88.38 70 PRO B C 1
ATOM 3129 O O . PRO B 1 70 ? -16.656 26.688 3.318 1 88.38 70 PRO B O 1
ATOM 3132 N N . GLU B 1 71 ? -18.062 27.938 4.527 1 84.31 71 GLU B N 1
ATOM 3133 C CA . GLU B 1 71 ? -17.844 27.25 5.797 1 84.31 71 GLU B CA 1
ATOM 3134 C C . GLU B 1 71 ? -18.25 25.781 5.711 1 84.31 71 GLU B C 1
ATOM 3136 O O . GLU B 1 71 ? -17.641 24.922 6.348 1 84.31 71 GLU B O 1
ATOM 3141 N N . GLU B 1 72 ? -19.25 25.531 4.914 1 81.12 72 GLU B N 1
ATOM 3142 C CA . GLU B 1 72 ? -19.75 24.156 4.777 1 81.12 72 GLU B CA 1
ATOM 3143 C C . GLU B 1 72 ? -18.656 23.234 4.238 1 81.12 72 GLU B C 1
ATOM 3145 O O . GLU B 1 72 ? -18.734 22.016 4.406 1 81.12 72 GLU B O 1
ATOM 3150 N N . LYS B 1 73 ? -17.656 23.875 3.631 1 79 73 LYS B N 1
ATOM 3151 C CA . LYS B 1 73 ? -16.547 23.094 3.066 1 79 73 LYS B CA 1
ATOM 3152 C C . LYS B 1 73 ? -15.297 23.203 3.943 1 79 73 LYS B C 1
ATOM 3154 O O . LYS B 1 73 ? -14.211 22.812 3.523 1 79 73 LYS B O 1
ATOM 3159 N N . ALA B 1 74 ? -15.555 23.609 5.172 1 78.75 74 ALA B N 1
ATOM 3160 C CA . ALA B 1 74 ? -14.414 23.859 6.047 1 78.75 74 ALA B CA 1
ATOM 3161 C C . ALA B 1 74 ? -13.625 22.562 6.285 1 78.75 74 ALA B C 1
ATOM 3163 O O . ALA B 1 74 ? -12.406 22.609 6.441 1 78.75 74 ALA B O 1
ATOM 3164 N N . GLU B 1 75 ? -14.273 21.469 6.262 1 77.81 75 GLU B N 1
ATOM 3165 C CA . GLU B 1 75 ? -13.617 20.172 6.48 1 77.81 75 GLU B CA 1
ATOM 3166 C C . GLU B 1 75 ? -12.609 19.875 5.379 1 77.81 75 GLU B C 1
ATOM 3168 O O . GLU B 1 75 ? -11.609 19.188 5.617 1 77.81 75 GLU B O 1
ATOM 3173 N N . ARG B 1 76 ? -12.828 20.531 4.297 1 79.19 76 ARG B N 1
ATOM 3174 C CA . ARG B 1 76 ? -12.016 20.156 3.143 1 79.19 76 ARG B CA 1
ATOM 3175 C C . ARG B 1 76 ? -11.32 21.375 2.547 1 79.19 76 ARG B C 1
ATOM 3177 O O . ARG B 1 76 ? -10.805 21.312 1.43 1 79.19 76 ARG B O 1
ATOM 3184 N N . ARG B 1 77 ? -11.469 22.5 3.295 1 92.06 77 ARG B N 1
ATOM 3185 C CA . ARG B 1 77 ? -10.719 23.688 2.867 1 92.06 77 ARG B CA 1
ATOM 3186 C C . ARG B 1 77 ? -9.227 23.484 3.094 1 92.06 77 ARG B C 1
ATOM 3188 O O . ARG B 1 77 ? -8.656 24.047 4.039 1 92.06 77 ARG B O 1
ATOM 3195 N N . VAL B 1 78 ? -8.664 22.688 2.268 1 95.31 78 VAL B N 1
ATOM 3196 C CA . VAL B 1 78 ? -7.27 22.25 2.361 1 95.31 78 VAL B CA 1
ATOM 3197 C C . VAL B 1 78 ? -6.551 22.547 1.045 1 95.31 78 VAL B C 1
ATOM 3199 O O . VAL B 1 78 ? -7.102 22.297 -0.033 1 95.31 78 VAL B O 1
ATOM 3202 N N . LEU B 1 79 ? -5.453 23.172 1.145 1 96.94 79 LEU B N 1
ATOM 3203 C CA . LEU B 1 79 ? -4.52 23.172 0.023 1 96.94 79 LEU B CA 1
ATOM 3204 C C . LEU B 1 79 ? -3.58 21.984 0.094 1 96.94 79 LEU B C 1
ATOM 3206 O O . LEU B 1 79 ? -2.691 21.938 0.947 1 96.94 79 LEU B O 1
ATOM 3210 N N . MET B 1 80 ? -3.807 21.031 -0.797 1 97.81 80 MET B N 1
ATOM 3211 C CA . MET B 1 80 ? -2.969 19.844 -0.837 1 97.81 80 MET B CA 1
ATOM 3212 C C . MET B 1 80 ? -1.565 20.172 -1.332 1 97.81 80 MET B C 1
ATOM 3214 O O . MET B 1 80 ? -1.403 20.953 -2.268 1 97.81 80 MET B O 1
ATOM 3218 N N . LEU B 1 81 ? -0.624 19.656 -0.659 1 98.56 81 LEU B N 1
ATOM 3219 C CA . LEU B 1 81 ? 0.754 19.703 -1.137 1 98.56 81 LEU B CA 1
ATOM 3220 C C . LEU B 1 81 ? 1.022 18.594 -2.148 1 98.56 81 LEU B C 1
ATOM 3222 O O . LEU B 1 81 ? 1.211 17.438 -1.771 1 98.56 81 LEU B O 1
ATOM 3226 N N . VAL B 1 82 ? 1.105 19.016 -3.436 1 98.19 82 VAL B N 1
ATOM 3227 C CA . VAL B 1 82 ? 1.185 18 -4.492 1 98.19 82 VAL B CA 1
ATOM 3228 C C . VAL B 1 82 ? 2.605 17.953 -5.047 1 98.19 82 VAL B C 1
ATOM 3230 O O . VAL B 1 82 ? 3.152 18.969 -5.469 1 98.19 82 VAL B O 1
ATOM 3233 N N . ASN B 1 83 ? 3.133 16.781 -5.004 1 98.69 83 ASN B N 1
ATOM 3234 C CA . ASN B 1 83 ? 4.469 16.641 -5.57 1 98.69 83 ASN B CA 1
ATOM 3235 C C . ASN B 1 83 ? 4.492 17.016 -7.051 1 98.69 83 ASN B C 1
ATOM 3237 O O . ASN B 1 83 ? 3.6 16.641 -7.809 1 98.69 83 ASN B O 1
ATOM 3241 N N . PRO B 1 84 ? 5.484 17.75 -7.516 1 97.81 84 PRO B N 1
ATOM 3242 C CA . PRO B 1 84 ? 5.496 18.219 -8.906 1 97.81 84 PRO B CA 1
ATOM 3243 C C . PRO B 1 84 ? 5.555 17.078 -9.914 1 97.81 84 PRO B C 1
ATOM 3245 O O . PRO B 1 84 ? 5.172 17.25 -11.07 1 97.81 84 PRO B O 1
ATOM 3248 N N . SER B 1 85 ? 6.047 15.922 -9.516 1 97.25 85 SER B N 1
ATOM 3249 C CA . SER B 1 85 ? 6.18 14.797 -10.438 1 97.25 85 SER B CA 1
ATOM 3250 C C . SER B 1 85 ? 4.98 13.859 -10.352 1 97.25 85 SER B C 1
ATOM 3252 O O . SER B 1 85 ? 4.973 12.797 -10.969 1 97.25 85 SER B O 1
ATOM 3254 N N . MET B 1 86 ? 4.008 14.211 -9.578 1 96.75 86 MET B N 1
ATOM 3255 C CA . MET B 1 86 ? 2.848 13.352 -9.367 1 96.75 86 MET B CA 1
ATOM 3256 C C . MET B 1 86 ? 1.557 14.164 -9.375 1 96.75 86 MET B C 1
ATOM 3258 O O . MET B 1 86 ? 1.588 15.383 -9.523 1 96.75 86 MET B O 1
ATOM 3262 N N . GLN B 1 87 ? 0.44 13.523 -9.312 1 94.06 87 GLN B N 1
ATOM 3263 C CA . GLN B 1 87 ? -0.878 14.125 -9.156 1 94.06 87 GLN B CA 1
ATOM 3264 C C . GLN B 1 87 ? -1.419 13.93 -7.746 1 94.06 87 GLN B C 1
ATOM 3266 O O . GLN B 1 87 ? -0.983 13.023 -7.031 1 94.06 87 GLN B O 1
ATOM 3271 N N . SER B 1 88 ? -2.332 14.891 -7.305 1 93.69 88 SER B N 1
ATOM 3272 C CA . SER B 1 88 ? -2.949 14.656 -6.004 1 93.69 88 SER B CA 1
ATOM 3273 C C . SER B 1 88 ? -3.465 13.227 -5.887 1 93.69 88 SER B C 1
ATOM 3275 O O . SER B 1 88 ? -3.859 12.617 -6.887 1 93.69 88 SER B O 1
ATOM 3277 N N . PRO B 1 89 ? -3.334 12.617 -4.816 1 95.5 89 PRO B N 1
ATOM 3278 C CA . PRO B 1 89 ? -3.074 13.219 -3.506 1 95.5 89 PRO B CA 1
ATOM 3279 C C . PRO B 1 89 ? -1.629 13.039 -3.051 1 95.5 89 PRO B C 1
ATOM 3281 O O . PRO B 1 89 ? -1.344 13.094 -1.852 1 95.5 89 PRO B O 1
ATOM 3284 N N . TYR B 1 90 ? -0.683 12.883 -3.91 1 98.12 90 TYR B N 1
ATOM 3285 C CA . TYR B 1 90 ? 0.658 12.445 -3.539 1 98.12 90 TYR B CA 1
ATOM 3286 C C . TYR B 1 90 ? 1.549 13.641 -3.207 1 98.12 90 TYR B C 1
ATOM 3288 O O . TYR B 1 90 ? 1.87 14.445 -4.082 1 98.12 90 TYR B O 1
ATOM 3296 N N . THR B 1 91 ? 1.86 13.773 -1.912 1 98.75 91 THR B N 1
ATOM 3297 C CA . THR B 1 91 ? 2.963 14.641 -1.5 1 98.75 91 THR B CA 1
ATOM 3298 C C . THR B 1 91 ? 4.293 13.898 -1.607 1 98.75 91 THR B C 1
ATOM 3300 O O . THR B 1 91 ? 5.301 14.484 -2.02 1 98.75 91 THR B O 1
ATOM 3303 N N . THR B 1 92 ? 4.398 12.766 -1.129 1 98.75 92 THR B N 1
ATOM 3304 C CA . THR B 1 92 ? 5.312 11.703 -1.524 1 98.75 92 THR B CA 1
ATOM 3305 C C . THR B 1 92 ? 4.551 10.539 -2.148 1 98.75 92 THR B C 1
ATOM 3307 O O . THR B 1 92 ? 3.336 10.609 -2.332 1 98.75 92 THR B O 1
ATOM 3310 N N . ASP B 1 93 ? 5.262 9.469 -2.486 1 98.69 93 ASP B N 1
ATOM 3311 C CA . ASP B 1 93 ? 4.586 8.305 -3.053 1 98.69 93 ASP B CA 1
ATOM 3312 C C . ASP B 1 93 ? 3.541 7.75 -2.086 1 98.69 93 ASP B C 1
ATOM 3314 O O . ASP B 1 93 ? 2.514 7.215 -2.512 1 98.69 93 ASP B O 1
ATOM 3318 N N . THR B 1 94 ? 3.77 7.953 -0.751 1 98.75 94 THR B N 1
ATOM 3319 C CA . THR B 1 94 ? 2.949 7.227 0.214 1 98.75 94 THR B CA 1
ATOM 3320 C C . THR B 1 94 ? 2.295 8.188 1.198 1 98.75 94 THR B C 1
ATOM 3322 O O . THR B 1 94 ? 1.435 7.793 1.987 1 98.75 94 THR B O 1
ATOM 3325 N N . ILE B 1 95 ? 2.688 9.453 1.179 1 98.88 95 ILE B N 1
ATOM 3326 C CA . ILE B 1 95 ? 2.213 10.391 2.191 1 98.88 95 ILE B CA 1
ATOM 3327 C C . ILE B 1 95 ? 1.455 11.531 1.521 1 98.88 95 ILE B C 1
ATOM 3329 O O . ILE B 1 95 ? 1.891 12.055 0.492 1 98.88 95 ILE B O 1
ATOM 3333 N N . TYR B 1 96 ? 0.329 11.867 2.086 1 98.38 96 TYR B N 1
ATOM 3334 C CA . TYR B 1 96 ? -0.438 13.062 1.749 1 98.38 96 TYR B CA 1
ATOM 3335 C C . TYR B 1 96 ? -0.206 14.172 2.771 1 98.38 96 TYR B C 1
ATOM 3337 O O . TYR B 1 96 ? -0.294 13.938 3.98 1 98.38 96 TYR B O 1
ATOM 3345 N N . GLY B 1 97 ? 0.102 15.289 2.299 1 98.56 97 GLY B N 1
ATOM 3346 C CA . GLY B 1 97 ? 0.154 16.5 3.113 1 98.56 97 GLY B CA 1
ATOM 3347 C C . GLY B 1 97 ? -0.738 17.609 2.594 1 98.56 97 GLY B C 1
ATOM 3348 O O . GLY B 1 97 ? -0.883 17.781 1.382 1 98.56 97 GLY B O 1
ATOM 3349 N N . GLY B 1 98 ? -1.296 18.359 3.486 1 98.19 98 GLY B N 1
ATOM 3350 C CA . GLY B 1 98 ? -2.121 19.5 3.127 1 98.19 98 GLY B CA 1
ATOM 3351 C C . GLY B 1 98 ? -2.221 20.531 4.23 1 98.19 98 GLY B C 1
ATOM 3352 O O . GLY B 1 98 ? -2.209 20.188 5.414 1 98.19 98 GLY B O 1
ATOM 3353 N N . LEU B 1 99 ? -2.314 21.797 3.857 1 98.44 99 LEU B N 1
ATOM 3354 C CA . LEU B 1 99 ? -2.539 22.891 4.797 1 98.44 99 LEU B CA 1
ATOM 3355 C C . LEU B 1 99 ? -4.027 23.203 4.93 1 98.44 99 LEU B C 1
ATOM 3357 O O . LEU B 1 99 ? -4.688 23.516 3.936 1 98.44 99 LEU B O 1
ATOM 3361 N N . GLN B 1 100 ? -4.484 23.078 6.113 1 97.56 100 GLN B N 1
ATOM 3362 C CA . GLN B 1 100 ? -5.891 23.375 6.375 1 97.56 100 GLN B CA 1
ATOM 3363 C C . GLN B 1 100 ? -6.051 24.609 7.254 1 97.56 100 GLN B C 1
ATOM 3365 O O . GLN B 1 100 ? -5.23 24.859 8.141 1 97.56 100 GLN B O 1
ATOM 3370 N N . ILE B 1 101 ? -7.098 25.344 6.973 1 97.44 101 ILE B N 1
ATOM 3371 C CA . ILE B 1 101 ? -7.41 26.531 7.746 1 97.44 101 ILE B CA 1
ATOM 3372 C C . ILE B 1 101 ? -8.875 26.516 8.172 1 97.44 101 ILE B C 1
ATOM 3374 O O . ILE B 1 101 ? -9.75 26.109 7.395 1 97.44 101 ILE B O 1
ATOM 3378 N N . VAL B 1 102 ? -9.125 26.812 9.391 1 96.94 102 VAL B N 1
ATOM 3379 C CA . VAL B 1 102 ? -10.477 26.969 9.914 1 96.94 102 VAL B CA 1
ATOM 3380 C C . VAL B 1 102 ? -10.633 28.344 10.539 1 96.94 102 VAL B C 1
ATOM 3382 O O . VAL B 1 102 ? -9.883 28.719 11.445 1 96.94 102 VAL B O 1
ATOM 3385 N N . ASN B 1 103 ? -11.617 29.125 10.055 1 97.25 103 ASN B N 1
ATOM 3386 C CA . ASN B 1 103 ? -11.836 30.5 10.531 1 97.25 103 ASN B CA 1
ATOM 3387 C C . ASN B 1 103 ? -12.523 30.516 11.891 1 97.25 103 ASN B C 1
ATOM 3389 O O . ASN B 1 103 ? -13.086 29.5 12.32 1 97.25 103 ASN B O 1
ATOM 3393 N N . PRO B 1 104 ? -12.391 31.703 12.523 1 97.12 104 PRO B N 1
ATOM 3394 C CA . PRO B 1 104 ? -13.117 31.875 13.789 1 97.12 104 PRO B CA 1
ATOM 3395 C C . PRO B 1 104 ? -14.602 31.547 13.672 1 97.12 104 PRO B C 1
ATOM 3397 O O . PRO B 1 104 ? -15.266 32 12.742 1 97.12 104 PRO B O 1
ATOM 3400 N N . GLY B 1 105 ? -15.031 30.641 14.586 1 95.62 105 GLY B N 1
ATOM 3401 C CA . GLY B 1 105 ? -16.453 30.344 14.656 1 95.62 105 GLY B CA 1
ATOM 3402 C C . GLY B 1 105 ? -16.859 29.188 13.75 1 95.62 105 GLY B C 1
ATOM 3403 O O . GLY B 1 105 ? -18.016 28.734 13.805 1 95.62 105 GLY B O 1
ATOM 3404 N N . GLU B 1 106 ? -15.984 28.719 12.945 1 95.62 106 GLU B N 1
ATOM 3405 C CA . GLU B 1 106 ? -16.344 27.688 11.977 1 95.62 106 GLU B CA 1
ATOM 3406 C C . GLU B 1 106 ? -16.156 26.297 12.562 1 95.62 106 GLU B C 1
ATOM 3408 O O . GLU B 1 106 ? -15.391 26.109 13.516 1 95.62 106 GLU B O 1
ATOM 3413 N N . THR B 1 107 ? -16.953 25.375 11.969 1 93.38 107 THR B N 1
ATOM 3414 C CA . THR B 1 107 ? -16.828 23.953 12.25 1 93.38 107 THR B CA 1
ATOM 3415 C C . THR B 1 107 ? -16.594 23.156 10.961 1 93.38 107 THR B C 1
ATOM 3417 O O . THR B 1 107 ? -17.25 23.406 9.945 1 93.38 107 THR B O 1
ATOM 3420 N N . ALA B 1 108 ? -15.617 22.312 10.969 1 92.5 108 ALA B N 1
ATOM 3421 C CA . ALA B 1 108 ? -15.5 21.25 9.961 1 92.5 108 ALA B CA 1
ATOM 3422 C C . ALA B 1 108 ? -16.328 20.031 10.344 1 92.5 108 ALA B C 1
ATOM 3424 O O . ALA B 1 108 ? -16.016 19.344 11.32 1 92.5 108 ALA B O 1
ATOM 3425 N N . PRO B 1 109 ? -17.344 19.688 9.617 1 92.94 109 PRO B N 1
ATOM 3426 C CA . PRO B 1 109 ? -18.406 18.766 10.062 1 92.94 109 PRO B CA 1
ATOM 3427 C C . PRO B 1 109 ? -17.875 17.375 10.391 1 92.94 109 PRO B C 1
ATOM 3429 O O . PRO B 1 109 ? -16.891 16.938 9.797 1 92.94 109 PRO B O 1
ATOM 3432 N N . ALA B 1 110 ? -18.688 16.734 11.195 1 95.94 110 ALA B N 1
ATOM 3433 C CA . ALA B 1 110 ? -18.328 15.414 11.734 1 95.94 110 ALA B CA 1
ATOM 3434 C C . ALA B 1 110 ? -18.422 14.336 10.664 1 95.94 110 ALA B C 1
ATOM 3436 O O . ALA B 1 110 ? -19.391 14.312 9.883 1 95.94 110 ALA B O 1
ATOM 3437 N N . HIS B 1 111 ? -17.438 13.477 10.594 1 95.62 111 HIS B N 1
ATOM 3438 C CA . HIS B 1 111 ? -17.375 12.352 9.672 1 95.62 111 HIS B CA 1
ATOM 3439 C C . HIS B 1 111 ? -16.391 11.289 10.164 1 95.62 111 HIS B C 1
ATOM 3441 O O . HIS B 1 111 ? -15.711 11.484 11.172 1 95.62 111 HIS B O 1
ATOM 3447 N N . ARG B 1 112 ? -16.391 10.141 9.57 1 96.5 112 ARG B N 1
ATOM 3448 C CA . ARG B 1 112 ? -15.383 9.102 9.805 1 96.5 112 ARG B CA 1
ATOM 3449 C C . ARG B 1 112 ? -14.953 8.445 8.5 1 96.5 112 ARG B C 1
ATOM 3451 O O . ARG B 1 112 ? -15.68 8.5 7.504 1 96.5 112 ARG B O 1
ATOM 3458 N N . HIS B 1 113 ? -13.773 7.938 8.453 1 96.06 113 HIS B N 1
ATOM 3459 C CA . HIS B 1 113 ? -13.211 7.281 7.277 1 96.06 113 HIS B CA 1
ATOM 3460 C C . HIS B 1 113 ? -12.07 6.344 7.664 1 96.06 113 HIS B C 1
ATOM 3462 O O . HIS B 1 113 ? -11.617 6.355 8.805 1 96.06 113 HIS B O 1
ATOM 3468 N N . LEU B 1 114 ? -11.641 5.523 6.691 1 96.88 114 LEU B N 1
ATOM 3469 C CA . LEU B 1 114 ? -10.594 4.539 6.941 1 96.88 114 LEU B CA 1
ATOM 3470 C C . LEU B 1 114 ? -9.211 5.176 6.852 1 96.88 114 LEU B C 1
ATOM 3472 O O . LEU B 1 114 ? -8.219 4.582 7.27 1 96.88 114 LEU B O 1
ATOM 3476 N N . ALA B 1 115 ? -9.109 6.367 6.332 1 96.94 115 ALA B N 1
ATOM 3477 C CA . ALA B 1 115 ? -7.82 7.059 6.316 1 96.94 115 ALA B CA 1
ATOM 3478 C C . ALA B 1 115 ? -7.414 7.496 7.719 1 96.94 115 ALA B C 1
ATOM 3480 O O . ALA B 1 115 ? -8.242 8.008 8.484 1 96.94 115 ALA B O 1
ATOM 3481 N N . PHE B 1 116 ? -6.203 7.184 8.055 1 98.25 116 PHE B N 1
ATOM 3482 C CA . PHE B 1 116 ? -5.594 7.738 9.258 1 98.25 116 PHE B CA 1
ATOM 3483 C C . PHE B 1 116 ? -5.168 9.18 9.031 1 98.25 116 PHE B C 1
ATOM 3485 O O . PHE B 1 116 ? -4.734 9.547 7.934 1 98.25 116 PHE B O 1
ATOM 3492 N N . ALA B 1 117 ? -5.309 9.961 10.094 1 98.12 117 ALA B N 1
ATOM 3493 C CA . ALA B 1 117 ? -4.895 11.359 9.977 1 98.12 117 ALA B CA 1
ATOM 3494 C C . ALA B 1 117 ? -4.062 11.789 11.18 1 98.12 117 ALA B C 1
ATOM 3496 O O . ALA B 1 117 ? -4.418 11.5 12.328 1 98.12 117 ALA B O 1
ATOM 3497 N N . ALA B 1 118 ? -2.969 12.359 10.914 1 98.81 118 ALA B N 1
ATOM 3498 C CA . ALA B 1 118 ? -2.209 13.148 11.883 1 98.81 118 ALA B CA 1
ATOM 3499 C C . ALA B 1 118 ? -2.178 14.625 11.484 1 98.81 118 ALA B C 1
ATOM 3501 O O . ALA B 1 118 ? -2.189 14.953 10.297 1 98.81 118 ALA B O 1
ATOM 3502 N N . ARG B 1 119 ? -2.203 15.461 12.5 1 98.75 119 ARG B N 1
ATOM 3503 C CA . ARG B 1 119 ? -2.174 16.906 12.258 1 98.75 119 ARG B CA 1
ATOM 3504 C C . ARG B 1 119 ? -1.112 17.578 13.117 1 98.75 119 ARG B C 1
ATOM 3506 O O . ARG B 1 119 ? -0.992 17.281 14.312 1 98.75 119 ARG B O 1
ATOM 3513 N N . PHE B 1 120 ? -0.29 18.359 12.539 1 98.94 120 PHE B N 1
ATOM 3514 C CA . PHE B 1 120 ? 0.631 19.234 13.266 1 98.94 120 PHE B CA 1
ATOM 3515 C C . PHE B 1 120 ? 0.125 20.656 13.281 1 98.94 120 PHE B C 1
ATOM 3517 O O . PHE B 1 120 ? -0.055 21.266 12.219 1 98.94 120 PHE B O 1
ATOM 3524 N N . ILE B 1 121 ? -0.064 21.234 14.477 1 98.81 121 ILE B N 1
ATOM 3525 C CA . ILE B 1 121 ? -0.692 22.547 14.594 1 98.81 121 ILE B CA 1
ATOM 3526 C C . ILE B 1 121 ? 0.355 23.641 14.391 1 98.81 121 ILE B C 1
ATOM 3528 O O . ILE B 1 121 ? 1.307 23.75 15.164 1 98.81 121 ILE B O 1
ATOM 3532 N N . ILE B 1 122 ? 0.133 24.453 13.375 1 98.62 122 ILE B N 1
ATOM 3533 C CA . ILE B 1 122 ? 1.137 25.406 12.945 1 98.62 122 ILE B CA 1
ATOM 3534 C C . ILE B 1 122 ? 0.881 26.766 13.617 1 98.62 122 ILE B C 1
ATOM 3536 O O . ILE B 1 122 ? 1.796 27.359 14.18 1 98.62 122 ILE B O 1
ATOM 3540 N N . ASP B 1 123 ? -0.335 27.234 13.508 1 97.56 123 ASP B N 1
ATOM 3541 C CA . ASP B 1 123 ? -0.693 28.547 14.047 1 97.56 123 ASP B CA 1
ATOM 3542 C C . ASP B 1 123 ? -2.133 28.562 14.555 1 97.56 123 ASP B C 1
ATOM 3544 O O . ASP B 1 123 ? -3 27.891 14 1 97.56 123 ASP B O 1
ATOM 3548 N N . GLY B 1 124 ? -2.34 29.344 15.57 1 96.62 124 GLY B N 1
ATOM 3549 C CA . GLY B 1 124 ? -3.689 29.547 16.062 1 96.62 124 GLY B CA 1
ATOM 3550 C C . GLY B 1 124 ? -4.125 28.484 17.062 1 96.62 124 GLY B C 1
ATOM 3551 O O . GLY B 1 124 ? -3.297 27.719 17.562 1 96.62 124 GLY B O 1
ATOM 3552 N N . GLU B 1 125 ? -5.395 28.672 17.484 1 96.44 125 GLU B N 1
ATOM 3553 C CA . GLU B 1 125 ? -6.012 27.766 18.438 1 96.44 125 GLU B CA 1
ATOM 3554 C C . GLU B 1 125 ? -7.363 27.266 17.922 1 96.44 125 GLU B C 1
ATOM 3556 O O . GLU B 1 125 ? -8.062 27.984 17.203 1 96.44 125 GLU B O 1
ATOM 3561 N N . GLY B 1 126 ? -7.711 26.062 18.25 1 97.25 126 GLY B N 1
ATOM 3562 C CA . GLY B 1 126 ? -8.977 25.422 17.906 1 97.25 126 GLY B CA 1
ATOM 3563 C C . GLY B 1 126 ? -9.25 24.172 18.703 1 97.25 126 GLY B C 1
ATOM 3564 O O . GLY B 1 126 ? -8.828 24.047 19.859 1 97.25 126 GLY B O 1
ATOM 3565 N N . PHE B 1 127 ? -10.086 23.344 18.141 1 97.88 127 PHE B N 1
ATOM 3566 C CA . PHE B 1 127 ? -10.305 22.062 18.797 1 97.88 127 PHE B CA 1
ATOM 3567 C C . PHE B 1 127 ? -10.547 20.953 17.781 1 97.88 127 PHE B C 1
ATOM 3569 O O . PHE B 1 127 ? -10.914 21.234 16.625 1 97.88 127 PHE B O 1
ATOM 3576 N N . THR B 1 128 ? -10.258 19.766 18.094 1 98 128 THR B N 1
ATOM 3577 C CA . THR B 1 128 ? -10.648 18.531 17.438 1 98 128 THR B CA 1
ATOM 3578 C C . THR B 1 128 ? -11.422 17.625 18.391 1 98 128 THR B C 1
ATOM 3580 O O . THR B 1 128 ? -11.047 17.5 19.562 1 98 128 THR B O 1
ATOM 3583 N N . ALA B 1 129 ? -12.484 17.109 17.938 1 98 129 ALA B N 1
ATOM 3584 C CA . ALA B 1 129 ? -13.227 16.109 18.703 1 98 129 ALA B CA 1
ATOM 3585 C C . ALA B 1 129 ? -13.148 14.734 18.031 1 98 129 ALA B C 1
ATOM 3587 O O . ALA B 1 129 ? -13.438 14.609 16.828 1 98 129 ALA B O 1
ATOM 3588 N N . VAL B 1 130 ? -12.672 13.781 18.828 1 98.31 130 VAL B N 1
ATOM 3589 C CA . VAL B 1 130 ? -12.586 12.406 18.344 1 98.31 130 VAL B CA 1
ATOM 3590 C C . VAL B 1 130 ? -13.344 11.477 19.281 1 98.31 130 VAL B C 1
ATOM 3592 O O . VAL B 1 130 ? -13 11.352 20.453 1 98.31 130 VAL B O 1
ATOM 3595 N N . GLU B 1 131 ? -14.328 10.828 18.766 1 97.44 131 GLU B N 1
ATOM 3596 C CA . GLU B 1 131 ? -15.141 9.875 19.516 1 97.44 131 GLU B CA 1
ATOM 3597 C C . GLU B 1 131 ? -15.617 10.469 20.828 1 97.44 131 GLU B C 1
ATOM 3599 O O . GLU B 1 131 ? -15.43 9.867 21.891 1 97.44 131 GLU B O 1
ATOM 3604 N N . GLY B 1 132 ? -16.047 11.648 20.703 1 97.5 132 GLY B N 1
ATOM 3605 C CA . GLY B 1 132 ? -16.688 12.289 21.844 1 97.5 132 GLY B CA 1
ATOM 3606 C C . GLY B 1 132 ? -15.695 13 22.75 1 97.5 132 GLY B C 1
ATOM 3607 O O . GLY B 1 132 ? -16.094 13.594 23.75 1 97.5 132 GLY B O 1
ATOM 3608 N N . LYS B 1 133 ? -14.43 12.977 22.469 1 98.5 133 LYS B N 1
ATOM 3609 C CA . LYS B 1 133 ? -13.391 13.656 23.25 1 98.5 133 LYS B CA 1
ATOM 3610 C C . LYS B 1 133 ? -12.922 14.922 22.547 1 98.5 133 LYS B C 1
ATOM 3612 O O . LYS B 1 133 ? -12.234 14.852 21.516 1 98.5 133 LYS B O 1
ATOM 3617 N N . LYS B 1 134 ? -13.289 16.047 23.078 1 98.38 134 LYS B N 1
ATOM 3618 C CA . LYS B 1 134 ? -12.938 17.328 22.5 1 98.38 134 LYS B CA 1
ATOM 3619 C C . LYS B 1 134 ? -11.609 17.828 23.062 1 98.38 134 LYS B C 1
ATOM 3621 O O . LYS B 1 134 ? -11.508 18.172 24.234 1 98.38 134 LYS B O 1
ATOM 3626 N N . MET B 1 135 ? -10.594 17.891 22.266 1 98.38 135 MET B N 1
ATOM 3627 C CA . MET B 1 135 ? -9.258 18.297 22.703 1 98.38 135 MET B CA 1
ATOM 3628 C C . MET B 1 135 ? -8.859 19.625 22.078 1 98.38 135 MET B C 1
ATOM 3630 O O . MET B 1 135 ? -9.258 19.922 20.938 1 98.38 135 MET B O 1
ATOM 3634 N N . PRO B 1 136 ? -8.102 20.422 22.812 1 97.88 136 PRO B N 1
ATOM 3635 C CA . PRO B 1 136 ? -7.633 21.688 22.234 1 97.88 136 PRO B CA 1
ATOM 3636 C C . PRO B 1 136 ? -6.531 21.484 21.188 1 97.88 136 PRO B C 1
ATOM 3638 O O . PRO B 1 136 ? -5.781 20.5 21.266 1 97.88 136 PRO B O 1
ATOM 3641 N N . LEU B 1 137 ? -6.508 22.297 20.219 1 97.56 137 LEU B N 1
ATOM 3642 C CA . LEU B 1 137 ? -5.414 22.422 19.266 1 97.56 137 LEU B CA 1
ATOM 3643 C C . LEU B 1 137 ? -4.516 23.594 19.609 1 97.56 137 LEU B C 1
ATOM 3645 O O . LEU B 1 137 ? -4.969 24.75 19.625 1 97.56 137 LEU B O 1
ATOM 3649 N N . VAL B 1 138 ? -3.281 23.266 19.922 1 97.44 138 VAL B N 1
ATOM 3650 C CA . VAL B 1 138 ? -2.295 24.281 20.281 1 97.44 138 VAL B CA 1
ATOM 3651 C C . VAL B 1 138 ? -1.069 24.156 19.375 1 97.44 138 VAL B C 1
ATOM 3653 O O . VAL B 1 138 ? -0.687 23.047 19 1 97.44 138 VAL B O 1
ATOM 3656 N N . ARG B 1 139 ? -0.501 25.359 19.062 1 98.06 139 ARG B N 1
ATOM 3657 C CA . ARG B 1 139 ? 0.688 25.344 18.219 1 98.06 139 ARG B CA 1
ATOM 3658 C C . ARG B 1 139 ? 1.706 24.328 18.703 1 98.06 139 ARG B C 1
ATOM 3660 O O . ARG B 1 139 ? 2.01 24.266 19.906 1 98.06 139 ARG B O 1
ATOM 3667 N N . GLY B 1 140 ? 2.178 23.484 17.812 1 98.56 140 GLY B N 1
ATOM 3668 C CA . GLY B 1 140 ? 3.229 22.516 18.109 1 98.56 140 GLY B CA 1
ATOM 3669 C C . GLY B 1 140 ? 2.695 21.141 18.438 1 98.56 140 GLY B C 1
ATOM 3670 O O . GLY B 1 140 ? 3.449 20.156 18.438 1 98.56 140 GLY B O 1
ATOM 3671 N N . ASP B 1 141 ? 1.404 21.031 18.656 1 98.5 141 ASP B N 1
ATOM 3672 C CA . ASP B 1 141 ? 0.812 19.75 19.016 1 98.5 141 ASP B CA 1
ATOM 3673 C C . ASP B 1 141 ? 0.76 18.812 17.797 1 98.5 141 ASP B C 1
ATOM 3675 O O . ASP B 1 141 ? 0.653 19.281 16.656 1 98.5 141 ASP B O 1
ATOM 3679 N N . VAL B 1 142 ? 0.904 17.531 18.062 1 98.88 142 VAL B N 1
ATOM 3680 C CA . VAL B 1 142 ? 0.472 16.484 17.141 1 98.88 142 VAL B CA 1
ATOM 3681 C C . VAL B 1 142 ? -0.854 15.898 17.625 1 98.88 142 VAL B C 1
ATOM 3683 O O . VAL B 1 142 ? -0.992 15.523 18.797 1 98.88 142 VAL B O 1
ATOM 3686 N N . VAL B 1 143 ? -1.84 15.914 16.766 1 98.69 143 VAL B N 1
ATOM 3687 C CA . VAL B 1 143 ? -3.156 15.352 17.047 1 98.69 143 VAL B CA 1
ATOM 3688 C C . VAL B 1 143 ? -3.496 14.281 16.016 1 98.69 143 VAL B C 1
ATOM 3690 O O . VAL B 1 143 ? -3.277 14.477 14.812 1 98.69 143 VAL B O 1
ATOM 3693 N N . ILE B 1 144 ? -4.023 13.141 16.516 1 98.81 144 ILE B N 1
ATOM 3694 C CA . ILE B 1 144 ? -4.312 12.078 15.555 1 98.81 144 ILE B CA 1
ATOM 3695 C C . ILE B 1 144 ? -5.805 11.758 15.562 1 98.81 144 ILE B C 1
ATOM 3697 O O . ILE B 1 144 ? -6.496 12.023 16.547 1 98.81 144 ILE B O 1
ATOM 3701 N N . THR B 1 145 ? -6.301 11.336 14.469 1 98.25 145 THR B N 1
ATOM 3702 C CA . THR B 1 145 ? -7.598 10.695 14.281 1 98.25 145 THR B CA 1
ATOM 3703 C C . THR B 1 145 ? -7.426 9.273 13.766 1 98.25 145 THR B C 1
ATOM 3705 O O . THR B 1 145 ? -7.18 9.062 12.578 1 98.25 145 THR B O 1
ATOM 3708 N N . PRO B 1 146 ? -7.562 8.266 14.68 1 97.75 146 PRO B N 1
ATOM 3709 C CA . PRO B 1 146 ? -7.406 6.871 14.242 1 97.75 146 PRO B CA 1
ATOM 3710 C C . PRO B 1 146 ? -8.461 6.457 13.219 1 97.75 146 PRO B C 1
ATOM 3712 O O . PRO B 1 146 ? -9.406 7.203 12.969 1 97.75 146 PRO B O 1
ATOM 3715 N N . ILE B 1 147 ? -8.273 5.355 12.641 1 97 147 ILE B N 1
ATOM 3716 C CA . ILE B 1 147 ? -9.102 4.855 11.555 1 97 147 ILE B CA 1
ATOM 3717 C C . ILE B 1 147 ? -10.531 4.652 12.047 1 97 147 ILE B C 1
ATOM 3719 O O . ILE B 1 147 ? -10.75 4.145 13.148 1 97 147 ILE B O 1
ATOM 3723 N N . TRP B 1 148 ? -11.469 5.109 11.328 1 97.19 148 TRP B N 1
ATOM 3724 C CA . TRP B 1 148 ? -12.898 4.879 11.461 1 97.19 148 TRP B CA 1
ATOM 3725 C C . TRP B 1 148 ? -13.422 5.453 12.773 1 97.19 148 TRP B C 1
ATOM 3727 O O . TRP B 1 148 ? -14.289 4.855 13.414 1 97.19 148 TRP B O 1
ATOM 3737 N N . HIS B 1 149 ? -12.906 6.547 13.219 1 98.12 149 HIS B N 1
ATOM 3738 C CA . HIS B 1 149 ? -13.367 7.285 14.391 1 98.12 149 HIS B CA 1
ATOM 3739 C C . HIS B 1 149 ? -14.148 8.531 13.977 1 98.12 149 HIS B C 1
ATOM 3741 O O . HIS B 1 149 ? -13.703 9.289 13.109 1 98.12 149 HIS B O 1
ATOM 3747 N N . TRP B 1 150 ? -15.305 8.719 14.578 1 98.19 150 TRP B N 1
ATOM 3748 C CA . TRP B 1 150 ? -16.016 9.977 14.359 1 98.19 150 TRP B CA 1
ATOM 3749 C C . TRP B 1 150 ? -15.172 11.156 14.828 1 98.19 150 TRP B C 1
ATOM 3751 O O . TRP B 1 150 ? -14.594 11.125 15.914 1 98.19 150 TRP B O 1
ATOM 3761 N N . HIS B 1 151 ? -15.047 12.156 13.953 1 97.81 151 HIS B N 1
ATOM 3762 C CA . HIS B 1 151 ? -14.273 13.32 14.375 1 97.81 151 HIS B CA 1
ATOM 3763 C C . HIS B 1 151 ? -14.766 14.586 13.672 1 97.81 151 HIS B C 1
ATOM 3765 O O . HIS B 1 151 ? -15.367 14.508 12.602 1 97.81 151 HIS B O 1
ATOM 3771 N N . ASP B 1 152 ? -14.648 15.68 14.297 1 97.06 152 ASP B N 1
ATOM 3772 C CA . ASP B 1 152 ? -14.859 17.016 13.766 1 97.06 152 ASP B CA 1
ATOM 3773 C C . ASP B 1 152 ? -13.828 18 14.312 1 97.06 152 ASP B C 1
ATOM 3775 O O . ASP B 1 152 ? -13.047 17.656 15.195 1 97.06 152 ASP B O 1
ATOM 3779 N N . HIS B 1 153 ? -13.703 19.125 13.688 1 96.94 153 HIS B N 1
ATOM 3780 C CA . HIS B 1 153 ? -12.82 20.203 14.102 1 96.94 153 HIS B CA 1
ATOM 3781 C C . HIS B 1 153 ? -13.578 21.516 14.211 1 96.94 153 HIS B C 1
ATOM 3783 O O . HIS B 1 153 ? -14.633 21.688 13.594 1 96.94 153 HIS B O 1
ATOM 3789 N N . GLY B 1 154 ? -13.023 22.406 14.992 1 96.38 154 GLY B N 1
ATOM 3790 C CA . GLY B 1 154 ? -13.609 23.719 15.109 1 96.38 154 GLY B CA 1
ATOM 3791 C C . GLY B 1 154 ? -12.648 24.766 15.648 1 96.38 154 GLY B C 1
ATOM 3792 O O . GLY B 1 154 ? -11.523 24.438 16.031 1 96.38 154 GLY B O 1
ATOM 3793 N N . ASN B 1 155 ? -13.062 26.016 15.523 1 97 155 ASN B N 1
ATOM 3794 C CA . ASN B 1 155 ? -12.305 27.188 15.977 1 97 155 ASN B CA 1
ATOM 3795 C C . ASN B 1 155 ? -13.188 28.141 16.766 1 97 155 ASN B C 1
ATOM 3797 O O . ASN B 1 155 ? -13.953 28.922 16.188 1 97 155 ASN B O 1
ATOM 3801 N N . GLU B 1 156 ? -13.023 28.109 18.016 1 96.25 156 GLU B N 1
ATOM 3802 C CA . GLU B 1 156 ? -13.797 28.969 18.906 1 96.25 156 GLU B CA 1
ATOM 3803 C C . GLU B 1 156 ? -13.008 30.219 19.312 1 96.25 156 GLU B C 1
ATOM 3805 O O . GLU B 1 156 ? -13.438 30.984 20.172 1 96.25 156 GLU B O 1
ATOM 3810 N N . SER B 1 157 ? -11.875 30.359 18.766 1 96.5 157 SER B N 1
ATOM 3811 C CA . SER B 1 157 ? -11.031 31.516 19.031 1 96.5 157 SER B CA 1
ATOM 3812 C C . SER B 1 157 ? -11.367 32.688 18.094 1 96.5 157 SER B C 1
ATOM 3814 O O . SER B 1 157 ? -12.375 32.625 17.391 1 96.5 157 SER B O 1
ATOM 3816 N N . ASP B 1 158 ? -10.523 33.781 18.125 1 96.88 158 ASP B N 1
ATOM 3817 C CA . ASP B 1 158 ? -10.797 34.969 17.344 1 96.88 158 ASP B CA 1
ATOM 3818 C C . ASP B 1 158 ? -9.828 35.094 16.172 1 96.88 158 ASP B C 1
ATOM 3820 O O . ASP B 1 158 ? -9.844 36.094 15.438 1 96.88 158 ASP B O 1
ATOM 3824 N N . LYS B 1 159 ? -8.984 34.125 15.984 1 96.75 159 LYS B N 1
ATOM 3825 C CA . LYS B 1 159 ? -8.055 34.062 14.859 1 96.75 159 LYS B CA 1
ATOM 3826 C C . LYS B 1 159 ? -8.125 32.719 14.164 1 96.75 159 LYS B C 1
ATOM 3828 O O . LYS B 1 159 ? -8.531 31.719 14.766 1 96.75 159 LYS B O 1
ATOM 3833 N N . PRO B 1 160 ? -7.746 32.656 12.898 1 97 160 PRO B N 1
ATOM 3834 C CA . PRO B 1 160 ? -7.75 31.375 12.211 1 97 160 PRO B CA 1
ATOM 3835 C C . PRO B 1 160 ? -6.781 30.375 12.836 1 97 160 PRO B C 1
ATOM 3837 O O . PRO B 1 160 ? -5.762 30.766 13.406 1 97 160 PRO B O 1
ATOM 3840 N N . VAL B 1 161 ? -7.176 29.125 12.812 1 97.56 161 VAL B N 1
ATOM 3841 C CA . VAL B 1 161 ? -6.254 28.047 13.148 1 97.56 161 VAL B CA 1
ATOM 3842 C C . VAL B 1 161 ? -5.785 27.359 11.867 1 97.56 161 VAL B C 1
ATOM 3844 O O . VAL B 1 161 ? -6.57 27.156 10.938 1 97.56 161 VAL B O 1
ATOM 3847 N N . ILE B 1 162 ? -4.484 27.109 11.734 1 98.25 162 ILE B N 1
ATOM 3848 C CA . ILE B 1 162 ? -3.863 26.469 10.586 1 98.25 162 ILE B CA 1
ATOM 3849 C C . ILE B 1 162 ? -3.082 25.234 11.055 1 98.25 162 ILE B C 1
ATOM 3851 O O . ILE B 1 162 ? -2.352 25.297 12.047 1 98.25 162 ILE B O 1
ATOM 3855 N N . TRP B 1 163 ? -3.311 24.125 10.398 1 98.44 163 TRP B N 1
ATOM 3856 C CA . TRP B 1 163 ? -2.5 22.953 10.711 1 98.44 163 TRP B CA 1
ATOM 3857 C C . TRP B 1 163 ? -2.111 22.203 9.445 1 98.44 163 TRP B C 1
ATOM 3859 O O . TRP B 1 163 ? -2.643 22.469 8.367 1 98.44 163 TRP B O 1
ATOM 3869 N N . LEU B 1 164 ? -1.046 21.406 9.508 1 98.81 164 LEU B N 1
ATOM 3870 C CA . LEU B 1 164 ? -0.601 20.484 8.469 1 98.81 164 LEU B CA 1
ATOM 3871 C C . LEU B 1 164 ? -1.271 19.125 8.625 1 98.81 164 LEU B C 1
ATOM 3873 O O . LEU B 1 164 ? -1.044 18.422 9.617 1 98.81 164 LEU B O 1
ATOM 3877 N N . ASP B 1 165 ? -2.086 18.734 7.645 1 98.31 165 ASP B N 1
ATOM 3878 C CA . ASP B 1 165 ? -2.643 17.391 7.57 1 98.31 165 ASP B CA 1
ATOM 3879 C C . ASP B 1 165 ? -1.619 16.406 7.012 1 98.31 165 ASP B C 1
ATOM 3881 O O . ASP B 1 165 ? -0.971 16.672 6 1 98.31 165 ASP B O 1
ATOM 3885 N N . MET B 1 166 ? -1.478 15.344 7.672 1 98.75 166 MET B N 1
ATOM 3886 C CA . MET B 1 166 ? -0.668 14.219 7.227 1 98.75 166 MET B CA 1
ATOM 3887 C C . MET B 1 166 ? -1.482 12.93 7.234 1 98.75 166 MET B C 1
ATOM 3889 O O . MET B 1 166 ? -1.859 12.438 8.305 1 98.75 166 MET B O 1
ATOM 3893 N N . LEU B 1 167 ? -1.778 12.398 6.035 1 98.31 167 LEU B N 1
ATOM 3894 C CA . LEU B 1 167 ? -2.68 11.258 5.926 1 98.31 167 LEU B CA 1
ATOM 3895 C C . LEU B 1 167 ? -2.082 10.172 5.031 1 98.31 167 LEU B C 1
ATOM 3897 O O . LEU B 1 167 ? -1.113 10.422 4.309 1 98.31 167 LEU B O 1
ATOM 3901 N N . ASN B 1 168 ? -2.627 9 5.16 1 98.31 168 ASN B N 1
ATOM 3902 C CA . ASN B 1 168 ? -2.266 7.887 4.289 1 98.31 168 ASN B CA 1
ATOM 3903 C C . ASN B 1 168 ? -3.227 7.762 3.111 1 98.31 168 ASN B C 1
ATOM 3905 O O . ASN B 1 168 ? -3.504 6.656 2.646 1 98.31 168 ASN B O 1
ATOM 3909 N N . LEU B 1 169 ? -3.717 8.875 2.562 1 97.06 169 LEU B N 1
ATOM 3910 C CA . LEU B 1 169 ? -4.68 8.867 1.467 1 97.06 169 LEU B CA 1
ATOM 3911 C C . LEU B 1 169 ? -4.125 8.117 0.259 1 97.06 169 LEU B C 1
ATOM 3913 O O . LEU B 1 169 ? -4.863 7.402 -0.422 1 97.06 169 LEU B O 1
ATOM 3917 N N . PRO B 1 170 ? -2.799 8.281 -0.083 1 97.75 170 PRO B N 1
ATOM 3918 C CA . PRO B 1 170 ? -2.262 7.559 -1.238 1 97.75 170 PRO B CA 1
ATOM 3919 C C . PRO B 1 170 ? -2.479 6.051 -1.141 1 97.75 170 PRO B C 1
ATOM 3921 O O . PRO B 1 170 ? -2.604 5.375 -2.164 1 97.75 170 PRO B O 1
ATOM 3924 N N . LEU B 1 171 ? -2.525 5.508 0.091 1 97.81 171 LEU B N 1
ATOM 3925 C CA . LEU B 1 171 ? -2.748 4.082 0.297 1 97.81 171 LEU B CA 1
ATOM 3926 C C . LEU B 1 171 ? -4.008 3.619 -0.428 1 97.81 171 LEU B C 1
ATOM 3928 O O . LEU B 1 171 ? -4.023 2.543 -1.027 1 97.81 171 LEU B O 1
ATOM 3932 N N . PHE B 1 172 ? -4.996 4.438 -0.464 1 96.94 172 PHE B N 1
ATOM 3933 C CA . PHE B 1 172 ? -6.301 4.008 -0.947 1 96.94 172 PHE B CA 1
ATOM 3934 C C . PHE B 1 172 ? -6.414 4.203 -2.455 1 96.94 172 PHE B C 1
ATOM 3936 O O . PHE B 1 172 ? -7.398 3.787 -3.068 1 96.94 172 PHE B O 1
ATOM 3943 N N . ARG B 1 173 ? -5.418 4.863 -3.045 1 94.94 173 ARG B N 1
ATOM 3944 C CA . ARG B 1 173 ? -5.285 4.828 -4.5 1 94.94 173 ARG B CA 1
ATOM 3945 C C . ARG B 1 173 ? -4.699 3.498 -4.965 1 94.94 173 ARG B C 1
ATOM 3947 O O . ARG B 1 173 ? -5.012 3.023 -6.059 1 94.94 173 ARG B O 1
ATOM 3954 N N . PHE B 1 174 ? -3.885 2.912 -4.105 1 97.25 174 PHE B N 1
ATOM 3955 C CA . PHE B 1 174 ? -3.256 1.621 -4.359 1 97.25 174 PHE B CA 1
ATOM 3956 C C . PHE B 1 174 ? -4.199 0.479 -4.004 1 97.25 174 PHE B C 1
ATOM 3958 O O . PHE B 1 174 ? -4.484 -0.383 -4.84 1 97.25 174 PHE B O 1
ATOM 3965 N N . ALA B 1 175 ? -4.641 0.456 -2.752 1 97.56 175 ALA B N 1
ATOM 3966 C CA . ALA B 1 175 ? -5.664 -0.458 -2.25 1 97.56 175 ALA B CA 1
ATOM 3967 C C . ALA B 1 175 ? -7.004 0.252 -2.09 1 97.56 175 ALA B C 1
ATOM 3969 O O . ALA B 1 175 ? -7.289 0.824 -1.034 1 97.56 175 ALA B O 1
ATOM 3970 N N . PRO B 1 176 ? -7.844 0.183 -3.131 1 96.56 176 PRO B N 1
ATOM 3971 C CA . PRO B 1 176 ? -9.055 1.013 -3.133 1 96.56 176 PRO B CA 1
ATOM 3972 C C . PRO B 1 176 ? -10.188 0.408 -2.303 1 96.56 176 PRO B C 1
ATOM 3974 O O . PRO B 1 176 ? -11.266 0.141 -2.832 1 96.56 176 PRO B O 1
ATOM 3977 N N . VAL B 1 177 ? -9.953 0.347 -0.973 1 97.44 177 VAL B N 1
ATOM 3978 C CA . VAL B 1 177 ? -10.859 -0.318 -0.045 1 97.44 177 VAL B CA 1
ATOM 3979 C C . VAL B 1 177 ? -11.445 0.702 0.93 1 97.44 177 VAL B C 1
ATOM 3981 O O . VAL B 1 177 ? -11.891 0.342 2.02 1 97.44 177 VAL B O 1
ATOM 3984 N N . HIS B 1 178 ? -11.414 1.97 0.578 1 96.38 178 HIS B N 1
ATOM 3985 C CA . HIS B 1 178 ? -11.773 3.066 1.471 1 96.38 178 HIS B CA 1
ATOM 3986 C C . HIS B 1 178 ? -13.266 3.074 1.761 1 96.38 178 HIS B C 1
ATOM 3988 O O . HIS B 1 178 ? -14.07 2.68 0.913 1 96.38 178 HIS B O 1
ATOM 3994 N N . PHE B 1 179 ? -13.648 3.471 2.936 1 95.62 179 PHE B N 1
ATOM 3995 C CA . PHE B 1 179 ? -14.992 3.834 3.355 1 95.62 179 PHE B CA 1
ATOM 3996 C C . PHE B 1 179 ? -15 5.188 4.051 1 95.62 179 PHE B C 1
ATOM 3998 O O . PHE B 1 179 ? -14.086 5.508 4.812 1 95.62 179 PHE B O 1
ATOM 4005 N N . ALA B 1 180 ? -15.992 5.977 3.855 1 95.12 180 ALA B N 1
ATOM 4006 C CA . ALA B 1 180 ? -16.219 7.242 4.547 1 95.12 180 ALA B CA 1
ATOM 4007 C C . ALA B 1 180 ? -17.703 7.469 4.801 1 95.12 180 ALA B C 1
ATOM 4009 O O . ALA B 1 180 ? -18.547 7.035 4.012 1 95.12 180 ALA B O 1
ATOM 4010 N N . GLN B 1 181 ? -18.031 8.062 5.891 1 95.56 181 GLN B N 1
ATOM 4011 C CA . GLN B 1 181 ? -19.406 8.328 6.281 1 95.56 181 GLN B CA 1
ATOM 4012 C C . GLN B 1 181 ? -19.516 9.68 6.988 1 95.56 181 GLN B C 1
ATOM 4014 O O . GLN B 1 181 ? -18.703 10.008 7.852 1 95.56 181 GLN B O 1
ATOM 4019 N N . GLY B 1 182 ? -20.453 10.5 6.594 1 94 182 GLY B N 1
ATOM 4020 C CA . GLY B 1 182 ? -20.781 11.727 7.312 1 94 182 GLY B CA 1
ATOM 4021 C C . GLY B 1 182 ? -21.703 11.5 8.492 1 94 182 GLY B C 1
ATOM 4022 O O . GLY B 1 182 ? -22.531 10.578 8.477 1 94 182 GLY B O 1
ATOM 4023 N N . TYR B 1 183 ? -21.547 12.344 9.422 1 94.75 183 TYR B N 1
ATOM 4024 C CA . TYR B 1 183 ? -22.484 12.344 10.539 1 94.75 183 TYR B CA 1
ATOM 4025 C C . TYR B 1 183 ? -23.688 13.234 10.234 1 94.75 183 TYR B C 1
ATOM 4027 O O . TYR B 1 183 ? -23.578 14.195 9.477 1 94.75 183 TYR B O 1
ATOM 4035 N N . SER B 1 184 ? -24.828 12.961 10.781 1 94.31 184 SER B N 1
ATOM 4036 C CA . SER B 1 184 ? -26.062 13.68 10.492 1 94.31 184 SER B CA 1
ATOM 4037 C C . SER B 1 184 ? -25.984 15.133 10.961 1 94.31 184 SER B C 1
ATOM 4039 O O . SER B 1 184 ? -26.516 16.031 10.312 1 94.31 184 SER B O 1
ATOM 4041 N N . ASP B 1 185 ? -25.297 15.391 12.07 1 93.75 185 ASP B N 1
ATOM 4042 C CA . ASP B 1 185 ? -25.109 16.734 12.609 1 93.75 185 ASP B CA 1
ATOM 4043 C C . ASP B 1 185 ? -23.703 17.25 12.328 1 93.75 185 ASP B C 1
ATOM 4045 O O . ASP B 1 185 ? -22.781 16.453 12.133 1 93.75 185 ASP B O 1
ATOM 4049 N N . PRO B 1 186 ? -23.516 18.547 12.281 1 91.75 186 PRO B N 1
ATOM 4050 C CA . PRO B 1 186 ? -22.188 19.094 12.055 1 91.75 186 PRO B CA 1
ATOM 4051 C C . PRO B 1 186 ? -21.188 18.656 13.117 1 91.75 186 PRO B C 1
ATOM 4053 O O . PRO B 1 186 ? -20 18.438 12.812 1 91.75 186 PRO B O 1
ATOM 4056 N N . ARG B 1 187 ? -21.734 18.516 14.336 1 94.5 187 ARG B N 1
ATOM 4057 C CA . ARG B 1 187 ? -20.875 18.156 15.453 1 94.5 187 ARG B CA 1
ATOM 4058 C C . ARG B 1 187 ? -21.219 16.75 15.969 1 94.5 187 ARG B C 1
ATOM 4060 O O . ARG B 1 187 ? -22.391 16.406 16.094 1 94.5 187 ARG B O 1
ATOM 4067 N N . TYR B 1 188 ? -20.203 15.977 16.188 1 94.94 188 TYR B N 1
ATOM 4068 C CA . TYR B 1 188 ? -20.375 14.773 17 1 94.94 188 TYR B CA 1
ATOM 4069 C C . TYR B 1 188 ? -20.375 15.117 18.484 1 94.94 188 TYR B C 1
ATOM 4071 O O . TYR B 1 188 ? -19.531 15.906 18.953 1 94.94 188 TYR B O 1
ATOM 4079 N N . PRO B 1 189 ? -21.375 14.664 19.219 1 96.44 189 PRO B N 1
ATOM 4080 C CA . PRO B 1 189 ? -21.391 15 20.656 1 96.44 189 PRO B CA 1
ATOM 4081 C C . PRO B 1 189 ? -20.047 14.734 21.328 1 96.44 189 PRO B C 1
ATOM 4083 O O . PRO B 1 189 ? -19.5 13.633 21.219 1 96.44 189 PRO B O 1
ATOM 4086 N N . SER B 1 190 ? -19.516 15.836 21.984 1 97.38 190 SER B N 1
ATOM 4087 C CA . SER B 1 190 ? -18.203 15.68 22.609 1 97.38 190 SER B CA 1
ATOM 4088 C C . SER B 1 190 ? -18.078 16.531 23.859 1 97.38 190 SER B C 1
ATOM 4090 O O . SER B 1 190 ? -18.812 17.5 24.047 1 97.38 190 SER B O 1
ATOM 4092 N N . GLU B 1 191 ? -17.266 16.078 24.766 1 98.12 191 GLU B N 1
ATOM 4093 C CA . GLU B 1 191 ? -16.906 16.797 26 1 98.12 191 GLU B CA 1
ATOM 4094 C C . GLU B 1 191 ? -15.414 17.109 26.031 1 98.12 191 GLU B C 1
ATOM 4096 O O . GLU B 1 191 ? -14.609 16.391 25.438 1 98.12 191 GLU B O 1
ATOM 4101 N N . HIS B 1 192 ? -15.164 18.203 26.797 1 97.88 192 HIS B N 1
ATOM 4102 C CA . HIS B 1 192 ? -13.766 18.594 26.922 1 97.88 192 HIS B CA 1
ATOM 4103 C C . HIS B 1 192 ? -12.922 17.469 27.5 1 97.88 192 HIS B C 1
ATOM 4105 O O . HIS B 1 192 ? -13.32 16.844 28.484 1 97.88 192 HIS B O 1
ATOM 4111 N N . CYS B 1 193 ? -11.82 17.172 26.797 1 97.88 193 CYS B N 1
ATOM 4112 C CA . CYS B 1 193 ? -10.914 16.109 27.219 1 97.88 193 CYS B CA 1
ATOM 4113 C C . CYS B 1 193 ? -9.461 16.562 27.109 1 97.88 193 CYS B C 1
ATOM 4115 O O . CYS B 1 193 ? -8.938 16.703 26 1 97.88 193 CYS B O 1
ATOM 4117 N N . ASP B 1 194 ? -8.719 16.734 28.25 1 96.56 194 ASP B N 1
ATOM 4118 C CA . ASP B 1 194 ? -7.309 17.109 28.344 1 96.56 194 ASP B CA 1
ATOM 4119 C C . ASP B 1 194 ? -6.723 16.688 29.703 1 96.56 194 ASP B C 1
ATOM 4121 O O . ASP B 1 194 ? -7.066 17.25 30.734 1 96.56 194 ASP B O 1
ATOM 4125 N N . PRO B 1 195 ? -5.875 15.797 29.766 1 96.5 195 PRO B N 1
ATOM 4126 C CA . PRO B 1 195 ? -5.172 15.125 28.656 1 96.5 195 PRO B CA 1
ATOM 4127 C C . PRO B 1 195 ? -6.074 14.18 27.875 1 96.5 195 PRO B C 1
ATOM 4129 O O . PRO B 1 195 ? -7.102 13.727 28.391 1 96.5 195 PRO B O 1
ATOM 4132 N N . CYS B 1 196 ? -5.785 14.055 26.609 1 97.56 196 CYS B N 1
ATOM 4133 C CA . CYS B 1 196 ? -6.457 13.156 25.672 1 97.56 196 CYS B CA 1
ATOM 4134 C C . CYS B 1 196 ? -5.457 12.234 24.984 1 97.56 196 CYS B C 1
ATOM 4136 O O . CYS B 1 196 ? -4.375 12.672 24.594 1 97.56 196 CYS B O 1
ATOM 4138 N N . GLU B 1 197 ? -5.773 10.953 24.797 1 97.25 197 GLU B N 1
ATOM 4139 C CA . GLU B 1 197 ? -4.859 9.969 24.234 1 97.25 197 GLU B CA 1
ATOM 4140 C C . GLU B 1 197 ? -4.555 10.281 22.766 1 97.25 197 GLU B C 1
ATOM 4142 O O . GLU B 1 197 ? -3.586 9.773 22.203 1 97.25 197 GLU B O 1
ATOM 4147 N N . PHE B 1 198 ? -5.344 11.141 22.141 1 98.19 198 PHE B N 1
ATOM 4148 C CA . PHE B 1 198 ? -5.172 11.438 20.734 1 98.19 198 PHE B CA 1
ATOM 4149 C C . PHE B 1 198 ? -4.395 12.734 20.547 1 98.19 198 PHE B C 1
ATOM 4151 O O . PHE B 1 198 ? -4.137 13.156 19.406 1 98.19 198 PHE B O 1
ATOM 4158 N N . ARG B 1 199 ? -4.062 13.438 21.625 1 98.62 199 ARG B N 1
ATOM 4159 C CA . ARG B 1 199 ? -3.303 14.68 21.578 1 98.62 199 ARG B CA 1
ATOM 4160 C C . ARG B 1 199 ? -1.915 14.5 22.188 1 98.62 199 ARG B C 1
ATOM 4162 O O . ARG B 1 199 ? -1.776 13.945 23.281 1 98.62 199 ARG B O 1
ATOM 4169 N N . PHE B 1 200 ? -0.931 14.969 21.5 1 98.75 200 PHE B N 1
ATOM 4170 C CA . PHE B 1 200 ? 0.46 14.961 21.938 1 98.75 200 PHE B CA 1
ATOM 4171 C C . PHE B 1 200 ? 1.025 16.375 21.984 1 98.75 200 PHE B C 1
ATOM 4173 O O . PHE B 1 200 ? 1.515 16.891 20.969 1 98.75 200 PHE B O 1
ATOM 4180 N N . PRO B 1 201 ? 1 16.984 23.156 1 98.44 201 PRO B N 1
ATOM 4181 C CA . PRO B 1 201 ? 1.417 18.375 23.281 1 98.44 201 PRO B CA 1
ATOM 4182 C C . PRO B 1 201 ? 2.916 18.562 23.062 1 98.44 201 PRO B C 1
ATOM 4184 O O . PRO B 1 201 ? 3.711 17.688 23.406 1 98.44 201 PRO B O 1
ATOM 4187 N N . TRP B 1 202 ? 3.281 19.719 22.609 1 98.5 202 TRP B N 1
ATOM 4188 C CA . TRP B 1 202 ? 4.672 20.031 22.281 1 98.5 202 TRP B CA 1
ATOM 4189 C C . TRP B 1 202 ? 5.516 20.141 23.531 1 98.5 202 TRP B C 1
ATOM 4191 O O . TRP B 1 202 ? 6.672 19.719 23.562 1 98.5 202 TRP B O 1
ATOM 4201 N N . GLY B 1 203 ? 5.004 20.719 24.578 1 98.06 203 GLY B N 1
ATOM 4202 C CA . GLY B 1 203 ? 5.758 21 25.781 1 98.06 203 GLY B CA 1
ATOM 4203 C C . GLY B 1 203 ? 6.605 19.828 26.25 1 98.06 203 GLY B C 1
ATOM 4204 O O . GLY B 1 203 ? 7.832 19.922 26.297 1 98.06 203 GLY B O 1
ATOM 4205 N N . PRO B 1 204 ? 5.934 18.703 26.594 1 97.88 204 PRO B N 1
ATOM 4206 C CA . PRO B 1 204 ? 6.688 17.531 27.031 1 97.88 204 PRO B CA 1
ATOM 4207 C C . PRO B 1 204 ? 7.684 17.047 25.984 1 97.88 204 PRO B C 1
ATOM 4209 O O . PRO B 1 204 ? 8.766 16.562 26.328 1 97.88 204 PRO B O 1
ATOM 4212 N N . VAL B 1 205 ? 7.41 17.141 24.734 1 98.44 205 VAL B N 1
ATOM 4213 C CA . VAL B 1 205 ? 8.289 16.703 23.656 1 98.44 205 VAL B CA 1
ATOM 4214 C C . VAL B 1 205 ? 9.539 17.578 23.625 1 98.44 205 VAL B C 1
ATOM 4216 O O . VAL B 1 205 ? 10.656 17.078 23.547 1 98.44 205 VAL B O 1
ATOM 4219 N N . GLU B 1 206 ? 9.328 18.859 23.672 1 98.31 206 GLU B N 1
ATOM 4220 C CA . GLU B 1 206 ? 10.445 19.797 23.688 1 98.31 206 GLU B CA 1
ATOM 4221 C C . GLU B 1 206 ? 11.375 19.531 24.875 1 98.31 206 GLU B C 1
ATOM 4223 O O . GLU B 1 206 ? 12.602 19.547 24.719 1 98.31 206 GLU B O 1
ATOM 4228 N N . GLN B 1 207 ? 10.773 19.312 26.016 1 98.19 207 GLN B N 1
ATOM 4229 C CA . GLN B 1 207 ? 11.57 19.031 27.203 1 98.19 207 GLN B CA 1
ATOM 4230 C C . GLN B 1 207 ? 12.445 17.797 27 1 98.19 207 GLN B C 1
ATOM 4232 O O . GLN B 1 207 ? 13.625 17.797 27.359 1 98.19 207 GLN B O 1
ATOM 4237 N N . GLU B 1 208 ? 11.828 16.781 26.469 1 97.88 208 GLU B N 1
ATOM 4238 C CA . GLU B 1 208 ? 12.578 15.547 26.234 1 97.88 208 GLU B CA 1
ATOM 4239 C C . GLU B 1 208 ? 13.711 15.766 25.234 1 97.88 208 GLU B C 1
ATOM 4241 O O . GLU B 1 208 ? 14.828 15.297 25.438 1 97.88 208 GLU B O 1
ATOM 4246 N N . LEU B 1 209 ? 13.477 16.484 24.172 1 98.38 209 LEU B N 1
ATOM 4247 C CA . LEU B 1 209 ? 14.477 16.766 23.141 1 98.38 209 LEU B CA 1
ATOM 4248 C C . LEU B 1 209 ? 15.633 17.578 23.719 1 98.38 209 LEU B C 1
ATOM 4250 O O . LEU B 1 209 ? 16.797 17.344 23.375 1 98.38 209 LEU B O 1
ATOM 4254 N N . ASN B 1 210 ? 15.336 18.453 24.609 1 97.56 210 ASN B N 1
ATOM 4255 C CA . ASN B 1 210 ? 16.328 19.391 25.125 1 97.56 210 ASN B CA 1
ATOM 4256 C C . ASN B 1 210 ? 17.109 18.781 26.281 1 97.56 210 ASN B C 1
ATOM 4258 O O . ASN B 1 210 ? 18.156 19.312 26.672 1 97.56 210 ASN B O 1
ATOM 4262 N N . PHE B 1 211 ? 16.562 17.719 26.828 1 96.81 211 PHE B N 1
ATOM 4263 C CA . PHE B 1 211 ? 17.25 17.078 27.938 1 96.81 211 PHE B CA 1
ATOM 4264 C C . PHE B 1 211 ? 18.578 16.469 27.484 1 96.81 211 PHE B C 1
ATOM 4266 O O . PHE B 1 211 ? 19.531 16.422 28.25 1 96.81 211 PHE B O 1
ATOM 4273 N N . SER B 1 212 ? 18.594 16.062 26.25 1 93.38 212 SER B N 1
ATOM 4274 C CA . SER B 1 212 ? 19.797 15.469 25.703 1 93.38 212 SER B CA 1
ATOM 4275 C C . SER B 1 212 ? 20.875 16.531 25.484 1 93.38 212 SER B C 1
ATOM 4277 O O . SER B 1 212 ? 20.594 17.625 25.031 1 93.38 212 SER B O 1
ATOM 4279 N N . LYS B 1 213 ? 22.109 16.219 25.812 1 92.12 213 LYS B N 1
ATOM 4280 C CA . LYS B 1 213 ? 23.234 17.141 25.594 1 92.12 213 LYS B CA 1
ATOM 4281 C C . LYS B 1 213 ? 23.875 16.906 24.234 1 92.12 213 LYS B C 1
ATOM 4283 O O . LYS B 1 213 ? 24.797 17.625 23.844 1 92.12 213 LYS B O 1
ATOM 4288 N N . GLU B 1 214 ? 23.297 15.945 23.547 1 95.88 214 GLU B N 1
ATOM 4289 C CA . GLU B 1 214 ? 23.828 15.641 22.234 1 95.88 214 GLU B CA 1
ATOM 4290 C C . GLU B 1 214 ? 23.484 16.734 21.234 1 95.88 214 GLU B C 1
ATOM 4292 O O . GLU B 1 214 ? 22.5 17.469 21.422 1 95.88 214 GLU B O 1
ATOM 4297 N N . ALA B 1 215 ? 24.312 16.875 20.188 1 97.12 215 ALA B N 1
ATOM 4298 C CA . ALA B 1 215 ? 24.078 17.875 19.141 1 97.12 215 ALA B CA 1
ATOM 4299 C C . ALA B 1 215 ? 22.766 17.609 18.406 1 97.12 215 ALA B C 1
ATOM 4301 O O . ALA B 1 215 ? 22.172 18.516 17.844 1 97.12 215 ALA B O 1
ATOM 4302 N N . TYR B 1 216 ? 22.391 16.391 18.406 1 97.88 216 TYR B N 1
ATOM 4303 C CA . TYR B 1 216 ? 21.172 15.938 17.75 1 97.88 216 TYR B CA 1
ATOM 4304 C C . TYR B 1 216 ? 20.359 15.023 18.656 1 97.88 216 TYR B C 1
ATOM 4306 O O . TYR B 1 216 ? 20.922 14.18 19.359 1 97.88 216 TYR B O 1
ATOM 4314 N N . SER B 1 217 ? 19.062 15.219 18.688 1 98.25 217 SER B N 1
ATOM 4315 C CA . SER B 1 217 ? 18.141 14.352 19.438 1 98.25 217 SER B CA 1
ATOM 4316 C C . SER B 1 217 ? 16.859 14.109 18.656 1 98.25 217 SER B C 1
ATOM 4318 O O . SER B 1 217 ? 16.438 14.961 17.859 1 98.25 217 SER B O 1
ATOM 4320 N N . ILE B 1 218 ? 16.281 12.945 18.828 1 98.38 218 ILE B N 1
ATOM 4321 C CA . ILE B 1 218 ? 15.062 12.578 18.094 1 98.38 218 ILE B CA 1
ATOM 4322 C C . ILE B 1 218 ? 14.031 12.016 19.078 1 98.38 218 ILE B C 1
ATOM 4324 O O . ILE B 1 218 ? 14.383 11.281 20 1 98.38 218 ILE B O 1
ATOM 4328 N N . TYR B 1 219 ? 12.805 12.43 18.953 1 98.5 219 TYR B N 1
ATOM 4329 C CA . TYR B 1 219 ? 11.648 11.93 19.688 1 98.5 219 TYR B CA 1
ATOM 4330 C C . TYR B 1 219 ? 10.641 11.289 18.75 1 98.5 219 TYR B C 1
ATOM 4332 O O . TYR B 1 219 ? 10.117 11.953 17.844 1 98.5 219 TYR B O 1
ATOM 4340 N N . HIS B 1 220 ? 10.344 10.023 18.906 1 98.69 220 HIS B N 1
ATOM 4341 C CA . HIS B 1 220 ? 9.297 9.344 18.141 1 98.69 220 HIS B CA 1
ATOM 4342 C C . HIS B 1 220 ? 7.969 9.367 18.891 1 98.69 220 HIS B C 1
ATOM 4344 O O . HIS B 1 220 ? 7.875 8.883 20.016 1 98.69 220 HIS B O 1
ATOM 4350 N N . TYR B 1 221 ? 6.969 9.969 18.266 1 98.81 221 TYR B N 1
ATOM 4351 C CA . TYR B 1 221 ? 5.645 9.945 18.875 1 98.81 221 TYR B CA 1
ATOM 4352 C C . TYR B 1 221 ? 5.078 8.531 18.906 1 98.81 221 TYR B C 1
ATOM 4354 O O . TYR B 1 221 ?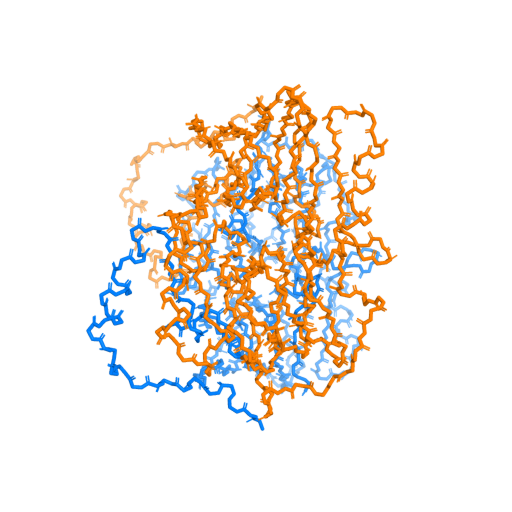 5.02 7.863 17.875 1 98.81 221 TYR B O 1
ATOM 4362 N N . LYS B 1 222 ? 4.637 8.133 20.047 1 98.38 222 LYS B N 1
ATOM 4363 C CA . LYS B 1 222 ? 4.094 6.789 20.234 1 98.38 222 LYS B CA 1
ATOM 4364 C C . LYS B 1 222 ? 2.812 6.824 21.062 1 98.38 222 LYS B C 1
ATOM 4366 O O . LYS B 1 222 ? 2.566 7.789 21.797 1 98.38 222 LYS B O 1
ATOM 4371 N N . LEU B 1 223 ? 2.023 5.785 20.875 1 97.5 223 LEU B N 1
ATOM 4372 C CA . LEU B 1 223 ? 0.876 5.582 21.75 1 97.5 223 LEU B CA 1
ATOM 4373 C C . LEU B 1 223 ? 1.325 5.148 23.141 1 97.5 223 LEU B C 1
ATOM 4375 O O . LEU B 1 223 ? 2.504 4.859 23.359 1 97.5 223 LEU B O 1
ATOM 4379 N N . SER B 1 224 ? 0.385 5.133 24.062 1 95.88 224 SER B N 1
ATOM 4380 C CA . SER B 1 224 ? 0.703 4.848 25.453 1 95.88 224 SER B CA 1
ATOM 4381 C C . SER B 1 224 ? 1.262 3.438 25.625 1 95.88 224 SER B C 1
ATOM 4383 O O . SER B 1 224 ? 2.021 3.17 26.547 1 95.88 224 SER B O 1
ATOM 4385 N N . ASP B 1 225 ? 0.975 2.555 24.688 1 96.19 225 ASP B N 1
ATOM 4386 C CA . ASP B 1 225 ? 1.449 1.178 24.781 1 96.19 225 ASP B CA 1
ATOM 4387 C C . ASP B 1 225 ? 2.787 1.009 24.062 1 96.19 225 ASP B C 1
ATOM 4389 O O . ASP B 1 225 ? 3.285 -0.11 23.922 1 96.19 225 ASP B O 1
ATOM 4393 N N . GLY B 1 226 ? 3.285 2.035 23.594 1 97.06 226 GLY B N 1
ATOM 4394 C CA . GLY B 1 226 ? 4.605 2.012 22.984 1 97.06 226 GLY B CA 1
ATOM 4395 C C . GLY B 1 226 ? 4.574 1.798 21.484 1 97.06 226 GLY B C 1
ATOM 4396 O O . GLY B 1 226 ? 5.605 1.87 20.828 1 97.06 226 GLY B O 1
ATOM 4397 N N . LYS B 1 227 ? 3.445 1.562 20.891 1 96.81 227 LYS B N 1
ATOM 4398 C CA . LYS B 1 227 ? 3.303 1.354 19.453 1 96.81 227 LYS B CA 1
ATOM 4399 C C . LYS B 1 227 ? 3.314 2.682 18.703 1 96.81 227 LYS B C 1
ATOM 4401 O O . LYS B 1 227 ? 3.066 3.736 19.281 1 96.81 227 LYS B O 1
ATOM 4406 N N . PRO B 1 228 ? 3.668 2.588 17.438 1 97.38 228 PRO B N 1
ATOM 4407 C CA . PRO B 1 228 ? 3.541 3.807 16.641 1 97.38 228 PRO B CA 1
ATOM 4408 C C . PRO B 1 228 ? 2.123 4.371 16.641 1 97.38 228 PRO B C 1
ATOM 4410 O O . PRO B 1 228 ? 1.184 3.688 17.062 1 97.38 228 PRO B O 1
ATOM 4413 N N . LEU B 1 229 ? 1.989 5.621 16.219 1 98.12 229 LEU B N 1
ATOM 4414 C CA . LEU B 1 229 ? 0.701 6.305 16.219 1 98.12 229 LEU B CA 1
ATOM 4415 C C . LEU B 1 229 ? -0.301 5.578 15.32 1 98.12 229 LEU B C 1
ATOM 4417 O O . LEU B 1 229 ? -1.513 5.699 15.516 1 98.12 229 LEU B O 1
ATOM 4421 N N . SER B 1 230 ? 0.216 4.902 14.328 1 98.25 230 SER B N 1
ATOM 4422 C CA . SER B 1 230 ? -0.603 4.113 13.414 1 98.25 230 SER B CA 1
ATOM 4423 C C . SER B 1 230 ? 0.209 2.99 12.773 1 98.25 230 SER B C 1
ATOM 4425 O O . SER B 1 230 ? 1.418 2.887 12.992 1 98.25 230 SER B O 1
ATOM 4427 N N . THR B 1 231 ? -0.484 2.16 12.039 1 97.62 231 THR B N 1
ATOM 4428 C CA . THR B 1 231 ? 0.179 1.077 11.32 1 97.62 231 THR B CA 1
ATOM 4429 C C . THR B 1 231 ? 0.759 1.579 10 1 97.62 231 THR B C 1
ATOM 4431 O O . THR B 1 231 ? 1.404 0.822 9.273 1 97.62 231 THR B O 1
ATOM 4434 N N . PHE B 1 232 ? 0.558 2.861 9.711 1 98.38 232 PHE B N 1
ATOM 4435 C CA . PHE B 1 232 ? 0.997 3.348 8.406 1 98.38 232 PHE B CA 1
ATOM 4436 C C . PHE B 1 232 ? 1.933 4.539 8.562 1 98.38 232 PHE B C 1
ATOM 4438 O O . PHE B 1 232 ? 3.049 4.531 8.039 1 98.38 232 PHE B O 1
ATOM 4445 N N . LEU B 1 233 ? 1.5 5.52 9.289 1 98.69 233 LEU B N 1
ATOM 4446 C CA . LEU B 1 233 ? 2.303 6.727 9.445 1 98.69 233 LEU B CA 1
ATOM 4447 C C . LEU B 1 233 ? 2.887 6.816 10.852 1 98.69 233 LEU B C 1
ATOM 4449 O O . LEU B 1 233 ? 2.217 6.48 11.828 1 98.69 233 LEU B O 1
ATOM 4453 N N . GLY B 1 234 ? 4.102 7.289 10.906 1 98.69 234 GLY B N 1
ATOM 4454 C CA . GLY B 1 234 ? 4.723 7.762 12.133 1 98.69 234 GLY B CA 1
ATOM 4455 C C . GLY B 1 234 ? 5.047 9.242 12.102 1 98.69 234 GLY B C 1
ATOM 4456 O O . GLY B 1 234 ? 5.055 9.859 11.039 1 98.69 234 GLY B O 1
ATOM 4457 N N . VAL B 1 235 ? 5.18 9.781 13.258 1 98.88 235 VAL B N 1
ATOM 4458 C CA . VAL B 1 235 ? 5.617 11.164 13.406 1 98.88 235 VAL B CA 1
ATOM 4459 C C . VAL B 1 235 ? 6.789 11.234 14.383 1 98.88 235 VAL B C 1
ATOM 4461 O O . VAL B 1 235 ? 6.82 10.516 15.375 1 98.88 235 VAL B O 1
ATOM 4464 N N . GLN B 1 236 ? 7.73 12.047 14.055 1 98.88 236 GLN B N 1
ATOM 4465 C CA . GLN B 1 236 ? 8.867 12.281 14.938 1 98.88 236 GLN B CA 1
ATOM 4466 C C . GLN B 1 236 ? 9.188 13.766 15.039 1 98.88 236 GLN B C 1
ATOM 4468 O O . GLN B 1 236 ? 8.82 14.555 14.164 1 98.88 236 GLN B O 1
ATOM 4473 N N . ALA B 1 237 ? 9.781 14.125 16.109 1 98.88 237 ALA B N 1
ATOM 4474 C CA . ALA B 1 237 ? 10.367 15.445 16.312 1 98.88 237 ALA B CA 1
ATOM 4475 C C . ALA B 1 237 ? 11.883 15.352 16.469 1 98.88 237 ALA B C 1
ATOM 4477 O O . ALA B 1 237 ? 12.398 14.438 17.109 1 98.88 237 ALA B O 1
ATOM 4478 N N . GLU B 1 238 ? 12.562 16.281 15.812 1 98.81 238 GLU B N 1
ATOM 4479 C CA . GLU B 1 238 ? 14.023 16.312 15.828 1 98.81 238 GLU B CA 1
ATOM 4480 C C . GLU B 1 238 ? 14.539 17.672 16.312 1 98.81 238 GLU B C 1
ATOM 4482 O O . GLU B 1 238 ? 14.023 18.719 15.922 1 98.81 238 GLU B O 1
ATOM 4487 N N . ARG B 1 239 ? 15.5 17.609 17.188 1 98.88 239 ARG B N 1
ATOM 4488 C CA . ARG B 1 239 ? 16.219 18.812 17.578 1 98.88 239 ARG B CA 1
ATOM 4489 C C . ARG B 1 239 ? 17.641 18.812 17.031 1 98.88 239 ARG B C 1
ATOM 4491 O O . ARG B 1 239 ? 18.391 17.844 17.234 1 98.88 239 ARG B O 1
ATOM 4498 N N . LEU B 1 240 ? 17.984 19.812 16.328 1 98.75 240 LEU B N 1
ATOM 4499 C CA . LEU B 1 240 ? 19.344 20.078 15.898 1 98.75 240 LEU B CA 1
ATOM 4500 C C . LEU B 1 240 ? 19.969 21.203 16.719 1 98.75 240 LEU B C 1
ATOM 4502 O O . LEU B 1 240 ? 19.516 22.359 16.641 1 98.75 240 LEU B O 1
ATOM 4506 N N . GLY B 1 241 ? 21 20.875 17.453 1 98.38 241 GLY B N 1
ATOM 4507 C CA . GLY B 1 241 ? 21.719 21.922 18.156 1 98.38 241 GLY B CA 1
ATOM 4508 C C . GLY B 1 241 ? 22.391 22.906 17.234 1 98.38 241 GLY B C 1
ATOM 4509 O O . GLY B 1 241 ? 22.453 22.688 16.016 1 98.38 241 GLY B O 1
ATOM 4510 N N . PRO B 1 242 ? 22.891 24.031 17.859 1 97.81 242 PRO B N 1
ATOM 4511 C CA . PRO B 1 242 ? 23.578 25.016 17.031 1 97.81 242 PRO B CA 1
ATOM 4512 C C . PRO B 1 242 ? 24.703 24.391 16.188 1 97.81 242 PRO B C 1
ATOM 4514 O O . PRO B 1 242 ? 25.594 23.734 16.734 1 97.81 242 PRO B O 1
ATOM 4517 N N . GLY B 1 243 ? 24.562 24.516 14.906 1 97.94 243 GLY B N 1
ATOM 4518 C CA . GLY B 1 243 ? 25.594 24.062 14 1 97.94 243 GLY B CA 1
ATOM 4519 C C . GLY B 1 243 ? 25.547 22.578 13.742 1 97.94 243 GLY B C 1
ATOM 4520 O O . GLY B 1 243 ? 26.359 22.047 12.984 1 97.94 243 GLY B O 1
ATOM 4521 N N . ALA B 1 244 ? 24.641 21.891 14.289 1 98.31 244 ALA B N 1
ATOM 4522 C CA . ALA B 1 244 ? 24.594 20.422 14.211 1 98.31 244 ALA B CA 1
ATOM 4523 C C . ALA B 1 244 ? 24.312 19.969 12.781 1 98.31 244 ALA B C 1
ATOM 4525 O O . ALA B 1 244 ? 23.594 20.641 12.039 1 98.31 244 ALA B O 1
ATOM 4526 N N . THR B 1 245 ? 24.922 18.859 12.422 1 98.12 245 THR B N 1
ATOM 4527 C CA . THR B 1 245 ? 24.688 18.156 11.164 1 98.12 245 THR B CA 1
ATOM 4528 C C . THR B 1 245 ? 24.281 16.703 11.414 1 98.12 245 THR B C 1
ATOM 4530 O O . THR B 1 245 ? 24.906 16.016 12.227 1 98.12 245 THR B O 1
ATOM 4533 N N . VAL B 1 246 ? 23.281 16.266 10.727 1 97.56 246 VAL B N 1
ATOM 4534 C CA . VAL B 1 246 ? 22.859 14.875 10.859 1 97.56 246 VAL B CA 1
ATOM 4535 C C . VAL B 1 246 ? 22.609 14.281 9.477 1 97.56 246 VAL B C 1
ATOM 4537 O O . VAL B 1 246 ? 22.031 14.93 8.609 1 97.56 246 VAL B O 1
ATOM 4540 N N . GLU B 1 247 ? 23.094 13.062 9.273 1 97.31 247 GLU B N 1
ATOM 4541 C CA . GLU B 1 247 ? 22.938 12.359 8.008 1 97.31 247 GLU B CA 1
ATOM 4542 C C . GLU B 1 247 ? 22.141 11.062 8.188 1 97.31 247 GLU B C 1
ATOM 4544 O O . GLU B 1 247 ? 22.203 10.438 9.25 1 97.31 247 GLU B O 1
ATOM 4549 N N . SER B 1 248 ? 21.359 10.719 7.203 1 96.62 248 SER B N 1
ATOM 4550 C CA . SER B 1 248 ? 20.609 9.469 7.219 1 96.62 248 SER B CA 1
ATOM 4551 C C . SER B 1 248 ? 20.234 9.031 5.805 1 96.62 248 SER B C 1
ATOM 4553 O O . SER B 1 248 ? 20.297 9.828 4.863 1 96.62 248 SER B O 1
ATOM 4555 N N . GLN B 1 249 ? 19.953 7.82 5.598 1 97.25 249 GLN B N 1
ATOM 4556 C CA . GLN B 1 249 ? 19.375 7.23 4.395 1 97.25 249 GLN B CA 1
ATOM 4557 C C . GLN B 1 249 ? 18.516 6.016 4.727 1 97.25 249 GLN B C 1
ATOM 4559 O O . GLN B 1 249 ? 19.016 5.027 5.273 1 97.25 249 GLN B O 1
ATOM 4564 N N . GLU B 1 250 ? 17.281 6.094 4.473 1 96.12 250 GLU B N 1
ATOM 4565 C CA . GLU B 1 250 ? 16.328 5.051 4.824 1 96.12 250 GLU B CA 1
ATOM 4566 C C . GLU B 1 250 ? 15.297 4.855 3.717 1 96.12 250 GLU B C 1
ATOM 4568 O O . GLU B 1 250 ? 15.125 5.727 2.861 1 96.12 250 GLU B O 1
ATOM 4573 N N . SER B 1 251 ? 14.555 3.688 3.758 1 97.44 251 SER B N 1
ATOM 4574 C CA . SER B 1 251 ? 13.539 3.396 2.754 1 97.44 251 SER B CA 1
ATOM 4575 C C . SER B 1 251 ? 12.273 4.211 2.998 1 97.44 251 SER B C 1
ATOM 4577 O O . SER B 1 251 ? 11.5 4.461 2.068 1 97.44 251 SER B O 1
ATOM 4579 N N . GLN B 1 252 ? 12.039 4.629 4.238 1 98.06 252 GLN B N 1
ATOM 4580 C CA . GLN B 1 252 ? 10.828 5.41 4.477 1 98.06 252 GLN B CA 1
ATOM 4581 C C . GLN B 1 252 ? 10.953 6.816 3.896 1 98.06 252 GLN B C 1
ATOM 4583 O O . GLN B 1 252 ? 12.055 7.363 3.816 1 98.06 252 GLN B O 1
ATOM 4588 N N . SER B 1 253 ? 9.859 7.371 3.389 1 98.56 253 SER B N 1
ATOM 4589 C CA . SER B 1 253 ? 9.766 8.758 2.947 1 98.56 253 SER B CA 1
ATOM 4590 C C . SER B 1 253 ? 9.445 9.688 4.113 1 98.56 253 SER B C 1
ATOM 4592 O O . SER B 1 253 ? 9.008 9.234 5.176 1 98.56 253 SER B O 1
ATOM 4594 N N . TYR B 1 254 ? 9.711 10.969 3.883 1 98.75 254 TYR B N 1
ATOM 4595 C CA . TYR B 1 254 ? 9.406 11.953 4.918 1 98.75 254 TYR B CA 1
ATOM 4596 C C . TYR B 1 254 ? 8.664 13.148 4.336 1 98.75 254 TYR B C 1
ATOM 4598 O O . TYR B 1 254 ? 8.93 13.562 3.203 1 98.75 254 TYR B O 1
ATOM 4606 N N . LEU B 1 255 ? 7.746 13.633 5.008 1 98.94 255 LEU B N 1
ATOM 4607 C CA . LEU B 1 255 ? 7.273 15.016 4.953 1 98.94 255 LEU B CA 1
ATOM 4608 C C . LEU B 1 255 ? 7.758 15.805 6.164 1 98.94 255 LEU B C 1
ATOM 4610 O O . LEU B 1 255 ? 7.285 15.586 7.281 1 98.94 255 LEU B O 1
ATOM 4614 N N . TYR B 1 256 ? 8.68 16.656 5.945 1 98.94 256 TYR B N 1
ATOM 4615 C CA . TYR B 1 256 ? 9.258 17.453 7.035 1 98.94 256 TYR B CA 1
ATOM 4616 C C . TYR B 1 256 ? 8.586 18.812 7.133 1 98.94 256 TYR B C 1
ATOM 4618 O O . TYR B 1 256 ? 8.211 19.406 6.117 1 98.94 256 TYR B O 1
ATOM 4626 N N . HIS B 1 257 ? 8.461 19.281 8.289 1 98.94 257 HIS B N 1
ATOM 4627 C CA . HIS B 1 257 ? 8.008 20.625 8.633 1 98.94 257 HIS B CA 1
ATOM 4628 C C . HIS B 1 257 ? 8.953 21.281 9.625 1 98.94 257 HIS B C 1
ATOM 4630 O O . HIS B 1 257 ? 9.258 20.703 10.68 1 98.94 257 HIS B O 1
ATOM 4636 N N . CYS B 1 258 ? 9.484 22.438 9.297 1 98.88 258 CYS B N 1
ATOM 4637 C CA . CYS B 1 258 ? 10.305 23.172 10.25 1 98.88 258 CYS B CA 1
ATOM 4638 C C . CYS B 1 258 ? 9.438 23.875 11.289 1 98.88 258 CYS B C 1
ATOM 4640 O O . CYS B 1 258 ? 8.766 24.859 10.984 1 98.88 258 CYS B O 1
ATOM 4642 N N . TYR B 1 259 ? 9.484 23.359 12.477 1 98.81 259 TYR B N 1
ATOM 4643 C CA . TYR B 1 259 ? 8.711 23.984 13.531 1 98.81 259 TYR B CA 1
ATOM 4644 C C . TYR B 1 259 ? 9.32 25.328 13.945 1 98.81 259 TYR B C 1
ATOM 4646 O O . TYR B 1 259 ? 8.641 26.359 13.914 1 98.81 259 TYR B O 1
ATOM 4654 N N . GLU B 1 260 ? 10.594 25.281 14.281 1 98.44 260 GLU B N 1
ATOM 4655 C CA . GLU B 1 260 ? 11.344 26.484 14.641 1 98.44 260 GLU B CA 1
ATOM 4656 C C . GLU B 1 260 ? 12.789 26.406 14.164 1 98.44 260 GLU B C 1
ATOM 4658 O O . GLU B 1 260 ? 13.406 25.328 14.219 1 98.44 260 GLU B O 1
ATOM 4663 N N . GLY B 1 261 ? 13.297 27.562 13.773 1 98.44 261 GLY B N 1
ATOM 4664 C CA . GLY B 1 261 ? 14.695 27.641 13.406 1 98.44 261 GLY B CA 1
ATOM 4665 C C . GLY B 1 261 ? 14.914 27.859 11.922 1 98.44 261 GLY B C 1
ATOM 4666 O O . GLY B 1 261 ? 13.984 28.219 11.203 1 98.44 261 GLY B O 1
ATOM 4667 N N . ASN B 1 262 ? 16.156 27.875 11.539 1 98.19 262 ASN B N 1
ATOM 4668 C CA . ASN B 1 262 ? 16.594 27.969 10.148 1 98.19 262 ASN B CA 1
ATOM 4669 C C . ASN B 1 262 ? 17.75 27.031 9.852 1 98.19 262 ASN B C 1
ATOM 4671 O O . ASN B 1 262 ? 18.609 26.797 10.711 1 98.19 262 ASN B O 1
ATOM 4675 N N . GLY B 1 263 ? 17.719 26.469 8.695 1 98.69 263 GLY B N 1
ATOM 4676 C CA . GLY B 1 263 ? 18.75 25.531 8.289 1 98.69 263 GLY B CA 1
ATOM 4677 C C . GLY B 1 263 ? 18.625 25.094 6.84 1 98.69 263 GLY B C 1
ATOM 4678 O O . GLY B 1 263 ? 18.016 25.797 6.031 1 98.69 263 GLY B O 1
ATOM 4679 N N . ARG B 1 264 ? 19.375 24.078 6.551 1 98.75 264 ARG B N 1
ATOM 4680 C CA . ARG B 1 264 ? 19.312 23.547 5.191 1 98.75 264 ARG B CA 1
ATOM 4681 C C . ARG B 1 264 ? 19.312 22.031 5.207 1 98.75 264 ARG B C 1
ATOM 4683 O O . ARG B 1 264 ? 19.812 21.406 6.145 1 98.75 264 ARG B O 1
ATOM 4690 N N . THR B 1 265 ? 18.734 21.453 4.227 1 98.81 265 THR B N 1
ATOM 4691 C CA . THR B 1 265 ? 18.766 20.016 3.982 1 98.81 265 THR B CA 1
ATOM 4692 C C . THR B 1 265 ? 19.359 19.719 2.613 1 98.81 265 THR B C 1
ATOM 4694 O O . THR B 1 265 ? 18.875 20.219 1.594 1 98.81 265 THR B O 1
ATOM 4697 N N . GLU B 1 266 ? 20.453 19 2.635 1 98.81 266 GLU B N 1
ATOM 4698 C CA . GLU B 1 266 ? 21.062 18.484 1.412 1 98.81 266 GLU B CA 1
ATOM 4699 C C . GLU B 1 266 ? 20.594 17.078 1.098 1 98.81 266 GLU B C 1
ATOM 4701 O O . GLU B 1 266 ? 20.547 16.219 1.984 1 98.81 266 GLU B O 1
ATOM 4706 N N . LEU B 1 267 ? 20.219 16.906 -0.136 1 98.44 267 LEU B N 1
ATOM 4707 C CA . LEU B 1 267 ? 19.672 15.609 -0.544 1 98.44 267 LEU B CA 1
ATOM 4708 C C . LEU B 1 267 ? 20.391 15.078 -1.772 1 98.44 267 LEU B C 1
ATOM 4710 O O . LEU B 1 267 ? 20.797 15.844 -2.648 1 98.44 267 LEU B O 1
ATOM 4714 N N . VAL B 1 268 ? 20.625 13.797 -1.802 1 98.38 268 VAL B N 1
ATOM 4715 C CA . VAL B 1 268 ? 21.016 13.062 -3.002 1 98.38 268 VAL B CA 1
ATOM 4716 C C . VAL B 1 268 ? 19.969 11.984 -3.299 1 98.38 268 VAL B C 1
ATOM 4718 O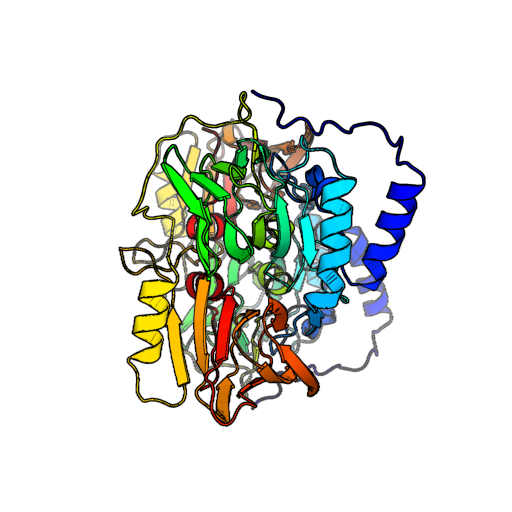 O . VAL B 1 268 ? 19.781 11.062 -2.496 1 98.38 268 VAL B O 1
ATOM 4721 N N . THR B 1 269 ? 19.281 12.086 -4.414 1 97.62 269 THR B N 1
ATOM 4722 C CA . THR B 1 269 ? 18.266 11.109 -4.777 1 97.62 269 THR B CA 1
ATOM 4723 C C . THR B 1 269 ? 18.922 9.773 -5.156 1 97.62 269 THR B C 1
ATOM 4725 O O . THR B 1 269 ? 20.125 9.711 -5.387 1 97.62 269 THR B O 1
ATOM 4728 N N . PRO B 1 270 ? 18.078 8.711 -5.219 1 95.25 270 PRO B N 1
ATOM 4729 C CA . PRO B 1 270 ? 18.656 7.422 -5.605 1 95.25 270 PRO B CA 1
ATOM 4730 C C . PRO B 1 270 ? 19.281 7.449 -7 1 95.25 270 PRO B C 1
ATOM 4732 O O . PRO B 1 270 ? 20.188 6.668 -7.285 1 95.25 270 PRO B O 1
ATOM 4735 N N . THR B 1 271 ? 18.859 8.336 -7.844 1 94.38 271 THR B N 1
ATOM 4736 C CA . THR B 1 271 ? 19.391 8.438 -9.195 1 94.38 271 THR B CA 1
ATOM 4737 C C . THR B 1 271 ? 20.625 9.32 -9.227 1 94.38 271 THR B C 1
ATOM 4739 O O . THR B 1 271 ? 21.234 9.523 -10.281 1 94.38 271 THR B O 1
ATOM 4742 N N . GLY B 1 272 ? 20.953 9.945 -8.133 1 96.06 272 GLY B N 1
ATOM 4743 C CA . GLY B 1 272 ? 22.188 10.695 -8.031 1 96.06 272 GLY B CA 1
ATOM 4744 C C . GLY B 1 272 ? 21.984 12.195 -8.117 1 96.06 272 GLY B C 1
ATOM 4745 O O . GLY B 1 272 ? 22.953 12.969 -8.039 1 96.06 272 GLY B O 1
ATOM 4746 N N . GLU B 1 273 ? 20.766 12.641 -8.297 1 96.56 273 GLU B N 1
ATOM 4747 C CA . GLU B 1 273 ? 20.5 14.078 -8.32 1 96.56 273 GLU B CA 1
ATOM 4748 C C . GLU B 1 273 ? 20.719 14.711 -6.949 1 96.56 273 GLU B C 1
ATOM 4750 O O . GLU B 1 273 ? 20.328 14.148 -5.926 1 96.56 273 GLU B O 1
ATOM 4755 N N . THR B 1 274 ? 21.406 15.891 -6.961 1 97.81 274 THR B N 1
ATOM 4756 C CA . THR B 1 274 ? 21.688 16.609 -5.723 1 97.81 274 THR B CA 1
ATOM 4757 C C . THR B 1 274 ? 20.828 17.875 -5.625 1 97.81 274 THR B C 1
ATOM 4759 O O . THR B 1 274 ? 20.625 18.562 -6.625 1 97.81 274 THR B O 1
ATOM 4762 N N . MET B 1 275 ? 20.328 18.109 -4.473 1 96.69 275 MET B N 1
ATOM 4763 C CA . MET B 1 275 ? 19.531 19.312 -4.215 1 96.69 275 MET B CA 1
ATOM 4764 C C . MET B 1 275 ? 19.734 19.797 -2.787 1 96.69 275 MET B C 1
ATOM 4766 O O . MET B 1 275 ? 20.234 19.062 -1.938 1 96.69 275 MET B O 1
ATOM 4770 N N . SER B 1 276 ? 19.438 21.062 -2.582 1 98.12 276 SER B N 1
ATOM 4771 C CA . SER B 1 276 ? 19.516 21.656 -1.252 1 98.12 276 SER B CA 1
ATOM 4772 C C . SER B 1 276 ? 18.312 22.547 -0.977 1 98.12 276 SER B C 1
ATOM 4774 O O . SER B 1 276 ? 17.938 23.375 -1.808 1 98.12 276 SER B O 1
ATOM 4776 N N . PHE B 1 277 ? 17.688 22.359 0.151 1 98.38 277 PHE B N 1
ATOM 4777 C CA . PHE B 1 277 ? 16.578 23.172 0.61 1 98.38 277 PHE B CA 1
ATOM 4778 C C . PHE B 1 277 ? 17 24.078 1.76 1 98.38 277 PHE B C 1
ATOM 4780 O O . PHE B 1 277 ? 17.5 23.594 2.785 1 98.38 277 PHE B O 1
ATOM 4787 N N . GLN B 1 278 ? 16.859 25.391 1.588 1 98.62 278 GLN B N 1
ATOM 4788 C CA . GLN B 1 278 ? 16.938 26.297 2.725 1 98.62 278 GLN B CA 1
ATOM 4789 C C . GLN B 1 278 ? 15.586 26.453 3.41 1 98.62 278 GLN B C 1
ATOM 4791 O O . GLN B 1 278 ? 14.617 26.891 2.791 1 98.62 278 GLN B O 1
ATOM 4796 N N . TRP B 1 279 ? 15.547 26.031 4.66 1 98.62 279 TRP B N 1
ATOM 4797 C CA . TRP B 1 279 ? 14.25 26.078 5.336 1 98.62 279 TRP B CA 1
ATOM 4798 C C . TRP B 1 279 ? 14.297 27.031 6.527 1 98.62 279 TRP B C 1
ATOM 4800 O O . TRP B 1 279 ? 15.359 27.281 7.094 1 98.62 279 TRP B O 1
ATOM 4810 N N . GLN B 1 280 ? 13.188 27.656 6.816 1 98.5 280 GLN B N 1
ATOM 4811 C CA . GLN B 1 280 ? 12.906 28.406 8.031 1 98.5 280 GLN B CA 1
ATOM 4812 C C . GLN B 1 280 ? 11.578 27.969 8.656 1 98.5 280 GLN B C 1
ATOM 4814 O O . GLN B 1 280 ? 10.875 27.125 8.094 1 98.5 280 GLN B O 1
ATOM 4819 N N . SER B 1 281 ? 11.25 28.594 9.758 1 98.5 281 SER B N 1
ATOM 4820 C CA . SER B 1 281 ? 10.062 28.234 10.516 1 98.5 281 SER B CA 1
ATOM 4821 C C . SER B 1 281 ? 8.828 28.172 9.617 1 98.5 281 SER B C 1
ATOM 4823 O O . SER B 1 281 ? 8.57 29.094 8.852 1 98.5 281 SER B O 1
ATOM 4825 N N . ARG B 1 282 ? 8.141 26.984 9.656 1 98.69 282 ARG B N 1
ATOM 4826 C CA . ARG B 1 282 ? 6.832 26.719 9.062 1 98.69 282 ARG B CA 1
ATOM 4827 C C . ARG B 1 282 ? 6.973 26.203 7.629 1 98.69 282 ARG B C 1
ATOM 4829 O O . ARG B 1 282 ? 5.977 25.875 6.984 1 98.69 282 ARG B O 1
ATOM 4836 N N . ASP B 1 283 ? 8.188 26.156 7.066 1 98.75 283 ASP B N 1
ATOM 4837 C CA . ASP B 1 283 ? 8.367 25.547 5.754 1 98.75 283 ASP B CA 1
ATOM 4838 C C . ASP B 1 283 ? 8.172 24.031 5.816 1 98.75 283 ASP B C 1
ATOM 4840 O O . ASP B 1 283 ? 8.414 23.422 6.852 1 98.75 283 ASP B O 1
ATOM 4844 N N . THR B 1 284 ? 7.664 23.453 4.734 1 98.88 284 THR B N 1
ATOM 4845 C CA . THR B 1 284 ? 7.406 22.016 4.621 1 98.88 284 THR B CA 1
ATOM 4846 C C . THR B 1 284 ? 8.078 21.453 3.373 1 98.88 284 THR B C 1
ATOM 4848 O O . THR B 1 284 ? 8.078 22.078 2.316 1 98.88 284 THR B O 1
ATOM 4851 N N . PHE B 1 285 ? 8.688 20.266 3.492 1 98.88 285 PHE B N 1
ATOM 4852 C CA . PHE B 1 285 ? 9.297 19.703 2.293 1 98.88 285 PHE B CA 1
ATOM 4853 C C . PHE B 1 285 ? 9.227 18.188 2.314 1 98.88 285 PHE B C 1
ATOM 4855 O O . PHE B 1 285 ? 9.219 17.578 3.385 1 98.88 285 PHE B O 1
ATOM 4862 N N . ALA B 1 286 ? 9.164 17.625 1.146 1 98.88 286 ALA B N 1
ATOM 4863 C CA . ALA B 1 286 ? 9.055 16.188 0.942 1 98.88 286 ALA B CA 1
ATOM 4864 C C . ALA B 1 286 ? 10.422 15.57 0.631 1 98.88 286 ALA B C 1
ATOM 4866 O O . ALA B 1 286 ? 11.195 16.141 -0.148 1 98.88 286 ALA B O 1
ATOM 4867 N N . VAL B 1 287 ? 10.727 14.461 1.274 1 98.75 287 VAL B N 1
ATOM 4868 C CA . VAL B 1 287 ? 11.914 13.656 1.023 1 98.75 287 VAL B CA 1
ATOM 4869 C C . VAL B 1 287 ? 11.516 12.242 0.621 1 98.75 287 VAL B C 1
ATOM 4871 O O . VAL B 1 287 ? 11.133 11.43 1.471 1 98.75 287 VAL B O 1
ATOM 4874 N N . PRO B 1 288 ? 11.641 11.906 -0.625 1 98.25 288 PRO B N 1
ATOM 4875 C CA . PRO B 1 288 ? 11.242 10.578 -1.098 1 98.25 288 PRO B CA 1
ATOM 4876 C C . PRO B 1 288 ? 12.148 9.469 -0.577 1 98.25 288 PRO B C 1
ATOM 4878 O O . PRO B 1 288 ? 13.195 9.742 0.011 1 98.25 288 PRO B O 1
ATOM 4881 N N . SER B 1 289 ? 11.703 8.25 -0.803 1 98.06 289 SER B N 1
ATOM 4882 C CA . SER B 1 289 ? 12.375 7.043 -0.331 1 98.06 289 SER B CA 1
ATOM 4883 C C . SER B 1 289 ? 13.82 6.996 -0.816 1 98.06 289 SER B C 1
ATOM 4885 O O . SER B 1 289 ? 14.109 7.359 -1.958 1 98.06 289 SER B O 1
ATOM 4887 N N . TRP B 1 290 ? 14.734 6.605 0.068 1 97.75 290 TRP B N 1
ATOM 4888 C CA . TRP B 1 290 ? 16.109 6.188 -0.168 1 97.75 290 TRP B CA 1
ATOM 4889 C C . TRP B 1 290 ? 16.969 7.367 -0.611 1 97.75 290 TRP B C 1
ATOM 4891 O O . TRP B 1 290 ? 18.062 7.18 -1.16 1 97.75 290 TRP B O 1
ATOM 4901 N N . CYS B 1 291 ? 16.5 8.617 -0.457 1 97.94 291 CYS B N 1
ATOM 4902 C CA . CYS B 1 291 ? 17.375 9.781 -0.574 1 97.94 291 CYS B CA 1
ATOM 4903 C C . CYS B 1 291 ? 18.406 9.805 0.549 1 97.94 291 CYS B C 1
ATOM 4905 O O . CYS B 1 291 ? 18.094 9.477 1.694 1 97.94 291 CYS B O 1
ATOM 4907 N N . LYS B 1 292 ? 19.594 10.195 0.2 1 97.94 292 LYS B N 1
ATOM 4908 C CA . LYS B 1 292 ? 20.516 10.602 1.255 1 97.94 292 LYS B CA 1
ATOM 4909 C C . LYS B 1 292 ? 20.156 11.984 1.795 1 97.94 292 LYS B C 1
ATOM 4911 O O . LYS B 1 292 ? 19.984 12.93 1.024 1 97.94 292 LYS B O 1
ATOM 4916 N N . VAL B 1 293 ? 20.078 12.07 3.082 1 98.31 293 VAL B N 1
ATOM 4917 C CA . VAL B 1 293 ? 19.609 13.305 3.695 1 98.31 293 VAL B CA 1
ATOM 4918 C C . VAL B 1 293 ? 20.672 13.844 4.656 1 98.31 293 VAL B C 1
ATOM 4920 O O . VAL B 1 293 ? 21.203 13.094 5.477 1 98.31 293 VAL B O 1
ATOM 4923 N N . LYS B 1 294 ? 20.969 15.062 4.516 1 98.56 294 LYS B N 1
ATOM 4924 C CA . LYS B 1 294 ? 21.812 15.781 5.465 1 98.56 294 LYS B CA 1
ATOM 4925 C C . LYS B 1 294 ? 21.141 17.062 5.941 1 98.56 294 LYS B C 1
ATOM 4927 O O . LYS B 1 294 ? 21 18.016 5.176 1 98.56 294 LYS B O 1
ATOM 4932 N N . HIS B 1 295 ? 20.688 17.078 7.195 1 98.69 295 HIS B N 1
ATOM 4933 C CA . HIS B 1 295 ? 20.172 18.297 7.809 1 98.69 295 HIS B CA 1
ATOM 4934 C C . HIS B 1 295 ? 21.297 19.094 8.461 1 98.69 295 HIS B C 1
ATOM 4936 O O . HIS B 1 295 ? 22.172 18.531 9.117 1 98.69 295 HIS B O 1
ATOM 4942 N N . VAL B 1 296 ? 21.234 20.344 8.281 1 98.75 296 VAL B N 1
ATOM 4943 C CA . VAL B 1 296 ? 22.203 21.25 8.891 1 98.75 296 VAL B CA 1
ATOM 4944 C C . VAL B 1 296 ? 21.484 22.422 9.555 1 98.75 296 VAL B C 1
ATOM 4946 O O . VAL B 1 296 ? 20.734 23.141 8.898 1 98.75 296 VAL B O 1
ATOM 4949 N N . ASN B 1 297 ? 21.672 22.594 10.906 1 98.75 297 ASN B N 1
ATOM 4950 C CA . ASN B 1 297 ? 21.266 23.828 11.555 1 98.75 297 ASN B CA 1
ATOM 4951 C C . ASN B 1 297 ? 22.266 24.969 11.273 1 98.75 297 ASN B C 1
ATOM 4953 O O . ASN B 1 297 ? 23.406 24.922 11.727 1 98.75 297 ASN B O 1
ATOM 4957 N N . GLU B 1 298 ? 21.797 25.953 10.672 1 98.25 298 GLU B N 1
ATOM 4958 C CA . GLU B 1 298 ? 22.719 26.984 10.234 1 98.25 298 GLU B CA 1
ATOM 4959 C C . GLU B 1 298 ? 22.906 28.047 11.32 1 98.25 298 GLU B C 1
ATOM 4961 O O . GLU B 1 298 ? 23.797 28.906 11.203 1 98.25 298 GLU B O 1
ATOM 4966 N N . SER B 1 299 ? 22.109 28.031 12.359 1 98.25 299 SER B N 1
ATOM 4967 C CA . SER B 1 299 ? 22.344 28.922 13.492 1 98.25 299 SER B CA 1
ATOM 4968 C C . SER B 1 299 ? 23.484 28.406 14.359 1 98.25 299 SER B C 1
ATOM 4970 O O . SER B 1 299 ? 23.594 27.219 14.625 1 98.25 299 SER B O 1
ATOM 4972 N N . THR B 1 300 ? 24.328 29.297 14.836 1 96.75 300 THR B N 1
ATOM 4973 C CA . THR B 1 300 ? 25.422 28.953 15.727 1 96.75 300 THR B CA 1
ATOM 4974 C C . THR B 1 300 ? 25.031 29.141 17.188 1 96.75 300 THR B C 1
ATOM 4976 O O . THR B 1 300 ? 25.797 28.812 18.094 1 96.75 300 THR B O 1
ATOM 4979 N N . THR B 1 301 ? 23.844 29.594 17.406 1 97.19 301 THR B N 1
ATOM 4980 C CA . THR B 1 301 ? 23.484 29.922 18.781 1 97.19 301 THR B CA 1
ATOM 4981 C C . THR B 1 301 ? 22.156 29.266 19.156 1 97.19 301 THR B C 1
ATOM 4983 O O . THR B 1 301 ? 21.922 28.969 20.328 1 97.19 301 THR B O 1
ATOM 4986 N N . GLU B 1 302 ? 21.281 29.125 18.188 1 97.44 302 GLU B N 1
ATOM 4987 C CA . GLU B 1 302 ? 19.938 28.625 18.484 1 97.44 302 GLU B CA 1
ATOM 4988 C C . GLU B 1 302 ? 19.75 27.203 17.969 1 97.44 302 GLU B C 1
ATOM 4990 O O . GLU B 1 302 ? 20.328 26.828 16.953 1 97.44 302 GLU B O 1
ATOM 4995 N N . GLN B 1 303 ? 18.984 26.438 18.672 1 97.56 303 GLN B N 1
ATOM 4996 C CA . GLN B 1 303 ? 18.609 25.125 18.156 1 97.56 303 GLN B CA 1
ATOM 4997 C C . GLN B 1 303 ? 17.469 25.219 17.141 1 97.56 303 GLN B C 1
ATOM 4999 O O . GLN B 1 303 ? 16.781 26.234 17.078 1 97.56 303 GLN B O 1
ATOM 5004 N N . ALA B 1 304 ? 17.312 24.25 16.328 1 98.69 304 ALA B N 1
ATOM 5005 C CA . ALA B 1 304 ? 16.203 24.125 15.383 1 98.69 304 ALA B CA 1
ATOM 5006 C C . ALA B 1 304 ? 15.406 22.844 15.656 1 98.69 304 ALA B C 1
ATOM 5008 O O . ALA B 1 304 ? 15.93 21.891 16.219 1 98.69 304 ALA B O 1
ATOM 5009 N N . TYR B 1 305 ? 14.086 22.875 15.344 1 98.88 305 TYR B N 1
ATOM 5010 C CA . TYR B 1 305 ? 13.203 21.734 15.516 1 98.88 305 TYR B CA 1
ATOM 5011 C C . TYR B 1 305 ? 12.523 21.375 14.203 1 98.88 305 TYR B C 1
ATOM 5013 O O . TYR B 1 305 ? 11.883 22.219 13.57 1 98.88 305 TYR B O 1
ATOM 5021 N N . LEU B 1 306 ? 12.719 20.156 13.773 1 98.88 306 LEU B N 1
ATOM 5022 C CA . LEU B 1 306 ? 12.023 19.594 12.617 1 98.88 306 LEU B CA 1
ATOM 5023 C C . LEU B 1 306 ? 11.016 18.531 13.055 1 98.88 306 LEU B C 1
ATOM 5025 O O . LEU B 1 306 ? 11.297 17.734 13.945 1 98.88 306 LEU B O 1
ATOM 5029 N N . ILE B 1 307 ? 9.852 18.609 12.461 1 98.94 307 ILE B N 1
ATOM 5030 C CA . ILE B 1 307 ? 8.852 17.562 12.602 1 98.94 307 ILE B CA 1
ATOM 5031 C C . ILE B 1 307 ? 8.812 16.719 11.328 1 98.94 307 ILE B C 1
ATOM 5033 O O . ILE B 1 307 ? 8.75 17.25 10.227 1 98.94 307 ILE B O 1
ATOM 5037 N N . GLY B 1 308 ? 8.906 15.391 11.477 1 98.81 308 GLY B N 1
ATOM 5038 C CA . GLY B 1 308 ? 8.867 14.5 10.328 1 98.81 308 GLY B CA 1
ATOM 5039 C C . GLY B 1 308 ? 7.73 13.5 10.383 1 98.81 308 GLY B C 1
ATOM 5040 O O . GLY B 1 308 ? 7.586 12.773 11.367 1 98.81 308 GLY B O 1
ATOM 5041 N N . CYS B 1 309 ? 6.863 13.539 9.391 1 98.94 309 CYS B N 1
ATOM 5042 C CA . CYS B 1 309 ? 5.938 12.445 9.141 1 98.94 309 CYS B CA 1
ATOM 5043 C C . CYS B 1 309 ? 6.547 11.43 8.18 1 98.94 309 CYS B C 1
ATOM 5045 O O . CYS B 1 309 ? 7.152 11.805 7.172 1 98.94 309 CYS B O 1
ATOM 5047 N N . HIS B 1 310 ? 6.43 10.18 8.477 1 98.75 310 HIS B N 1
ATOM 5048 C CA . HIS B 1 310 ? 7.07 9.172 7.633 1 98.75 310 HIS B CA 1
ATOM 5049 C C . HIS B 1 310 ? 6.246 7.895 7.586 1 98.75 310 HIS B C 1
ATOM 5051 O O . HIS B 1 310 ? 5.387 7.672 8.445 1 98.75 310 HIS B O 1
ATOM 5057 N N . ASP B 1 311 ? 6.5 7.059 6.582 1 98.75 311 ASP B N 1
ATOM 5058 C CA . ASP B 1 311 ? 5.766 5.812 6.398 1 98.75 311 ASP B CA 1
ATOM 5059 C C . ASP B 1 311 ? 6.539 4.629 6.973 1 98.75 311 ASP B C 1
ATOM 5061 O O . ASP B 1 311 ? 6.367 3.492 6.527 1 98.75 311 ASP B O 1
ATOM 5065 N N . GLY B 1 312 ? 7.34 4.848 7.961 1 98.5 312 GLY B N 1
ATOM 5066 C CA . GLY B 1 312 ? 8.141 3.822 8.602 1 98.5 312 GLY B CA 1
ATOM 5067 C C . GLY B 1 312 ? 7.316 2.688 9.18 1 98.5 312 GLY B C 1
ATOM 5068 O O . GLY B 1 312 ? 7.598 1.516 8.922 1 98.5 312 GLY B O 1
ATOM 5069 N N . PRO B 1 313 ? 6.305 3.01 9.992 1 98.44 313 PRO B N 1
ATOM 5070 C CA . PRO B 1 313 ? 5.477 1.945 10.57 1 98.44 313 PRO B CA 1
ATOM 5071 C C . PRO B 1 313 ? 4.902 1.01 9.508 1 98.44 313 PRO B C 1
ATOM 5073 O O . PRO B 1 313 ? 4.832 -0.204 9.727 1 98.44 313 PRO B O 1
ATOM 5076 N N . PHE B 1 314 ? 4.508 1.569 8.352 1 98.62 314 PHE B N 1
ATOM 5077 C CA . PHE B 1 314 ? 3.982 0.791 7.238 1 98.62 314 PHE B CA 1
ATOM 5078 C C . PHE B 1 314 ? 5.023 -0.198 6.73 1 98.62 314 PHE B C 1
ATOM 5080 O O . PHE B 1 314 ? 4.742 -1.391 6.598 1 98.62 314 PHE B O 1
ATOM 5087 N N . LEU B 1 315 ? 6.211 0.29 6.488 1 98.31 315 LEU B N 1
ATOM 5088 C CA . LEU B 1 315 ? 7.293 -0.542 5.969 1 98.31 315 LEU B CA 1
ATOM 5089 C C . LEU B 1 315 ? 7.707 -1.592 6.996 1 98.31 315 LEU B C 1
ATOM 5091 O O . LEU B 1 315 ? 8.008 -2.732 6.637 1 98.31 315 LEU B O 1
ATOM 5095 N N . GLU B 1 316 ? 7.664 -1.182 8.234 1 97.12 316 GLU B N 1
ATOM 5096 C CA . GLU B 1 316 ? 8.016 -2.115 9.305 1 97.12 316 GLU B CA 1
ATOM 5097 C C . GLU B 1 316 ? 6.953 -3.203 9.453 1 97.12 316 GLU B C 1
ATOM 5099 O O . GLU B 1 316 ? 7.285 -4.375 9.648 1 97.12 316 GLU B O 1
ATOM 5104 N N . CYS B 1 317 ? 5.746 -2.807 9.352 1 95.75 317 CYS B N 1
ATOM 5105 C CA . CYS B 1 317 ? 4.645 -3.756 9.422 1 95.75 317 CYS B CA 1
ATOM 5106 C C . CYS B 1 317 ? 4.785 -4.84 8.359 1 95.75 317 CYS B C 1
ATOM 5108 O O . CYS B 1 317 ? 4.449 -6 8.602 1 95.75 317 CYS B O 1
ATOM 5110 N N . LEU B 1 318 ? 5.305 -4.449 7.211 1 96.94 318 LEU B N 1
ATOM 5111 C CA . LEU B 1 318 ? 5.383 -5.371 6.082 1 96.94 318 LEU B CA 1
ATOM 5112 C C . LEU B 1 318 ? 6.75 -6.051 6.031 1 96.94 318 LEU B C 1
ATOM 5114 O O . LEU B 1 318 ? 6.977 -6.926 5.195 1 96.94 318 LEU B O 1
ATOM 5118 N N . GLY B 1 319 ? 7.656 -5.648 6.906 1 95.25 319 GLY B N 1
ATOM 5119 C CA . GLY B 1 319 ? 8.977 -6.25 6.984 1 95.25 319 GLY B CA 1
ATOM 5120 C C . GLY B 1 319 ? 9.906 -5.805 5.867 1 95.25 319 GLY B C 1
ATOM 5121 O O . GLY B 1 319 ? 10.852 -6.512 5.516 1 95.25 319 GLY B O 1
ATOM 5122 N N . ILE B 1 320 ? 9.656 -4.598 5.254 1 96.38 320 ILE B N 1
ATOM 5123 C CA . ILE B 1 320 ? 10.43 -4.238 4.07 1 96.38 320 ILE B CA 1
ATOM 5124 C C . ILE B 1 320 ? 11.203 -2.947 4.324 1 96.38 320 ILE B C 1
ATOM 5126 O O . ILE B 1 320 ? 11.789 -2.373 3.404 1 96.38 320 ILE B O 1
ATOM 5130 N N . GLN B 1 321 ? 11.242 -2.447 5.562 1 96.69 321 GLN B N 1
ATOM 5131 C CA . GLN B 1 321 ? 12.047 -1.278 5.91 1 96.69 321 GLN B CA 1
ATOM 5132 C C . GLN B 1 321 ? 13.539 -1.576 5.785 1 96.69 321 GLN B C 1
ATOM 5134 O O . GLN B 1 321 ? 14 -2.646 6.184 1 96.69 321 GLN B O 1
ATOM 5139 N N . ARG B 1 322 ? 14.234 -0.725 5.125 1 93.62 322 ARG B N 1
ATOM 5140 C CA . ARG B 1 322 ? 15.695 -0.783 5.047 1 93.62 322 ARG B CA 1
ATOM 5141 C C . ARG B 1 322 ? 16.312 0.541 5.473 1 93.62 322 ARG B C 1
ATOM 5143 O O . ARG B 1 322 ? 15.789 1.61 5.172 1 93.62 322 ARG B O 1
ATOM 5150 N N . ARG B 1 323 ? 17.359 0.408 6.238 1 89.44 323 ARG B N 1
ATOM 5151 C CA . ARG B 1 323 ? 18.109 1.576 6.691 1 89.44 323 ARG B CA 1
ATOM 5152 C C . ARG B 1 323 ? 19.594 1.397 6.449 1 89.44 323 ARG B C 1
ATOM 5154 O O . ARG B 1 323 ? 20.125 0.297 6.605 1 89.44 323 ARG B O 1
ATOM 5161 N N . LYS B 1 324 ? 20.203 2.375 5.863 1 81.38 324 LYS B N 1
ATOM 5162 C CA . LYS B 1 324 ? 21.656 2.35 5.746 1 81.38 324 LYS B CA 1
ATOM 5163 C C . LYS B 1 324 ? 22.312 3.105 6.895 1 81.38 324 LYS B C 1
ATOM 5165 O O . LYS B 1 324 ? 22 4.27 7.145 1 81.38 324 LYS B O 1
ATOM 5170 N N . GLU B 1 325 ? 22.938 2.367 7.957 1 62.16 325 GLU B N 1
ATOM 5171 C CA . GLU B 1 325 ? 23.672 3.018 9.039 1 62.16 325 GLU B CA 1
ATOM 5172 C C . GLU B 1 325 ? 25 3.586 8.531 1 62.16 325 GLU B C 1
ATOM 5174 O O . GLU B 1 325 ? 25.578 3.055 7.59 1 62.16 325 GLU B O 1
#

Organism: NCBI:txid56646

Sequence (650 aa):
MGSYTSAVASDGTTDEMKQYLSELPSQNLEPLWSQMSMMVPPSPNPTAKPHMWKYKEALPHLETAAKLVPEEKAERRVLMLVNPSMQSPYTTDTIYGGLQIVNPGETAPAHRHLAFAARFIIDGEGFTAVEGKKMPLVRGDVVITPIWHWHDHGNESDKPVIWLDMLNLPLFRFAPVHFAQGYSDPRYPSEHCDPCEFRFPWGPVEQELNFSKEAYSIYHYKLSDGKPLSTFLGVQAERLGPGATVESQESQSYLYHCYEGNGRTELVTPTGETMSFQWQSRDTFAVPSWCKVKHVNESTTEQAYLIGCHDGPFLECLGIQRRKEMGSYTSAVASDGTTDEMKQYLSELPSQNLEPLWSQMSMMVPPSPNPTAKPHMWKYKEALPHLETAAKLVPEEKAERRVLMLVNPSMQSPYTTDTIYGGLQIVNPGETAPAHRHLAFAARFIIDGEGFTAVEGKKMPLVRGDVVITPIWHWHDHGNESDKPVIWLDMLNLPLFRFAPVHFAQGYSDPRYPSEHCDPCEFRFPWGPVEQELNFSKEAYSIYHYKLSDGKPLSTFLGVQAERLGPGATVESQESQSYLYHCYEGNGRTELVTPTGETMSFQWQSRDTFAVPSWCKVKHVNESTTEQAYLIGCHDGPFLECLGIQRRKE

pLDDT: mean 93.75, std 12.36, range [21.86, 98.94]

Nearest PDB structures (foldseek):
  2d40-assembly1_A  TM=8.273E-01  e=7.136E-28  Escherichia coli O157:H7
  2d40-assembly1_D  TM=8.158E-01  e=5.213E-27  Escherichia coli O157:H7
  8ch4-assembly1_C  TM=8.467E-01  e=1.521E-09  Bradyrhizobium sp. JS329
  6a55-assembly1_B  TM=9.029E-01  e=1.308E-05  Candidatus Pelagibacter ubique HTCC1062
  5wse-assembly2_C  TM=9.431E-01  e=4.925E-05  Thermotoga maritima MSB8

Solvent-accessible surface area (backbone atoms only — not comparable to full-atom values): 32327 Å² total; per-residue (Å²): 128,46,69,62,58,76,74,74,70,80,74,76,59,43,71,66,50,52,55,53,61,69,53,31,57,85,69,36,29,45,60,38,65,81,40,44,70,76,66,56,32,55,48,46,64,50,71,32,47,71,46,73,49,52,37,84,71,46,47,61,57,51,52,49,44,65,70,70,51,59,58,93,43,31,67,31,44,24,45,28,38,26,17,86,67,50,58,79,61,21,22,29,58,56,37,19,37,26,45,33,50,41,48,52,69,35,53,17,51,15,29,30,28,56,53,39,38,37,32,40,29,65,40,50,38,33,34,40,28,49,72,36,37,26,26,78,39,44,57,56,17,40,37,50,44,64,58,62,40,48,30,27,38,37,12,82,44,92,45,54,23,33,30,41,40,40,31,43,49,33,50,39,73,46,53,30,51,37,38,39,44,35,45,83,46,59,64,62,76,58,43,85,32,83,86,39,97,48,54,44,61,34,67,68,52,52,52,60,42,62,68,50,87,56,52,61,35,76,46,73,53,52,40,97,86,67,44,57,70,38,54,41,45,31,43,34,42,34,36,29,26,46,54,23,71,51,75,50,32,32,39,46,32,33,45,36,33,27,66,38,44,45,29,36,37,39,36,32,41,69,87,64,53,73,49,73,46,82,43,39,56,58,18,35,34,30,40,35,37,44,26,38,38,32,45,33,25,69,33,79,80,47,58,27,31,39,35,34,38,28,39,46,37,34,30,50,66,60,69,61,61,47,72,59,132,129,45,68,62,58,75,74,76,69,80,71,79,59,43,70,65,50,51,56,52,61,70,52,30,57,84,70,34,28,46,60,38,65,80,39,44,70,77,67,56,32,54,50,46,62,49,72,32,48,71,46,73,49,52,36,85,71,46,47,63,57,52,53,48,43,65,70,71,50,58,58,92,42,32,67,33,44,25,44,28,39,26,18,87,67,51,59,79,60,23,24,30,60,56,38,19,37,25,44,34,52,40,48,51,70,36,51,18,51,15,30,30,28,57,56,42,38,37,33,39,29,66,39,48,39,34,33,40,28,48,73,37,36,28,26,78,40,45,57,56,17,41,37,51,45,63,59,62,40,46,32,27,36,37,12,83,45,92,45,53,23,32,31,39,41,38,29,44,51,33,49,40,75,45,52,30,50,36,38,40,46,36,47,84,45,59,65,63,76,57,44,86,31,81,86,39,97,49,54,44,61,33,67,67,52,52,52,59,42,62,66,50,88,55,50,60,35,74,45,74,52,51,40,97,85,67,44,58,71,36,55,41,46,33,43,34,41,34,35,28,26,47,54,22,70,50,74,50,34,32,38,45,34,35,44,35,33,27,67,38,44,46,30,36,37,39,37,33,40,68,87,63,52,72,50,74,45,80,43,39,56,57,18,33,34,28,40,35,36,44,26,36,39,32,43,34,24,70,33,79,79,48,58,27,31,39,35,35,36,27,39,45,38,32,30,51,68,60,70,60,62,45,69,60,131

InterPro domains:
  IPR011051 RmlC-like cupin domain superfamily [SSF51182] (13-322)
  IPR013096 Cupin 2, conserved barrel [PF07883] (99-166)
  IPR014710 RmlC-like jelly roll fold [G3DSA:2.60.120.10] (41-325)
  IPR047183 Gentisate 1,2-dioxygenase-like [PTHR41517] (13-324)

Foldseek 3Di:
DPPCPPPPPDPPCDPVNVVVQVPQVVVVHHDCNVQVCPVPPPDDDWLFDKDWDACVVCVVVLVVLQVPPDLQCQLPSWDKQDGPSDDPQPNTLFKTKIKHKAAAPGKQFKKAKQKKKKKAWQDDKWWKDWQQEIEIDDHGKIFIHHHGIIMMIHHNDHGMTMIMIMIRVSVCVVVVPMDMGGDPGRDDHHDYDPPDQRMGDRVVVVVVQVVDPDQKDKAWDPGPVRHAPDLFKTKMKMKGHAFRKDKWFKQKKKKKAWQAAWWKKWKADPVGDIDMDTDHHGMIIIGHGGIIIMITHHGRHDMTMMMIMIGVSNCVSVPNMDIDD/DPPCPLPPPDPPCDPVNVVVQVPQVVVVHHDCNVQVCPVPPPDDDWLFDKDWDACVVCVVVLVVLQVPPDLQCLLPSWDKQDGPSDDPQPNTLFKTKIKHKAAAPGKQFKKAKQKKKKKAWQDDKWWKDWQQEIEIDDHGKIFIHHHGIIMMIHHNDHGMTMIMIMIRVSVCVVVVPMDMGGDPGRDDHHDYDPPDQRMGDRVVVVVVQVVDPDQKDKAWDPGPVRHAPDLFKTKMKMKGHAFRKDKWFKQKKKKKAWQAAWWKKWKADPVGDIDMDTDHHGMIIIGHGGIIIMITHHGRHDMTMMMIMIGVSNCVSVPNMDIDD

Secondary structure (DSSP, 8-state):
--------------HHHHHHHHHGGGGTEEEGGGSHHHHS-SS---S---EEE-HHHHHHHHHHHHHHS-GGGGGG-EEEE--TTS-TT-SSSS-EEEEEEE-TT-EEEEEEESS-EEEEEEES-EEEEETTEEEEE-TT-EEEE-TT--EEEE--SSS-EEEEEEE-TTHHHHS----EEE-SSSS---EE-SS-TTEE-HHHHHHHHHH--SSEEEEE-B-TTS-BSSSS-EEEEEEE-TT-EEEEEESS-EEEEEEE-EEEEEEE-TT--EEEEEEETT-EEEE-TT-EEEEEE--SSS-EEEEEEE-HHHHHHHT---EE-/--------------HHHHHHHHHGGGGTEEEGGGSHHHHS-SS---S---EEE-HHHHHHHHHHHHHHS-GGGGGG-EEEE--TTS-TT-SSSS-EEEEEEE-TT-EEEEEEESS-EEEEEEES-EEEEETTEEEEE-TT-EEEE-TT--EEEE--SSS-EEEEEEE-TTHHHHS----EEE-SSSS---EE-SS-TTEE-HHHHHHHHHH--SSEEEEE-B-TTS-BSSSS-EEEEEEE-TT-EEEEEESS-EEEEEEE-EEEEEEE-TT--EEEEEEETT-EEEE-TT-EEEEEE--SSS-EEEEEEE-HHHHHHHT---EE-